Protein AF-A0AAU9XCM5-F1 (afdb_monomer_lite)

Radius of gyration: 28.03 Å; chains: 1; bounding box: 76×47×102 Å

pLDDT: mean 74.7, std 21.87, range [21.78, 98.19]

Structure (mmCIF, N/CA/C/O backbone):
data_AF-A0AAU9XCM5-F1
#
_entry.id   AF-A0AAU9XCM5-F1
#
loop_
_atom_site.group_PDB
_atom_site.id
_atom_site.type_symbol
_atom_site.label_atom_id
_atom_site.label_alt_id
_atom_site.label_comp_id
_atom_site.label_asym_id
_atom_site.label_entity_id
_atom_site.label_seq_id
_atom_site.pdbx_PDB_ins_code
_atom_site.Cartn_x
_atom_site.Cartn_y
_atom_site.Cartn_z
_atom_site.occupancy
_atom_site.B_iso_or_equiv
_atom_site.auth_seq_id
_atom_site.auth_comp_id
_atom_site.auth_asym_id
_atom_site.auth_atom_id
_atom_site.pdbx_PDB_model_num
ATOM 1 N N . MET A 1 1 ? -14.232 -4.143 -0.899 1.00 37.59 1 MET A N 1
ATOM 2 C CA . MET A 1 1 ? -15.512 -3.408 -0.818 1.00 37.59 1 MET A CA 1
ATOM 3 C C . MET A 1 1 ? -16.315 -3.860 -2.015 1.00 37.59 1 MET A C 1
ATOM 5 O O . MET A 1 1 ? -15.768 -3.814 -3.105 1.00 37.59 1 MET A O 1
ATOM 9 N N . GLU A 1 2 ? -17.521 -4.387 -1.816 1.00 26.30 2 GLU A N 1
ATOM 10 C CA . GLU A 1 2 ? -18.360 -4.830 -2.936 1.00 26.30 2 GLU A CA 1
ATOM 11 C C . GLU A 1 2 ? -18.910 -3.615 -3.685 1.00 26.30 2 GLU A C 1
ATOM 13 O O . GLU A 1 2 ? -19.377 -2.646 -3.076 1.00 26.30 2 GLU A O 1
ATOM 18 N N . SER A 1 3 ? -18.820 -3.671 -5.011 1.00 31.19 3 SER A N 1
ATOM 19 C CA . SER A 1 3 ? -19.481 -2.731 -5.906 1.00 31.19 3 SER A CA 1
ATOM 20 C C . SER A 1 3 ? -20.997 -2.827 -5.708 1.00 31.19 3 SER A C 1
ATOM 22 O O . SER A 1 3 ? -21.536 -3.905 -5.459 1.00 31.19 3 SER A O 1
ATOM 24 N N . ILE A 1 4 ? -21.719 -1.716 -5.885 1.00 33.28 4 ILE A N 1
ATOM 25 C CA . ILE A 1 4 ? -23.195 -1.708 -5.928 1.00 33.28 4 ILE A CA 1
ATOM 26 C C . ILE A 1 4 ? -23.747 -2.703 -6.971 1.00 33.28 4 ILE A C 1
ATOM 28 O O . ILE A 1 4 ? -24.896 -3.120 -6.854 1.00 33.28 4 ILE A O 1
ATOM 32 N N . SER A 1 5 ? -22.943 -3.106 -7.962 1.00 32.00 5 SER A N 1
ATOM 33 C CA . SER A 1 5 ? -23.312 -4.130 -8.948 1.00 32.00 5 SER A CA 1
ATOM 34 C C . SER A 1 5 ? -23.466 -5.543 -8.380 1.00 32.00 5 SER A C 1
ATOM 36 O O . SER A 1 5 ? -24.124 -6.356 -9.023 1.00 32.00 5 SER A O 1
ATOM 38 N N . ASP A 1 6 ? -22.889 -5.831 -7.210 1.00 31.17 6 ASP A N 1
ATOM 39 C CA . ASP A 1 6 ? -22.722 -7.206 -6.718 1.00 31.17 6 ASP A CA 1
ATOM 40 C C . ASP A 1 6 ? -23.626 -7.520 -5.511 1.00 31.17 6 ASP A C 1
ATOM 42 O O . ASP A 1 6 ? -23.660 -8.648 -5.026 1.00 31.17 6 ASP A O 1
ATOM 46 N N . VAL A 1 7 ? -24.398 -6.535 -5.039 1.00 35.75 7 VAL A N 1
ATOM 47 C CA . VAL A 1 7 ? -25.318 -6.682 -3.905 1.00 35.75 7 VAL A CA 1
ATOM 48 C C . VAL A 1 7 ? -26.718 -7.007 -4.423 1.00 35.75 7 VAL A C 1
ATOM 50 O O . VAL A 1 7 ? -27.329 -6.190 -5.114 1.00 35.75 7 VAL A O 1
ATOM 53 N N . GLU A 1 8 ? -27.263 -8.174 -4.055 1.00 30.86 8 GLU A N 1
ATOM 54 C CA . GLU A 1 8 ? -28.684 -8.481 -4.261 1.00 30.86 8 GLU A CA 1
ATOM 55 C C . GLU A 1 8 ? -29.539 -7.370 -3.632 1.00 30.86 8 GLU A C 1
ATOM 57 O O . GLU A 1 8 ? -29.558 -7.169 -2.414 1.00 30.86 8 GLU A O 1
ATOM 62 N N . THR A 1 9 ? -30.230 -6.599 -4.474 1.00 37.50 9 THR A N 1
ATOM 63 C CA . THR A 1 9 ? -31.112 -5.521 -4.024 1.00 37.50 9 THR A CA 1
ATOM 64 C C . THR A 1 9 ? -32.262 -6.120 -3.215 1.00 37.50 9 THR A C 1
ATOM 66 O O . THR A 1 9 ? -33.005 -6.933 -3.771 1.00 37.50 9 THR A O 1
ATOM 69 N N . PRO A 1 10 ? -32.479 -5.730 -1.946 1.00 38.47 10 PRO A N 1
ATOM 70 C CA . PRO A 1 10 ? -33.549 -6.342 -1.175 1.00 38.47 10 PRO A CA 1
ATOM 71 C C . PRO A 1 10 ? -34.924 -5.794 -1.599 1.00 38.47 10 PRO A C 1
ATOM 73 O O . PRO A 1 10 ? -35.046 -4.657 -2.068 1.00 38.47 10 PRO A O 1
ATOM 76 N N . GLU A 1 11 ? -35.967 -6.616 -1.445 1.00 33.41 11 GLU A N 1
ATOM 77 C CA . GLU A 1 11 ? -37.346 -6.296 -1.843 1.00 33.41 11 GLU A CA 1
ATOM 78 C C . GLU A 1 11 ? -37.836 -4.952 -1.263 1.00 33.41 11 GLU A C 1
ATOM 80 O O . GLU A 1 11 ? -37.778 -4.710 -0.055 1.00 33.41 11 GLU A O 1
ATOM 85 N N . GLY A 1 12 ? -38.370 -4.078 -2.129 1.00 34.88 12 GLY A N 1
ATOM 86 C CA . GLY A 1 12 ? -38.984 -2.797 -1.740 1.00 34.88 12 GLY A CA 1
ATOM 87 C C . GLY A 1 12 ? -38.120 -1.540 -1.929 1.00 34.88 12 GLY A C 1
ATOM 88 O O . GLY A 1 12 ? -38.506 -0.464 -1.462 1.00 34.88 12 GLY A O 1
ATOM 89 N N . LEU A 1 13 ? -36.974 -1.641 -2.611 1.00 36.88 13 LEU A N 1
ATOM 90 C CA . LEU A 1 13 ? -36.141 -0.493 -2.984 1.00 36.88 13 LEU A CA 1
ATOM 91 C C . LEU A 1 13 ? -36.826 0.362 -4.075 1.00 36.88 13 LEU A C 1
ATOM 93 O O . LEU A 1 13 ? -37.088 -0.119 -5.174 1.00 36.88 13 LEU A O 1
ATOM 97 N N . SER A 1 14 ? -37.076 1.648 -3.804 1.00 32.28 14 SER A N 1
ATOM 98 C CA . SER A 1 14 ? -37.509 2.625 -4.818 1.00 32.28 14 SER A CA 1
ATOM 99 C C . SER A 1 14 ? -36.463 3.731 -4.963 1.00 32.28 14 SER A C 1
ATOM 101 O O . SER A 1 14 ? -36.236 4.484 -4.016 1.00 32.28 14 SER A O 1
ATOM 103 N N . ILE A 1 15 ? -35.834 3.835 -6.135 1.00 32.72 15 ILE A N 1
ATOM 104 C CA . ILE A 1 15 ? -34.814 4.848 -6.442 1.00 32.72 15 ILE A CA 1
ATOM 105 C C . ILE A 1 15 ? -35.517 6.142 -6.874 1.00 32.72 15 ILE A C 1
ATOM 107 O O . ILE A 1 15 ? -36.305 6.127 -7.815 1.00 32.72 15 ILE A O 1
ATOM 111 N N . TYR A 1 16 ? -35.221 7.264 -6.215 1.00 32.47 16 TYR A N 1
ATOM 112 C CA . TYR A 1 16 ? -35.664 8.597 -6.635 1.00 32.47 16 TYR A CA 1
ATOM 113 C C . TYR A 1 16 ? -34.432 9.482 -6.841 1.00 32.47 16 TYR A C 1
ATOM 115 O O . TYR A 1 16 ? -33.592 9.575 -5.951 1.00 32.47 16 TYR A O 1
ATOM 123 N N . ARG A 1 17 ? -34.302 10.121 -8.010 1.00 28.19 17 ARG A N 1
ATOM 124 C CA . ARG A 1 17 ? -33.284 11.162 -8.234 1.00 28.19 17 ARG A CA 1
ATOM 125 C C . ARG A 1 17 ? -33.763 12.466 -7.600 1.00 28.19 17 ARG A C 1
ATOM 127 O O . ARG A 1 17 ? -34.907 12.859 -7.820 1.00 28.19 17 ARG A O 1
ATOM 134 N N . ALA A 1 18 ? -32.895 13.127 -6.838 1.00 28.80 18 ALA A N 1
ATOM 135 C CA . ALA A 1 18 ? -33.152 14.486 -6.373 1.00 28.80 18 ALA A CA 1
ATOM 136 C C . ALA A 1 18 ? -33.251 15.458 -7.577 1.00 28.80 18 ALA A C 1
ATOM 138 O O . ALA A 1 18 ? -32.574 15.222 -8.584 1.00 28.80 18 ALA A O 1
ATOM 139 N N . PRO A 1 19 ? -34.091 16.512 -7.513 1.00 26.34 19 PRO A N 1
ATOM 140 C CA . PRO A 1 19 ? -34.263 17.472 -8.605 1.00 26.34 19 PRO A CA 1
ATOM 141 C C . PRO A 1 19 ? -32.964 18.213 -8.944 1.00 26.34 19 PRO A C 1
ATOM 143 O O . PRO A 1 19 ? -32.148 18.495 -8.071 1.00 26.34 19 PRO A O 1
ATOM 146 N N . GLN A 1 20 ? -32.791 18.521 -10.228 1.00 31.80 20 GLN A N 1
ATOM 147 C CA . GLN A 1 20 ? -31.524 18.862 -10.883 1.00 31.80 20 GLN A CA 1
ATOM 148 C C . GLN A 1 20 ? -31.197 20.372 -10.899 1.00 31.80 20 GLN A C 1
ATOM 150 O O . GLN A 1 20 ? -30.317 20.796 -11.644 1.00 31.80 20 GLN A O 1
ATOM 155 N N . ASP A 1 21 ? -31.879 21.186 -10.091 1.00 29.53 21 ASP A N 1
ATOM 156 C CA . ASP A 1 21 ? -31.972 22.638 -10.327 1.00 29.53 21 ASP A CA 1
ATOM 157 C C . ASP A 1 21 ? -30.903 23.510 -9.626 1.00 29.53 21 ASP A C 1
ATOM 159 O O . ASP A 1 21 ? -31.043 24.728 -9.588 1.00 29.53 21 ASP A O 1
ATOM 163 N N . GLU A 1 22 ? -29.797 22.949 -9.115 1.00 34.56 22 GLU A N 1
ATOM 164 C CA . GLU A 1 22 ? -28.733 23.747 -8.455 1.00 34.56 22 GLU A CA 1
ATOM 165 C C . GLU A 1 22 ? -27.294 23.486 -8.951 1.00 34.56 22 GLU A C 1
ATOM 167 O O . GLU A 1 22 ? -26.334 23.951 -8.337 1.00 34.56 22 GLU A O 1
ATOM 172 N N . SER A 1 23 ? -27.086 22.772 -10.065 1.00 35.16 23 SER A N 1
ATOM 173 C CA . SER A 1 23 ? -25.734 22.342 -10.474 1.00 35.16 23 SER A CA 1
ATOM 174 C C . SER A 1 23 ? -25.321 22.710 -11.902 1.00 35.16 23 SER A C 1
ATOM 176 O O . SER A 1 23 ? -24.707 21.893 -12.592 1.00 35.16 23 SER A O 1
ATOM 178 N N . GLU A 1 24 ? -25.599 23.931 -12.360 1.00 28.92 24 GLU A N 1
ATOM 179 C CA . GLU A 1 24 ? -24.973 24.448 -13.582 1.00 28.92 24 GLU A CA 1
ATOM 180 C C . GLU A 1 24 ? -23.724 25.289 -13.279 1.00 28.92 24 GLU A C 1
ATOM 182 O O . GLU A 1 24 ? -23.787 26.411 -12.786 1.00 28.92 24 GLU A O 1
ATOM 187 N N . GLY A 1 25 ? -22.569 24.743 -13.673 1.00 33.66 25 GLY A N 1
ATOM 188 C CA . GLY A 1 25 ? -21.401 25.528 -14.069 1.00 33.66 25 GLY A CA 1
ATOM 189 C C . GLY A 1 25 ? -20.294 25.712 -13.023 1.00 33.66 25 GLY A C 1
ATOM 190 O O . GLY A 1 25 ? -20.457 26.399 -12.026 1.00 33.66 25 GLY A O 1
ATOM 191 N N . ARG A 1 26 ? -19.087 25.240 -13.382 1.00 32.06 26 ARG A N 1
ATOM 192 C CA . ARG A 1 26 ? -17.756 25.643 -12.851 1.00 32.06 26 ARG A CA 1
ATOM 193 C C . ARG A 1 26 ? -17.148 24.912 -11.642 1.00 32.06 26 ARG A C 1
ATOM 195 O O . ARG A 1 26 ? -16.189 25.427 -11.078 1.00 32.06 26 ARG A O 1
ATOM 202 N N . LEU A 1 27 ? -17.557 23.689 -11.299 1.00 36.44 27 LEU A N 1
ATOM 203 C CA . LEU A 1 27 ? -16.880 22.940 -10.217 1.00 36.44 27 LEU A CA 1
ATOM 204 C C . LEU A 1 27 ? -15.685 22.074 -10.656 1.00 36.44 27 LEU A C 1
ATOM 206 O O . LEU A 1 27 ? -14.805 21.822 -9.842 1.00 36.44 27 LEU A O 1
ATOM 210 N N . TRP A 1 28 ? -15.550 21.707 -11.936 1.00 35.97 28 TRP A N 1
ATOM 211 C CA . TRP A 1 28 ? -14.394 20.913 -12.399 1.00 35.97 28 TRP A CA 1
ATOM 212 C C . TRP A 1 28 ? -13.048 21.660 -12.304 1.00 35.97 28 TRP A C 1
ATOM 214 O O . TRP A 1 28 ? -12.003 21.050 -12.095 1.00 35.97 28 TRP A O 1
ATOM 224 N N . LEU A 1 29 ? -13.062 22.995 -12.393 1.00 33.28 29 LEU A N 1
ATOM 225 C CA . LEU A 1 29 ? -11.852 23.819 -12.283 1.00 33.28 29 LEU A CA 1
ATOM 226 C C . LEU A 1 29 ? -11.396 24.041 -10.829 1.00 33.28 29 LEU A C 1
AT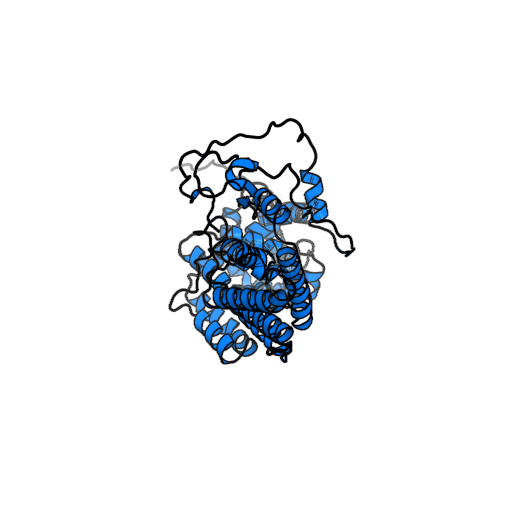OM 228 O O . LEU A 1 29 ? -10.217 24.312 -10.616 1.00 33.28 29 LEU A O 1
ATOM 232 N N . LEU A 1 30 ? -12.279 23.867 -9.835 1.00 30.06 30 LEU A N 1
ATOM 233 C CA . LEU A 1 30 ? -11.929 24.002 -8.414 1.00 30.06 30 LEU A CA 1
ATOM 234 C C . LEU A 1 30 ? -11.152 22.776 -7.894 1.00 30.06 30 LEU A C 1
ATOM 236 O O . LEU A 1 30 ? -10.232 22.915 -7.090 1.00 30.06 30 LEU A O 1
ATOM 240 N N . TYR A 1 31 ? -11.448 21.580 -8.416 1.00 35.25 31 TYR A N 1
ATOM 241 C CA . TYR A 1 31 ? -10.776 20.335 -8.014 1.00 35.25 31 TYR A CA 1
ATOM 242 C C . TYR A 1 31 ? -9.308 20.251 -8.453 1.00 35.25 31 TYR A C 1
ATOM 244 O O . TYR A 1 31 ? -8.520 19.550 -7.822 1.00 35.25 31 TYR A O 1
ATOM 252 N N . ARG A 1 32 ? -8.904 21.004 -9.485 1.00 32.38 32 ARG A N 1
ATOM 253 C CA . ARG A 1 32 ? -7.505 21.042 -9.938 1.00 32.38 32 ARG A CA 1
ATOM 254 C C . ARG A 1 32 ? -6.596 21.851 -9.003 1.00 32.38 32 ARG A C 1
ATOM 256 O O . ARG A 1 32 ? -5.407 21.569 -8.952 1.00 32.38 32 ARG A O 1
ATOM 263 N N . GLY A 1 33 ? -7.145 22.826 -8.273 1.00 30.09 33 GLY A N 1
ATOM 264 C CA . GLY A 1 33 ? -6.383 23.661 -7.334 1.00 30.09 33 GLY A CA 1
ATOM 265 C C . GLY A 1 33 ? -6.166 23.010 -5.966 1.00 30.09 33 GLY A C 1
ATOM 266 O O . GLY A 1 33 ? -5.114 23.183 -5.373 1.00 30.09 33 GLY A O 1
ATOM 267 N N . ILE A 1 34 ? -7.124 22.208 -5.484 1.00 32.78 34 ILE A N 1
ATOM 268 C CA . ILE A 1 34 ? -7.052 21.578 -4.149 1.00 32.78 34 ILE A CA 1
ATOM 269 C C . ILE A 1 34 ? -6.114 20.357 -4.133 1.00 32.78 34 ILE A C 1
ATOM 271 O O . ILE A 1 34 ? -5.540 20.022 -3.103 1.00 32.78 34 ILE A O 1
ATOM 275 N N . LEU A 1 35 ? -5.922 19.693 -5.276 1.00 33.78 35 LEU A N 1
ATOM 276 C CA . LEU A 1 35 ? -5.045 18.519 -5.388 1.00 33.78 35 LEU A CA 1
ATOM 277 C C . LEU A 1 35 ? -3.593 18.871 -5.752 1.00 33.78 35 LEU A C 1
ATOM 279 O O . LEU A 1 35 ? -2.750 17.979 -5.831 1.00 33.78 35 LEU A O 1
ATOM 283 N N . CYS A 1 36 ? -3.297 20.149 -5.992 1.00 27.67 36 CYS A N 1
ATOM 284 C CA . CYS A 1 36 ? -1.988 20.634 -6.417 1.00 27.67 36 CYS A CA 1
ATOM 285 C C . CYS A 1 36 ? -1.696 22.019 -5.817 1.00 27.67 36 CYS A C 1
ATOM 287 O O . CYS A 1 36 ? -1.528 22.966 -6.571 1.00 27.67 36 CYS A O 1
ATOM 289 N N . ASP A 1 37 ? -1.670 22.156 -4.491 1.00 23.97 37 ASP A N 1
ATOM 290 C CA . ASP A 1 37 ? -0.626 22.947 -3.828 1.00 23.97 37 ASP A CA 1
ATOM 291 C C . ASP A 1 37 ? -0.639 22.780 -2.304 1.00 23.97 37 ASP A C 1
ATOM 293 O O . ASP A 1 37 ? -1.632 22.433 -1.669 1.00 23.97 37 ASP A O 1
ATOM 297 N N . SER A 1 38 ? 0.559 22.964 -1.768 1.00 29.22 38 SER A N 1
ATOM 298 C CA . SER A 1 38 ? 1.057 22.746 -0.417 1.00 29.22 38 SER A CA 1
ATOM 299 C C . SER A 1 38 ? 0.319 23.456 0.721 1.00 29.22 38 SER A C 1
ATOM 301 O O . SER A 1 38 ? -0.022 24.624 0.592 1.00 29.22 38 SER A O 1
ATOM 303 N N . GLY A 1 39 ? 0.290 22.780 1.876 1.00 29.44 39 GLY A N 1
ATOM 304 C CA . GLY A 1 39 ? 0.616 23.354 3.186 1.00 29.44 39 GLY A CA 1
ATOM 305 C C . GLY A 1 39 ? -0.289 24.461 3.723 1.00 29.44 39 GLY A C 1
ATOM 306 O O . GLY A 1 39 ? -0.155 25.608 3.336 1.00 29.44 39 GLY A O 1
ATOM 307 N N . GLU A 1 40 ? -1.109 24.121 4.713 1.00 22.86 40 GLU A N 1
ATOM 308 C CA . GLU A 1 40 ? -1.067 24.714 6.057 1.00 22.86 40 GLU A CA 1
ATOM 309 C C . GLU A 1 40 ? -2.160 24.064 6.915 1.00 22.86 40 GLU A C 1
ATOM 311 O O . GLU A 1 40 ? -3.323 23.956 6.525 1.00 22.86 40 GLU A O 1
ATOM 316 N N . GLU A 1 41 ? -1.766 23.586 8.094 1.00 34.47 41 GLU A N 1
ATOM 317 C CA . GLU A 1 41 ? -2.699 23.316 9.181 1.00 34.47 41 GLU A CA 1
ATOM 318 C C . GLU A 1 41 ? -3.394 24.627 9.561 1.00 34.47 41 GLU A C 1
ATOM 320 O O . GLU A 1 41 ? -2.719 25.644 9.690 1.00 34.47 41 GLU A O 1
ATOM 325 N N . ASN A 1 42 ? -4.703 24.604 9.836 1.00 23.91 42 ASN A N 1
ATOM 326 C CA . ASN A 1 42 ? -5.207 25.272 11.033 1.00 23.91 42 ASN A CA 1
ATOM 327 C C . ASN A 1 42 ? -6.618 24.850 11.462 1.00 23.91 42 ASN A C 1
ATOM 329 O O . ASN A 1 42 ? -7.549 24.676 10.680 1.00 23.91 42 ASN A O 1
ATOM 333 N N . ALA A 1 43 ? -6.695 24.733 12.785 1.00 27.67 43 ALA A N 1
ATOM 334 C CA . ALA A 1 43 ? -7.817 24.637 13.700 1.00 27.67 43 ALA A CA 1
ATOM 335 C C . ALA A 1 43 ? -9.167 25.224 13.245 1.00 27.67 43 ALA A C 1
ATOM 337 O O . ALA A 1 43 ? -9.301 26.421 13.024 1.00 27.67 43 ALA A O 1
ATOM 338 N N . SER A 1 44 ? -10.225 24.413 13.328 1.00 22.23 44 SER A N 1
ATOM 339 C CA . SER A 1 44 ? -11.445 24.769 14.070 1.00 22.23 44 SER A CA 1
ATOM 340 C C . SER A 1 44 ? -12.404 23.578 14.133 1.00 22.23 44 SER A C 1
ATOM 342 O O . SER A 1 44 ? -12.527 22.779 13.207 1.00 22.23 44 SER A O 1
ATOM 344 N N . GLY A 1 45 ? -13.060 23.416 15.281 1.00 28.81 45 GLY A N 1
ATOM 345 C CA . GLY A 1 45 ? -14.046 22.372 15.501 1.00 28.81 45 GLY A CA 1
ATOM 346 C C . GLY A 1 45 ? -15.303 22.602 14.672 1.00 28.81 45 GLY A C 1
ATOM 347 O O . GLY A 1 45 ? -16.179 23.347 15.090 1.00 28.81 45 GLY A O 1
ATOM 348 N N . VAL A 1 46 ? -15.432 21.890 13.555 1.00 21.78 46 VAL A N 1
ATOM 349 C CA . VAL A 1 46 ? -16.709 21.645 12.881 1.00 21.78 46 VAL A CA 1
ATOM 350 C C . VAL A 1 46 ? -16.703 20.208 12.362 1.00 21.78 46 VAL A C 1
ATOM 352 O O . VAL A 1 46 ? -15.823 19.786 11.620 1.00 21.78 46 VAL A O 1
ATOM 355 N N . THR A 1 47 ? -17.691 19.415 12.773 1.00 26.77 47 THR A N 1
ATOM 356 C CA . THR A 1 47 ? -17.998 18.113 12.171 1.00 26.77 47 THR A CA 1
ATOM 357 C C . THR A 1 47 ? -18.562 18.319 10.766 1.00 26.77 47 THR A C 1
ATOM 359 O O . THR A 1 47 ? -19.776 18.313 10.583 1.00 26.77 47 THR A O 1
ATOM 362 N N . TYR A 1 48 ? -17.678 18.505 9.792 1.00 25.84 48 TYR A N 1
ATOM 363 C CA . TYR A 1 48 ? -17.942 18.369 8.364 1.00 25.84 48 TYR A CA 1
ATOM 364 C C . TYR A 1 48 ? -16.668 17.815 7.719 1.00 25.84 48 TYR A C 1
ATOM 366 O O . TYR A 1 48 ? -15.583 18.354 7.897 1.00 25.84 48 TYR A O 1
ATOM 374 N N . SER A 1 49 ? -16.781 16.701 7.001 1.00 28.69 49 SER A N 1
ATOM 375 C CA . SER A 1 49 ? -15.792 16.353 5.982 1.00 28.69 49 SER A CA 1
ATOM 376 C C . SER A 1 49 ? -16.175 17.206 4.776 1.00 28.69 49 SER A C 1
ATOM 378 O O . SER A 1 49 ? -17.156 16.916 4.100 1.00 28.69 49 SER A O 1
ATOM 380 N N . GLU A 1 50 ? -15.463 18.310 4.559 1.00 28.42 50 GLU A N 1
ATOM 381 C CA . GLU A 1 50 ? -15.708 19.265 3.464 1.00 28.42 50 GLU A CA 1
ATOM 382 C C . GLU A 1 50 ? -15.414 18.707 2.057 1.00 28.42 50 GLU A C 1
ATOM 384 O O . GLU A 1 50 ? -15.409 19.453 1.086 1.00 28.42 50 GLU A O 1
ATOM 389 N N . THR A 1 51 ? -15.205 17.400 1.880 1.00 36.22 51 THR A N 1
ATOM 390 C CA . THR A 1 51 ? -14.893 16.845 0.552 1.00 36.22 51 THR A CA 1
ATOM 391 C C . THR A 1 51 ? -16.111 16.386 -0.246 1.00 36.22 51 THR A C 1
ATOM 393 O O . THR A 1 51 ? -15.989 16.187 -1.452 1.00 36.22 51 THR A O 1
ATOM 396 N N . HIS A 1 52 ? -17.291 16.247 0.368 1.00 38.75 52 HIS A N 1
ATOM 397 C CA . HIS A 1 52 ? -18.496 15.795 -0.337 1.00 38.75 52 HIS A CA 1
ATOM 398 C C . HIS A 1 52 ? -19.672 16.735 -0.072 1.00 38.75 52 HIS A C 1
ATOM 400 O O . HIS A 1 52 ? -20.479 16.524 0.833 1.00 38.75 52 HIS A O 1
ATOM 406 N N . GLY A 1 53 ? -19.756 17.799 -0.872 1.00 30.50 53 GLY A N 1
ATOM 407 C CA . GLY A 1 53 ? -20.952 18.636 -0.946 1.00 30.50 53 GLY A CA 1
ATOM 408 C C . GLY A 1 53 ? -22.168 17.864 -1.494 1.00 30.50 53 GLY A C 1
ATOM 409 O O . GLY A 1 53 ? -22.006 16.783 -2.077 1.00 30.50 53 GLY A O 1
ATOM 410 N N . PRO A 1 54 ? -23.390 18.419 -1.357 1.00 37.66 54 PRO A N 1
ATOM 411 C CA . PRO A 1 54 ? -24.637 17.809 -1.844 1.00 37.66 54 PRO A CA 1
ATOM 412 C C . PRO A 1 54 ? -24.609 17.458 -3.343 1.00 37.66 54 PRO A C 1
ATOM 414 O O . PRO A 1 54 ? -25.290 16.533 -3.767 1.00 37.66 54 PRO A O 1
ATOM 417 N N . SER A 1 55 ? -23.743 18.106 -4.126 1.00 36.03 55 SER A N 1
ATOM 418 C CA . SER A 1 55 ? -23.495 17.837 -5.548 1.00 36.03 55 SER A CA 1
ATOM 419 C C . SER A 1 55 ? -22.854 16.474 -5.867 1.00 36.03 55 SER A C 1
ATOM 421 O O . SER A 1 55 ? -22.762 16.115 -7.038 1.00 36.03 55 SER A O 1
ATOM 423 N N . THR A 1 56 ? -22.409 15.705 -4.866 1.00 40.25 56 THR A N 1
ATOM 424 C CA . THR A 1 56 ? -21.768 14.383 -5.056 1.00 40.25 56 THR A CA 1
ATOM 425 C C . THR A 1 56 ? -22.457 13.250 -4.290 1.00 40.25 56 THR A C 1
ATOM 427 O O . THR A 1 56 ? -21.925 12.147 -4.226 1.00 40.25 56 THR A O 1
ATOM 430 N N . THR A 1 57 ? -23.630 13.496 -3.696 1.00 42.69 57 THR A N 1
ATOM 431 C CA . THR A 1 57 ? -24.347 12.516 -2.861 1.00 42.69 57 THR A CA 1
ATOM 432 C C . THR A 1 57 ? -25.680 12.137 -3.499 1.00 42.69 57 THR A C 1
ATOM 434 O O . THR A 1 57 ? -26.478 13.013 -3.818 1.00 42.69 57 THR A O 1
ATOM 437 N N . LEU A 1 58 ? -25.953 10.837 -3.649 1.00 42.91 58 LEU A N 1
ATOM 438 C CA . LEU A 1 58 ? -27.271 10.339 -4.055 1.00 42.91 58 LEU A CA 1
ATOM 439 C C . LEU A 1 58 ? -28.066 9.915 -2.810 1.00 42.91 58 LEU A C 1
ATOM 441 O O . LEU A 1 58 ? -27.641 9.022 -2.075 1.00 42.91 58 LEU A O 1
ATOM 445 N N . ASP A 1 59 ? -29.214 10.548 -2.566 1.00 46.53 59 ASP A N 1
ATOM 446 C CA . ASP A 1 59 ? -30.156 10.156 -1.510 1.00 46.53 59 ASP A CA 1
ATOM 447 C C . ASP A 1 59 ? -31.027 8.975 -1.986 1.00 46.53 59 ASP A C 1
ATOM 449 O O . ASP A 1 59 ? -31.708 9.075 -3.006 1.00 46.53 59 ASP A O 1
ATOM 453 N N . ILE A 1 60 ? -31.046 7.861 -1.243 1.00 49.31 60 ILE A N 1
ATOM 454 C CA . ILE A 1 60 ? -31.918 6.710 -1.522 1.00 49.31 60 ILE A CA 1
ATOM 455 C C . ILE A 1 60 ? -32.822 6.445 -0.313 1.00 49.31 60 ILE A C 1
ATOM 457 O O . ILE A 1 60 ? -32.371 6.136 0.792 1.00 49.31 60 ILE A O 1
ATOM 461 N N . HIS A 1 61 ? -34.136 6.542 -0.520 1.00 46.44 61 HIS A N 1
ATOM 462 C CA . HIS A 1 61 ? -35.127 6.304 0.529 1.00 46.44 61 HIS A CA 1
ATOM 463 C C . HIS A 1 61 ? -35.500 4.820 0.619 1.00 46.44 61 HIS A C 1
ATOM 465 O O . HIS A 1 61 ? -36.008 4.226 -0.332 1.00 46.44 61 HIS A O 1
ATOM 471 N N . TRP A 1 62 ? -35.289 4.233 1.797 1.00 43.59 62 TRP A N 1
ATOM 472 C CA . TRP A 1 62 ? -35.608 2.840 2.099 1.00 43.59 62 TRP A CA 1
ATOM 473 C C . TRP A 1 62 ? -37.041 2.707 2.638 1.00 43.59 62 TRP A C 1
ATOM 475 O O . TRP A 1 62 ? -37.361 3.287 3.675 1.00 43.59 62 TRP A O 1
ATOM 485 N N . LYS A 1 63 ? -37.912 1.948 1.954 1.00 40.34 63 LYS A N 1
ATOM 486 C CA . LYS A 1 63 ? -39.332 1.776 2.339 1.00 40.34 63 LYS A CA 1
ATOM 487 C C . LYS A 1 63 ? -39.696 0.378 2.886 1.00 40.34 63 LYS A C 1
ATOM 489 O O . LYS A 1 63 ? -40.847 0.182 3.269 1.00 40.34 63 LYS A O 1
ATOM 494 N N . GLY A 1 64 ? -38.755 -0.572 2.974 1.00 37.12 64 GLY A N 1
ATOM 495 C CA . GLY A 1 64 ? -39.002 -1.969 3.395 1.00 37.12 64 GLY A CA 1
ATOM 496 C C . GLY A 1 64 ? -38.474 -2.359 4.794 1.00 37.12 64 GLY A C 1
ATOM 497 O O . GLY A 1 64 ? -37.706 -1.626 5.400 1.00 37.12 64 GLY A O 1
ATOM 498 N N . GLY A 1 65 ? -38.866 -3.530 5.317 1.00 43.59 65 GLY A N 1
ATOM 499 C CA . GLY A 1 65 ? -38.251 -4.210 6.486 1.00 43.59 65 GLY A CA 1
ATOM 500 C C . GLY A 1 65 ? -38.537 -3.627 7.885 1.00 43.59 65 GLY A C 1
ATOM 501 O O . GLY A 1 65 ? -38.643 -2.425 8.062 1.00 43.59 65 GLY A O 1
ATOM 502 N N . THR A 1 66 ? -38.688 -4.458 8.923 1.00 40.75 66 THR A N 1
ATOM 503 C CA . THR A 1 66 ? -39.045 -4.039 10.304 1.00 40.75 66 THR A CA 1
ATOM 504 C C . THR A 1 66 ? -37.854 -3.679 11.200 1.00 40.75 66 THR A C 1
ATOM 506 O O . THR A 1 66 ? -38.065 -3.157 12.292 1.00 40.75 66 THR A O 1
ATOM 509 N N . THR A 1 67 ? -36.617 -3.915 10.763 1.00 46.59 67 THR A N 1
ATOM 510 C CA . THR A 1 67 ? -35.485 -4.084 11.689 1.00 46.59 67 THR A CA 1
ATOM 511 C C . THR A 1 67 ? -34.818 -2.793 12.179 1.00 46.59 67 THR A C 1
ATOM 513 O O . THR A 1 67 ? -34.090 -2.843 13.160 1.00 46.59 67 THR A O 1
ATOM 516 N N . TYR A 1 68 ? -35.095 -1.620 11.593 1.00 53.41 68 TYR A N 1
ATOM 517 C CA . TYR A 1 68 ? -34.543 -0.343 12.078 1.00 53.41 68 TYR A CA 1
ATOM 518 C C . TYR A 1 68 ? -35.487 0.834 11.788 1.00 53.41 68 TYR A C 1
ATOM 520 O O . TYR A 1 68 ? -35.564 1.327 10.662 1.00 53.41 68 TYR A O 1
ATOM 528 N N . TYR A 1 69 ? -36.193 1.326 12.813 1.00 52.44 69 TYR A N 1
ATOM 529 C CA . TYR A 1 69 ? -37.146 2.443 12.688 1.00 52.44 69 TYR A CA 1
ATOM 530 C C . TYR A 1 69 ? -36.506 3.725 12.115 1.00 52.44 69 TYR A C 1
ATOM 532 O O . TYR A 1 69 ? -37.114 4.400 11.287 1.00 52.44 69 TYR A O 1
ATOM 540 N N . ASN A 1 70 ? -35.250 4.016 12.470 1.00 51.00 70 ASN A N 1
ATOM 541 C CA . ASN A 1 70 ? -34.534 5.200 11.973 1.00 51.00 70 ASN A CA 1
ATOM 542 C C . ASN A 1 70 ? -34.155 5.073 10.483 1.00 51.00 70 ASN A C 1
ATOM 544 O O . ASN A 1 70 ? -34.268 6.042 9.736 1.00 51.00 70 ASN A O 1
ATOM 548 N N . LEU A 1 71 ? -33.816 3.867 10.001 1.00 52.69 71 LEU A N 1
ATOM 549 C CA . LEU A 1 71 ? -33.534 3.629 8.576 1.00 52.69 71 LEU A CA 1
ATOM 550 C C . LEU A 1 71 ? -34.783 3.799 7.696 1.00 52.69 71 LEU A C 1
ATOM 552 O O . LEU A 1 71 ? -34.667 4.306 6.582 1.00 52.69 71 LEU A O 1
ATOM 556 N N . LYS A 1 72 ? -35.980 3.471 8.210 1.00 53.41 72 LYS A N 1
ATOM 557 C CA . LYS A 1 72 ? -37.253 3.779 7.525 1.00 53.41 72 LYS A CA 1
ATOM 558 C C . LYS A 1 72 ? -37.494 5.280 7.355 1.00 53.41 72 LYS A C 1
ATOM 560 O O . LYS A 1 72 ? -38.203 5.681 6.437 1.00 53.41 72 LYS A O 1
ATOM 565 N N . LYS A 1 73 ? -36.957 6.102 8.260 1.00 56.47 73 LYS A N 1
ATOM 566 C CA . LYS A 1 73 ? -37.190 7.549 8.285 1.00 56.47 73 LYS A CA 1
ATOM 567 C C . LYS A 1 73 ? -36.174 8.314 7.436 1.00 56.47 73 LYS A C 1
ATOM 569 O O . LYS A 1 73 ? -36.560 9.242 6.732 1.00 56.47 73 LYS A O 1
ATOM 574 N N . THR A 1 74 ? -34.897 7.928 7.478 1.00 63.59 74 THR A N 1
ATOM 575 C CA . THR A 1 74 ? -33.814 8.679 6.819 1.00 63.59 74 THR A CA 1
ATOM 576 C C . THR A 1 74 ? -33.304 8.067 5.519 1.00 63.59 74 THR A C 1
ATOM 578 O O . THR A 1 74 ? -32.622 8.767 4.772 1.00 63.59 74 THR A O 1
ATOM 581 N N . GLY A 1 75 ? -33.592 6.789 5.244 1.00 68.31 75 GLY A N 1
ATOM 582 C CA . GLY A 1 75 ? -32.968 6.058 4.138 1.00 68.31 75 GLY A CA 1
ATOM 583 C C . GLY A 1 75 ? -31.450 5.912 4.305 1.00 68.31 75 GLY A C 1
ATOM 584 O O . GLY A 1 75 ? -30.935 5.956 5.428 1.00 68.31 75 GLY A O 1
ATOM 585 N N . PHE A 1 76 ? -30.746 5.755 3.184 1.00 71.19 76 PHE A N 1
ATOM 586 C CA . PHE A 1 76 ? -29.285 5.722 3.100 1.00 71.19 76 PHE A CA 1
ATOM 587 C C . PHE A 1 76 ? -28.774 6.613 1.962 1.00 71.19 76 PHE A C 1
ATOM 589 O O . PHE A 1 76 ? -29.521 7.034 1.079 1.00 71.19 76 PHE A O 1
ATOM 596 N N . HIS A 1 77 ? -27.482 6.909 1.996 1.00 77.06 77 HIS A N 1
ATOM 597 C CA . HIS A 1 77 ? -26.796 7.764 1.031 1.00 77.06 77 HIS A CA 1
ATOM 598 C C . HIS A 1 77 ? -25.827 6.929 0.224 1.00 77.06 77 HIS A C 1
ATOM 600 O O . HIS A 1 77 ? -25.265 5.970 0.743 1.00 77.06 77 HIS A O 1
ATOM 606 N N . VAL A 1 78 ? -25.576 7.319 -1.015 1.00 74.62 78 VAL A N 1
ATOM 607 C CA . VAL A 1 78 ? -24.464 6.779 -1.792 1.00 74.62 78 VAL A CA 1
ATOM 608 C C . VAL A 1 78 ? -23.464 7.902 -2.021 1.00 74.62 78 VAL A C 1
ATOM 610 O O . VAL A 1 78 ? -23.832 8.981 -2.487 1.00 74.62 78 VAL A O 1
ATOM 613 N N . VAL A 1 79 ? -22.213 7.662 -1.631 1.00 71.56 79 VAL A N 1
ATOM 614 C CA . VAL A 1 79 ? -21.120 8.641 -1.685 1.00 71.56 79 VAL A CA 1
ATOM 615 C C . VAL A 1 79 ? -19.921 8.060 -2.437 1.00 71.56 79 VAL A C 1
ATOM 617 O O . VAL A 1 79 ? -19.722 6.844 -2.392 1.00 71.56 79 VAL A O 1
ATOM 620 N N . PRO A 1 80 ? -19.094 8.886 -3.096 1.00 69.44 80 PRO A N 1
ATOM 621 C CA . PRO A 1 80 ? -17.877 8.413 -3.742 1.00 69.44 80 PRO A CA 1
ATOM 622 C C . PRO A 1 80 ? -16.924 7.750 -2.735 1.00 69.44 80 PRO A C 1
ATOM 624 O O . PRO A 1 80 ? -16.772 8.213 -1.600 1.00 69.44 80 PRO A O 1
ATOM 627 N N . ALA A 1 81 ? -16.295 6.653 -3.151 1.00 65.00 81 ALA A N 1
ATOM 628 C CA . ALA A 1 81 ? -15.328 5.876 -2.371 1.00 65.00 81 ALA A CA 1
ATOM 629 C C . ALA A 1 81 ? -13.955 5.747 -3.054 1.00 65.00 81 ALA A C 1
ATOM 631 O O . ALA A 1 81 ? -12.994 5.344 -2.404 1.00 65.00 81 ALA A O 1
ATOM 632 N N . GLY A 1 82 ? -13.849 6.128 -4.331 1.00 56.16 82 GLY A N 1
ATOM 633 C CA . GLY A 1 82 ? -12.631 6.031 -5.133 1.00 56.16 82 GLY A CA 1
ATOM 634 C C . GLY A 1 82 ? -12.818 6.628 -6.530 1.00 56.16 82 GLY A C 1
ATOM 635 O O . GLY A 1 82 ? -13.823 7.289 -6.785 1.00 56.16 82 GLY A O 1
ATOM 636 N N . PHE A 1 83 ? -11.850 6.389 -7.424 1.00 46.31 83 PHE A N 1
ATOM 637 C CA . PHE A 1 83 ? -11.843 6.949 -8.786 1.00 46.31 83 PHE A CA 1
ATOM 638 C C . PHE A 1 83 ? -13.060 6.528 -9.629 1.00 46.31 83 PHE A C 1
ATOM 640 O O . PHE A 1 83 ? -13.504 7.333 -10.435 1.00 46.31 83 PHE A O 1
ATOM 647 N N . ASP A 1 84 ? -13.632 5.342 -9.382 1.00 54.16 84 ASP A N 1
ATOM 648 C CA . ASP A 1 84 ? -14.824 4.821 -10.077 1.00 54.16 84 ASP A CA 1
ATOM 649 C C . ASP A 1 84 ? -15.759 4.028 -9.133 1.00 54.16 84 ASP A C 1
ATOM 651 O O . ASP A 1 84 ? -16.553 3.194 -9.566 1.00 54.16 84 ASP A O 1
ATOM 655 N N . GLU A 1 85 ? -15.670 4.266 -7.820 1.00 56.69 85 GLU A N 1
ATOM 656 C CA . GLU A 1 85 ? -16.396 3.486 -6.811 1.00 56.69 85 GLU A CA 1
ATOM 657 C C . GLU A 1 85 ? -17.348 4.345 -5.983 1.00 56.69 85 GLU A C 1
ATOM 659 O O . GLU A 1 85 ? -17.042 5.475 -5.593 1.00 56.69 85 GLU A O 1
ATOM 664 N N . TRP A 1 86 ? -18.490 3.752 -5.650 1.00 70.00 86 TRP A N 1
ATOM 665 C CA . TRP A 1 86 ? -19.516 4.329 -4.796 1.00 70.00 86 TRP A CA 1
ATOM 666 C C . TRP A 1 86 ? -19.724 3.434 -3.580 1.00 70.00 86 TRP A C 1
ATOM 668 O O . TRP A 1 86 ? -19.772 2.213 -3.706 1.00 70.00 86 TRP A O 1
ATOM 678 N N . ARG A 1 87 ? -19.899 4.035 -2.403 1.00 72.81 87 ARG A N 1
ATOM 679 C CA . ARG A 1 87 ? -20.221 3.316 -1.166 1.00 72.81 87 ARG A CA 1
ATOM 680 C C . ARG A 1 87 ? -21.520 3.805 -0.557 1.00 72.81 87 ARG A C 1
ATOM 682 O O . ARG A 1 87 ? -21.841 4.993 -0.601 1.00 72.81 87 ARG A O 1
ATOM 689 N N . ILE A 1 88 ? -22.218 2.883 0.090 1.00 79.00 88 ILE A N 1
ATOM 690 C CA . ILE A 1 88 ? -23.371 3.196 0.926 1.00 79.00 88 ILE A CA 1
ATOM 691 C C . ILE A 1 88 ? -22.890 3.896 2.206 1.00 79.00 88 ILE A C 1
ATOM 693 O O . ILE A 1 88 ? -21.877 3.529 2.802 1.00 79.00 88 ILE A O 1
ATOM 697 N N . SER A 1 89 ? -23.627 4.912 2.636 1.00 80.88 89 SER A N 1
ATOM 698 C CA . SER A 1 89 ? -23.386 5.702 3.834 1.00 80.88 89 SER A CA 1
ATOM 699 C C . SER A 1 89 ? -24.667 5.802 4.655 1.00 80.88 89 SER A C 1
ATOM 701 O O . SER A 1 89 ? -25.734 6.146 4.149 1.00 80.88 89 SER A O 1
ATOM 703 N N . PHE A 1 90 ? -24.540 5.537 5.954 1.00 83.12 90 PHE A N 1
ATOM 704 C CA . PHE A 1 90 ? -25.626 5.629 6.933 1.00 83.12 90 PHE A CA 1
ATOM 705 C C . PHE A 1 90 ? -25.455 6.832 7.864 1.00 83.12 90 PHE A C 1
ATOM 707 O O . PHE A 1 90 ? -26.000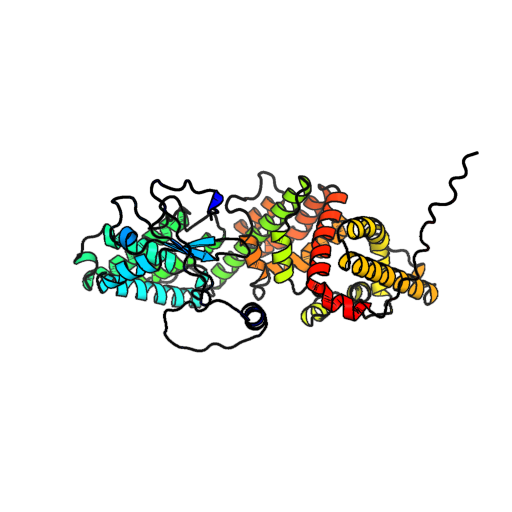 6.861 8.964 1.00 83.12 90 PHE A O 1
ATOM 714 N N . SER A 1 91 ? -24.701 7.851 7.442 1.00 82.00 91 SER A N 1
ATOM 715 C CA . SER A 1 91 ? -24.329 8.980 8.302 1.00 82.00 91 SER A CA 1
ATOM 716 C C . SER A 1 91 ? -25.537 9.728 8.887 1.00 82.00 91 SER A C 1
ATOM 718 O O . SER A 1 91 ? -25.490 10.126 10.054 1.00 82.00 91 SER A O 1
ATOM 720 N N . LYS A 1 92 ? -26.641 9.879 8.132 1.00 82.06 92 LYS A N 1
ATOM 721 C CA . LYS A 1 92 ? -27.890 10.481 8.642 1.00 82.06 92 LYS A CA 1
ATOM 722 C C . LYS A 1 92 ? -28.542 9.604 9.722 1.00 82.06 92 LYS A C 1
ATOM 724 O O . LYS A 1 92 ? -28.869 10.120 10.788 1.00 82.06 92 LYS A O 1
ATOM 729 N N . ALA A 1 93 ? -28.651 8.294 9.495 1.00 80.62 93 ALA A N 1
ATOM 730 C CA . ALA A 1 93 ? -29.197 7.353 10.479 1.00 80.62 93 ALA A CA 1
ATOM 731 C C . ALA A 1 93 ? -28.334 7.298 11.751 1.00 80.62 93 ALA A C 1
ATOM 733 O O . ALA A 1 93 ? -28.838 7.355 12.871 1.00 80.62 93 ALA A O 1
ATOM 734 N N . GLU A 1 94 ? -27.011 7.270 11.589 1.00 84.69 94 GLU A N 1
ATOM 735 C CA . GLU A 1 94 ? -26.065 7.336 12.698 1.00 84.69 94 GLU A CA 1
ATOM 736 C C . GLU A 1 94 ? -26.209 8.634 13.496 1.00 84.69 94 GLU A C 1
ATOM 738 O O . GLU A 1 94 ? -26.110 8.610 14.720 1.00 84.69 94 GLU A O 1
ATOM 743 N N . LYS A 1 95 ? -26.442 9.772 12.829 1.00 85.12 95 LYS A N 1
ATOM 744 C CA . LYS A 1 95 ? -26.661 11.063 13.493 1.00 85.12 95 LYS A CA 1
ATOM 745 C C . LYS A 1 95 ? -27.923 11.044 14.356 1.00 85.12 95 LYS A C 1
ATOM 747 O O . LYS A 1 95 ? -27.884 11.566 15.467 1.00 85.12 95 LYS A O 1
ATOM 752 N N . GLU A 1 96 ? -29.006 10.432 13.880 1.00 84.50 96 GLU A N 1
ATOM 753 C CA . GLU A 1 96 ? -30.230 10.275 14.675 1.00 84.50 96 GLU A CA 1
ATOM 754 C C . GLU A 1 96 ? -30.001 9.385 15.901 1.00 84.50 96 GLU A C 1
ATOM 756 O O . GLU A 1 96 ? -30.348 9.786 17.010 1.00 84.50 96 GLU A O 1
ATOM 761 N N . ILE A 1 97 ? -29.340 8.233 15.731 1.00 85.19 97 ILE A N 1
ATOM 762 C CA . ILE A 1 97 ? -28.995 7.344 16.853 1.00 85.19 97 ILE A CA 1
ATOM 763 C C . ILE A 1 97 ? -28.144 8.093 17.884 1.00 85.19 97 ILE A C 1
ATOM 765 O O . ILE A 1 97 ? -28.413 8.036 19.083 1.00 85.19 97 ILE A O 1
ATOM 769 N N . LEU A 1 98 ? -27.136 8.842 17.427 1.00 86.44 98 LEU A N 1
ATOM 770 C CA . LEU A 1 98 ? -26.266 9.634 18.295 1.00 86.44 98 LEU A CA 1
ATOM 771 C C . LEU A 1 98 ? -27.024 10.726 19.059 1.00 86.44 98 LEU A C 1
ATOM 773 O O . LEU A 1 98 ? -26.675 10.998 20.207 1.00 86.44 98 LEU A O 1
ATOM 777 N N . ALA A 1 99 ? -28.039 11.350 18.456 1.00 86.31 99 ALA A N 1
ATOM 778 C CA . ALA A 1 99 ? -28.828 12.395 19.105 1.00 86.31 99 ALA A CA 1
ATOM 779 C C . ALA A 1 99 ? -29.581 11.862 20.334 1.00 86.31 99 ALA A C 1
ATOM 781 O O . ALA A 1 99 ? -29.618 12.534 21.364 1.00 86.31 99 ALA A O 1
ATOM 782 N N . THR A 1 100 ? -30.103 10.637 20.250 1.00 85.19 100 THR A N 1
ATOM 783 C CA . THR A 1 100 ? -30.865 9.984 21.327 1.00 85.19 100 THR A CA 1
ATOM 784 C C . THR A 1 100 ? -30.016 9.092 22.237 1.00 85.19 100 THR A C 1
ATOM 786 O O . THR A 1 100 ? -30.539 8.524 23.190 1.00 85.19 100 THR A O 1
ATOM 789 N N . SER A 1 101 ? -28.719 8.937 21.957 1.00 88.00 101 SER A N 1
ATOM 790 C CA . SER A 1 101 ? -27.825 8.084 22.751 1.00 88.00 101 SER A CA 1
ATOM 791 C C . SER A 1 101 ? -27.487 8.700 24.119 1.00 88.00 101 SER A C 1
ATOM 793 O O . SER A 1 101 ? -27.345 9.929 24.204 1.00 88.00 101 SER A O 1
ATOM 795 N N . PRO A 1 102 ? -27.253 7.874 25.163 1.00 92.00 102 PRO A N 1
ATOM 796 C CA . PRO A 1 102 ? -26.810 8.340 26.476 1.00 92.00 102 PRO A CA 1
ATOM 797 C C . PRO A 1 102 ? -25.529 9.181 26.406 1.00 92.00 102 PRO A C 1
ATOM 799 O O . PRO A 1 102 ? -24.633 8.927 25.598 1.00 92.00 102 PRO A O 1
ATOM 802 N N . ASP A 1 103 ? -25.371 10.149 27.308 1.00 91.62 103 ASP A N 1
ATOM 803 C CA . ASP A 1 103 ? -24.163 10.986 27.323 1.00 91.62 103 ASP A CA 1
ATOM 804 C C . ASP A 1 103 ? -22.895 10.193 27.658 1.00 91.62 103 ASP A C 1
ATOM 806 O O . ASP A 1 103 ? -21.812 10.513 27.165 1.00 91.62 103 ASP A O 1
ATOM 810 N N . GLY A 1 104 ? -23.031 9.106 28.423 1.00 90.31 104 GLY A N 1
ATOM 811 C CA . GLY A 1 104 ? -21.948 8.158 28.669 1.00 90.31 104 GLY A CA 1
ATOM 812 C C . GLY A 1 104 ? -21.407 7.509 27.398 1.00 90.31 104 GLY A C 1
ATOM 813 O O . GLY A 1 104 ? -20.192 7.440 27.230 1.00 90.31 104 GLY A O 1
ATOM 814 N N . PHE A 1 105 ? -22.285 7.130 26.464 1.00 92.00 105 PHE A N 1
ATOM 815 C CA . PHE A 1 105 ? -21.897 6.608 25.150 1.00 92.00 105 PHE A CA 1
ATOM 816 C C . PHE A 1 105 ? -21.049 7.630 24.384 1.00 92.00 105 PHE A C 1
ATOM 818 O O . PHE A 1 105 ? -19.954 7.327 23.904 1.00 92.00 105 PHE A O 1
ATOM 825 N N . LYS A 1 106 ? -21.526 8.881 24.319 1.00 92.12 106 LYS A N 1
ATOM 826 C CA . LYS A 1 106 ? -20.835 9.974 23.614 1.00 92.12 106 LYS A CA 1
ATOM 827 C C . LYS A 1 106 ? -19.479 10.272 24.256 1.00 92.12 106 LYS A C 1
ATOM 829 O O . LYS A 1 106 ? -18.518 10.555 23.542 1.00 92.12 106 LYS A O 1
ATOM 834 N N . ALA A 1 107 ? -19.400 10.210 25.585 1.00 93.00 107 ALA A N 1
ATOM 835 C CA . ALA A 1 107 ? -18.159 10.385 26.330 1.00 93.00 107 ALA A CA 1
ATOM 836 C C . ALA A 1 107 ? -17.151 9.271 26.012 1.00 93.00 107 ALA A C 1
ATOM 838 O O . ALA A 1 107 ? -16.021 9.587 25.648 1.00 93.00 107 ALA A O 1
ATOM 839 N N . CYS A 1 108 ? -17.565 7.999 26.052 1.00 93.75 108 CYS A N 1
ATOM 840 C CA . CYS A 1 108 ? -16.697 6.867 25.706 1.00 93.75 108 CYS A CA 1
ATOM 841 C C . CYS A 1 108 ? -16.149 6.999 24.279 1.00 93.75 108 CYS A C 1
ATOM 843 O O . CYS A 1 108 ? -14.945 6.879 24.067 1.00 93.75 108 CYS A O 1
ATOM 845 N N . TYR A 1 109 ? -17.003 7.347 23.306 1.00 94.12 109 TYR A N 1
ATOM 846 C CA . TYR A 1 109 ? -16.568 7.557 21.923 1.00 94.12 109 TYR A CA 1
ATOM 847 C C . TYR A 1 109 ? -15.519 8.670 21.785 1.00 94.12 109 TYR A C 1
ATOM 849 O O . TYR A 1 109 ? -14.539 8.515 21.057 1.00 94.12 109 TYR A O 1
ATOM 857 N N . LYS A 1 110 ? -15.703 9.796 22.489 1.00 94.19 110 LYS A N 1
ATOM 858 C CA . LYS A 1 110 ? -14.734 10.902 22.489 1.00 94.19 110 LYS A CA 1
ATOM 859 C C . LYS A 1 110 ? -13.398 10.477 23.095 1.00 94.19 110 LYS A C 1
ATOM 861 O O . LYS A 1 110 ? -12.367 10.766 22.496 1.00 94.19 110 LYS A O 1
ATOM 866 N N . VAL A 1 111 ? -13.421 9.778 24.231 1.00 94.19 111 VAL A N 1
ATOM 867 C CA . VAL A 1 111 ? -12.200 9.302 24.900 1.00 94.19 111 VAL A CA 1
ATOM 868 C C . VAL A 1 111 ? -11.427 8.343 24.001 1.00 94.19 111 VAL A C 1
ATOM 870 O O . VAL A 1 111 ? -10.236 8.542 23.811 1.00 94.19 111 VAL A O 1
ATOM 873 N N . LEU A 1 112 ? -12.097 7.379 23.363 1.00 95.31 112 LEU A N 1
ATOM 874 C CA . LEU A 1 112 ? -11.455 6.436 22.438 1.00 95.31 112 LEU A CA 1
ATOM 875 C C . LEU A 1 112 ? -10.743 7.136 21.272 1.00 95.31 112 LEU A C 1
ATOM 877 O O . LEU A 1 112 ? -9.655 6.726 20.877 1.00 95.31 112 LEU A O 1
ATOM 881 N N . LYS A 1 113 ? -11.332 8.211 20.729 1.00 93.75 113 LYS A N 1
ATOM 882 C CA . LYS A 1 113 ? -10.692 9.008 19.672 1.00 93.75 113 LYS A CA 1
ATOM 883 C C . LYS A 1 113 ? -9.436 9.718 20.168 1.00 93.75 113 LYS A C 1
ATOM 885 O O . LYS A 1 113 ? -8.410 9.625 19.507 1.00 93.75 113 LYS A O 1
ATOM 890 N N . VAL A 1 114 ? -9.533 10.408 21.305 1.00 94.69 114 VAL A N 1
ATOM 891 C CA . VAL A 1 114 ? -8.405 11.152 21.887 1.00 94.69 114 VAL A CA 1
ATOM 892 C C . VAL A 1 114 ? -7.272 10.197 22.250 1.00 94.69 114 VAL A C 1
ATOM 894 O O . VAL A 1 114 ? -6.135 10.438 21.872 1.00 94.69 114 VAL A O 1
ATOM 897 N N . LEU A 1 115 ? -7.600 9.078 22.896 1.00 94.38 115 LEU A N 1
ATOM 898 C CA . LEU A 1 115 ? -6.644 8.036 23.249 1.00 94.38 115 LEU A CA 1
ATOM 899 C C . LEU A 1 115 ? -5.940 7.469 22.013 1.00 94.38 115 LEU A C 1
ATOM 901 O O . LEU A 1 115 ? -4.728 7.303 22.017 1.00 94.38 115 LEU A O 1
ATOM 905 N N . ARG A 1 116 ? -6.686 7.194 20.936 1.00 95.69 116 ARG A N 1
ATOM 906 C CA . ARG A 1 116 ? -6.087 6.737 19.680 1.00 95.69 116 ARG A CA 1
ATOM 907 C C . ARG A 1 116 ? -5.105 7.771 19.153 1.00 95.69 116 ARG A C 1
ATOM 909 O O . ARG A 1 116 ? -4.034 7.381 18.707 1.00 95.69 116 ARG A O 1
ATOM 916 N N . ASP A 1 117 ? -5.490 9.043 19.132 1.00 93.50 117 ASP A N 1
ATOM 917 C CA . ASP A 1 117 ? -4.663 10.108 18.562 1.00 93.50 117 ASP A CA 1
ATOM 918 C C . ASP A 1 117 ? -3.359 10.275 19.355 1.00 93.50 117 ASP A C 1
ATOM 920 O O . ASP A 1 117 ? -2.292 10.330 18.749 1.00 93.50 117 ASP A O 1
ATOM 924 N N . ASP A 1 118 ? -3.440 10.230 20.687 1.00 92.75 118 ASP A N 1
ATOM 925 C CA . ASP A 1 118 ? -2.288 10.297 21.591 1.00 92.75 118 ASP A CA 1
ATOM 926 C C . ASP A 1 118 ? -1.342 9.093 21.429 1.00 92.75 118 ASP A C 1
ATOM 928 O O . ASP A 1 118 ? -0.162 9.252 21.116 1.00 92.75 118 ASP A O 1
ATOM 932 N N . VAL A 1 119 ? -1.868 7.865 21.511 1.00 93.56 119 VAL A N 1
ATOM 933 C CA . VAL A 1 119 ? -1.052 6.648 21.355 1.00 93.56 119 VAL A CA 1
ATOM 934 C C . VAL A 1 119 ? -0.488 6.535 19.934 1.00 93.56 119 VAL A C 1
ATOM 936 O O . VAL A 1 119 ? 0.665 6.150 19.755 1.00 93.56 119 VAL A O 1
ATOM 939 N N . SER A 1 120 ? -1.251 6.924 18.905 1.00 92.31 120 SER A N 1
ATOM 940 C CA . SER A 1 120 ? -0.751 6.944 17.522 1.00 92.31 120 SER A CA 1
ATOM 941 C C . SER A 1 120 ? 0.430 7.897 17.378 1.00 92.31 120 SER A C 1
ATOM 943 O O . SER A 1 120 ? 1.415 7.539 16.735 1.00 92.31 120 SER A O 1
ATOM 945 N N . MET A 1 121 ? 0.354 9.082 17.991 1.00 91.44 121 MET A N 1
ATOM 946 C CA . MET A 1 121 ? 1.445 10.054 17.988 1.00 91.44 121 MET A CA 1
ATOM 947 C C . MET A 1 121 ? 2.695 9.487 18.673 1.00 91.44 121 MET A C 1
ATOM 949 O O . MET A 1 121 ? 3.781 9.563 18.100 1.00 91.44 121 MET A O 1
ATOM 953 N N . ASN A 1 122 ? 2.535 8.841 19.832 1.00 90.88 122 ASN A N 1
ATOM 954 C CA . ASN A 1 122 ? 3.639 8.214 20.569 1.00 90.88 122 ASN A CA 1
ATOM 955 C C . ASN A 1 122 ? 4.318 7.078 19.784 1.00 90.88 122 ASN A C 1
ATOM 957 O O . ASN A 1 122 ? 5.532 6.896 19.875 1.00 90.88 122 ASN A O 1
ATOM 961 N N . LEU A 1 123 ? 3.552 6.341 18.976 1.00 91.19 123 LEU A N 1
ATOM 962 C CA . LEU A 1 123 ? 4.052 5.249 18.136 1.00 91.19 123 LEU A CA 1
ATOM 963 C C . LEU A 1 123 ? 4.469 5.690 16.720 1.00 91.19 123 LEU A C 1
ATOM 965 O O . LEU A 1 123 ? 4.847 4.845 15.909 1.00 91.19 123 LEU A O 1
ATOM 969 N N . GLY A 1 124 ? 4.383 6.982 16.379 1.00 89.12 124 GLY A N 1
ATOM 970 C CA . GLY A 1 124 ? 4.696 7.478 15.031 1.00 89.12 124 GLY A CA 1
ATOM 971 C C . GLY A 1 124 ? 3.751 6.954 13.937 1.00 89.12 124 GLY A C 1
ATOM 972 O O . GLY A 1 124 ? 4.126 6.852 12.764 1.00 89.12 124 GLY A O 1
ATOM 973 N N . LEU A 1 125 ? 2.522 6.589 14.309 1.00 89.00 125 LEU A N 1
ATOM 974 C CA . LEU A 1 125 ? 1.501 6.040 13.424 1.00 89.00 125 LEU A CA 1
ATOM 975 C C . LEU A 1 125 ? 0.496 7.107 12.990 1.00 89.00 125 LEU A C 1
ATOM 977 O O . LEU A 1 125 ? 0.206 8.079 13.682 1.00 89.00 125 LEU A O 1
ATOM 981 N N . ARG A 1 126 ? -0.099 6.895 11.815 1.00 84.25 126 ARG A N 1
ATOM 982 C CA . ARG A 1 126 ? -1.172 7.754 11.308 1.00 84.25 126 ARG A CA 1
ATOM 983 C C . ARG A 1 126 ? -2.482 7.428 12.009 1.00 84.25 126 ARG A C 1
ATOM 985 O O . ARG A 1 126 ? -2.882 6.269 12.053 1.00 84.25 126 ARG A O 1
ATOM 992 N N . THR A 1 127 ? -3.235 8.450 12.403 1.00 77.25 127 THR A N 1
ATOM 993 C CA . THR A 1 127 ? -4.581 8.282 12.986 1.00 77.25 127 THR A CA 1
ATOM 994 C C . THR A 1 127 ? -5.574 7.615 12.025 1.00 77.25 127 THR A C 1
ATOM 996 O O . THR A 1 127 ? -6.555 7.006 12.456 1.00 77.25 127 THR A O 1
ATOM 999 N N . SER A 1 128 ? -5.314 7.684 10.713 1.00 81.44 128 SER A N 1
ATOM 1000 C CA . SER A 1 128 ? -6.089 6.998 9.675 1.00 81.44 128 SER A CA 1
ATOM 1001 C C . SER A 1 128 ? -5.896 5.478 9.657 1.00 81.44 128 SER A C 1
ATOM 1003 O O . SER A 1 128 ? -6.734 4.786 9.082 1.00 81.44 128 SER A O 1
ATOM 1005 N N . LEU A 1 129 ? -4.846 4.948 10.301 1.00 86.56 129 LEU A N 1
ATOM 1006 C CA . LEU A 1 129 ? -4.612 3.507 10.427 1.00 86.56 129 LEU A CA 1
ATOM 1007 C C . LEU A 1 129 ? -5.760 2.820 11.176 1.00 86.56 129 LEU A C 1
ATOM 1009 O O . LEU A 1 129 ? -6.198 1.741 10.777 1.00 86.56 129 LEU A O 1
ATOM 1013 N N . LEU A 1 130 ? -6.274 3.476 12.221 1.00 89.81 130 LEU A N 1
ATOM 1014 C CA . LEU A 1 130 ? -7.422 3.036 13.007 1.00 89.81 130 LEU A CA 1
ATOM 1015 C C . LEU A 1 130 ? -8.543 4.087 12.909 1.00 89.81 130 LEU A C 1
ATOM 1017 O O . LEU A 1 130 ? -8.681 4.966 13.770 1.00 89.81 130 LEU A O 1
ATOM 1021 N N . PRO A 1 131 ? -9.358 4.045 11.838 1.00 89.69 131 PRO A N 1
ATOM 1022 C CA . PRO A 1 131 ? -10.455 4.983 11.665 1.00 89.69 131 PRO A CA 1
ATOM 1023 C C . PRO A 1 131 ? -11.400 4.937 12.862 1.00 89.69 131 PRO A C 1
ATOM 1025 O O . PRO A 1 131 ? -11.784 3.865 13.329 1.00 89.69 131 PRO A O 1
ATOM 1028 N N . SER A 1 132 ? -11.875 6.102 13.310 1.00 89.62 132 SER A N 1
ATOM 1029 C CA . SER A 1 132 ? -12.811 6.180 14.440 1.00 89.62 132 SER A CA 1
ATOM 1030 C C . SER A 1 132 ? -14.127 5.444 14.164 1.00 89.62 132 SER A C 1
ATOM 1032 O O . SER A 1 132 ? -14.878 5.144 15.088 1.00 89.62 132 SER A O 1
ATOM 1034 N N . TYR A 1 133 ? -14.414 5.154 12.891 1.00 90.69 133 TYR A N 1
ATOM 1035 C CA . TYR A 1 133 ? -15.563 4.362 12.475 1.00 90.69 133 TYR A CA 1
ATOM 1036 C C . TYR A 1 133 ? -15.542 2.931 13.036 1.00 90.69 133 TYR A C 1
ATOM 1038 O O . TYR A 1 133 ? -16.608 2.386 13.317 1.00 90.69 133 TYR A O 1
ATOM 1046 N N . LEU A 1 134 ? -14.360 2.348 13.282 1.00 92.81 134 LEU A N 1
ATOM 1047 C CA . LEU A 1 134 ? -14.243 1.030 13.916 1.00 92.81 134 LEU A CA 1
ATOM 1048 C C . LEU A 1 134 ? -14.757 1.076 15.363 1.00 92.81 134 LEU A C 1
ATOM 1050 O O . LEU A 1 134 ? -15.623 0.286 15.733 1.00 92.81 134 LEU A O 1
ATOM 1054 N N . PHE A 1 135 ? -14.330 2.078 16.145 1.00 95.06 135 PHE A N 1
ATOM 1055 C CA . PHE A 1 135 ? -14.860 2.305 17.497 1.00 95.06 135 PHE A CA 1
ATOM 1056 C C . PHE A 1 135 ? -16.356 2.572 17.481 1.00 95.06 135 PHE A C 1
ATOM 1058 O O . PHE A 1 135 ? -17.091 2.016 18.290 1.00 95.06 135 PHE A O 1
ATOM 1065 N N . LYS A 1 136 ? -16.817 3.412 16.547 1.00 93.12 136 LYS A N 1
ATOM 1066 C CA . LYS A 1 136 ? -18.236 3.736 16.412 1.00 93.12 136 LYS A CA 1
ATOM 1067 C C . LYS A 1 136 ? -19.067 2.483 16.144 1.00 93.12 136 LYS A C 1
ATOM 1069 O O . LYS A 1 136 ? -20.113 2.329 16.757 1.00 93.12 136 LYS A O 1
ATOM 1074 N N . THR A 1 137 ? -18.592 1.590 15.280 1.00 92.62 137 THR A N 1
ATOM 1075 C CA . THR A 1 137 ? -19.275 0.334 14.944 1.00 92.62 137 THR A CA 1
ATOM 1076 C C . THR A 1 137 ? -19.422 -0.569 16.166 1.00 92.62 137 THR A C 1
ATOM 1078 O O . THR A 1 137 ? -20.529 -1.009 16.473 1.00 92.62 137 THR A O 1
ATOM 1081 N N . VAL A 1 138 ? -18.334 -0.787 16.913 1.00 95.62 138 VAL A N 1
ATOM 1082 C CA . VAL A 1 138 ? -18.368 -1.609 18.133 1.00 95.62 138 VAL A CA 1
ATOM 1083 C C . VAL A 1 138 ? -19.239 -0.963 19.208 1.00 95.62 138 VAL A C 1
ATOM 1085 O O . VAL A 1 138 ? -20.096 -1.630 19.779 1.00 95.62 138 VAL A O 1
ATOM 1088 N N . LEU A 1 139 ? -19.090 0.343 19.443 1.00 93.75 139 LEU A N 1
ATOM 1089 C CA . LEU A 1 139 ? -19.908 1.080 20.406 1.00 93.75 139 LEU A CA 1
ATOM 1090 C C . LEU A 1 139 ? -21.393 1.024 20.063 1.00 93.75 139 LEU A C 1
ATOM 1092 O O . LEU A 1 139 ? -22.200 0.790 20.955 1.00 93.75 139 LEU A O 1
ATOM 1096 N N . LEU A 1 140 ? -21.765 1.230 18.794 1.00 91.31 140 LEU A N 1
ATOM 1097 C CA . LEU A 1 140 ? -23.152 1.095 18.353 1.00 91.31 140 LEU A CA 1
ATOM 1098 C C . LEU A 1 140 ? -23.660 -0.313 18.654 1.00 91.31 140 LEU A C 1
ATOM 1100 O O . LEU A 1 140 ? -24.720 -0.441 19.249 1.00 91.31 140 LEU A O 1
ATOM 1104 N N . SER A 1 141 ? -22.886 -1.360 18.357 1.00 90.25 141 SER A N 1
ATOM 1105 C CA . SER A 1 141 ? -23.269 -2.719 18.747 1.00 90.25 141 SER A CA 1
ATOM 1106 C C . SER A 1 141 ? -23.492 -2.851 20.258 1.00 90.25 141 SER A C 1
ATOM 1108 O O . SER A 1 141 ? -24.476 -3.467 20.649 1.00 90.25 141 SER A O 1
ATOM 1110 N N . GLN A 1 142 ? -22.629 -2.265 21.097 1.00 91.94 142 GLN A N 1
ATOM 1111 C CA . GLN A 1 142 ? -22.788 -2.297 22.557 1.00 91.94 142 GLN A CA 1
ATOM 1112 C C . GLN A 1 142 ? -24.012 -1.507 23.036 1.00 91.94 142 GLN A C 1
ATOM 1114 O O . GLN A 1 142 ? -24.680 -1.926 23.976 1.00 91.94 142 GLN A O 1
ATOM 1119 N N . LEU A 1 143 ? -24.348 -0.391 22.382 1.00 89.94 143 LEU A N 1
ATOM 1120 C CA . LEU A 1 143 ? -25.513 0.436 22.714 1.00 89.94 143 LEU A CA 1
ATOM 1121 C C . LEU A 1 143 ? -26.831 -0.338 22.629 1.00 89.94 143 LEU A C 1
ATOM 1123 O O . LEU A 1 143 ? -27.739 -0.060 23.404 1.00 89.94 143 LEU A O 1
ATOM 1127 N N . PHE A 1 144 ? -26.928 -1.300 21.710 1.00 86.38 144 PHE A N 1
ATOM 1128 C CA . PHE A 1 144 ? -28.135 -2.105 21.514 1.00 86.38 144 PHE A CA 1
ATOM 1129 C C . PHE A 1 144 ? -28.123 -3.444 22.267 1.00 86.38 144 PHE A C 1
ATOM 1131 O O . PHE A 1 144 ? -29.142 -4.129 22.269 1.00 86.38 144 PHE A O 1
ATOM 1138 N N . THR A 1 145 ? -27.006 -3.836 22.889 1.00 86.62 145 THR A N 1
ATOM 1139 C CA . THR A 1 145 ? -26.878 -5.138 23.573 1.00 86.62 145 THR A CA 1
ATOM 1140 C C . THR A 1 145 ? -26.644 -5.033 25.076 1.00 86.62 145 THR A C 1
ATOM 1142 O O . THR A 1 145 ? -26.970 -5.972 25.800 1.00 86.62 145 THR A O 1
ATOM 1145 N N . LYS A 1 146 ? -26.078 -3.925 25.560 1.00 87.88 146 LYS A N 1
ATOM 1146 C CA . LYS A 1 146 ? -25.814 -3.694 26.984 1.00 87.88 146 LYS A CA 1
ATOM 1147 C C . LYS A 1 146 ? -26.990 -2.981 27.650 1.00 87.88 146 LYS A C 1
ATOM 1149 O O . LYS A 1 146 ? -27.758 -2.268 27.008 1.00 87.88 146 LYS A O 1
ATOM 1154 N N . ASP A 1 147 ? -27.083 -3.152 28.964 1.00 88.62 147 ASP A N 1
ATOM 1155 C CA . ASP A 1 147 ? -28.045 -2.441 29.803 1.00 88.62 147 ASP A CA 1
ATOM 1156 C C . ASP A 1 147 ? -27.775 -0.921 29.827 1.00 88.62 147 ASP A C 1
ATOM 1158 O O . ASP A 1 147 ? -26.635 -0.474 29.664 1.00 88.62 147 ASP A O 1
ATOM 1162 N N . VAL A 1 148 ? -28.818 -0.112 30.045 1.00 83.94 148 VAL A N 1
ATOM 1163 C CA . VAL A 1 148 ? -28.714 1.357 30.070 1.00 83.94 148 VAL A CA 1
ATOM 1164 C C . VAL A 1 148 ? -27.755 1.866 31.153 1.00 83.94 148 VAL A C 1
ATOM 1166 O O . VAL A 1 148 ? -27.060 2.862 30.932 1.00 83.94 148 VAL A O 1
ATOM 1169 N N . HIS A 1 149 ? -27.648 1.158 32.280 1.00 89.75 149 HIS A N 1
ATOM 1170 C CA . HIS A 1 149 ? -26.751 1.499 33.381 1.00 89.75 149 HIS A CA 1
ATOM 1171 C C . HIS A 1 149 ? -25.273 1.355 32.994 1.00 89.75 149 HIS A C 1
ATOM 1173 O O . HIS A 1 149 ? -24.420 2.037 33.557 1.00 89.75 149 HIS A O 1
ATOM 1179 N N . ALA A 1 150 ? -24.944 0.572 31.957 1.00 89.69 150 ALA A N 1
ATOM 1180 C CA . ALA A 1 150 ? -23.566 0.404 31.485 1.00 89.69 150 ALA A CA 1
ATOM 1181 C C . ALA A 1 150 ? -22.918 1.713 30.976 1.00 89.69 150 ALA A C 1
ATOM 1183 O O . ALA A 1 150 ? -21.703 1.776 30.787 1.00 89.69 150 ALA A O 1
ATOM 1184 N N . TRP A 1 151 ? -23.712 2.768 30.760 1.00 92.25 151 TRP A N 1
ATOM 1185 C CA . TRP A 1 151 ? -23.255 4.090 30.316 1.00 92.25 151 TRP A CA 1
ATOM 1186 C C . TRP A 1 151 ? -23.070 5.095 31.469 1.00 92.25 151 TRP A C 1
ATOM 1188 O O . TRP A 1 151 ? -22.649 6.243 31.254 1.00 92.25 151 TRP A O 1
ATOM 1198 N N . GLU A 1 152 ? -23.369 4.698 32.703 1.00 92.44 152 GLU A N 1
ATOM 1199 C CA . GLU A 1 152 ? -23.174 5.533 33.884 1.00 92.44 152 GLU A CA 1
ATOM 1200 C C . GLU A 1 152 ? -21.693 5.756 34.190 1.00 92.44 152 GLU A C 1
ATOM 1202 O O . GLU A 1 152 ? -20.822 4.993 33.779 1.00 92.44 152 GLU A O 1
ATOM 1207 N N . LYS A 1 153 ? -21.391 6.860 34.885 1.00 90.94 153 LYS A N 1
ATOM 1208 C CA . LYS A 1 153 ? -20.021 7.374 35.055 1.00 90.94 153 LYS A CA 1
ATOM 1209 C C . LYS A 1 153 ? -19.057 6.340 35.642 1.00 90.94 153 LYS A C 1
ATOM 1211 O O . LYS A 1 153 ? -17.910 6.300 35.208 1.00 90.94 153 LYS A O 1
ATOM 1216 N N . GLU A 1 154 ? -19.527 5.533 36.584 1.00 92.00 154 GLU A N 1
ATOM 1217 C CA . GLU A 1 154 ? -18.746 4.504 37.275 1.00 92.00 154 GLU A CA 1
ATOM 1218 C C . GLU A 1 154 ? -18.352 3.314 36.388 1.00 92.00 154 GLU A C 1
ATOM 1220 O O . GLU A 1 154 ? -17.308 2.714 36.622 1.00 92.00 154 GLU A O 1
ATOM 1225 N N . PHE A 1 155 ? -19.100 3.037 35.314 1.00 90.81 155 PHE A N 1
ATOM 1226 C CA . PHE A 1 155 ? -18.820 1.925 34.396 1.00 90.81 155 PHE A CA 1
ATOM 1227 C C . PHE A 1 155 ? -18.105 2.349 33.106 1.00 90.81 155 PHE A C 1
ATOM 1229 O O . PHE A 1 155 ? -17.719 1.501 32.302 1.00 90.81 155 PHE A O 1
ATOM 1236 N N . ARG A 1 156 ? -17.882 3.654 32.884 1.00 89.94 156 ARG A N 1
ATOM 1237 C CA . ARG A 1 156 ? -17.300 4.163 31.624 1.00 89.94 156 ARG A CA 1
ATOM 1238 C C . ARG A 1 156 ? -15.893 3.649 31.350 1.00 89.94 156 ARG A C 1
ATOM 1240 O O . ARG A 1 156 ? -15.573 3.381 30.197 1.00 89.94 156 ARG A O 1
ATOM 1247 N N . SER A 1 157 ? -15.054 3.534 32.379 1.00 90.44 157 SER A N 1
ATOM 1248 C CA . SER A 1 157 ? -13.697 2.991 32.234 1.00 90.44 157 SER A CA 1
ATOM 1249 C C . SER A 1 157 ? -13.745 1.548 31.737 1.00 90.44 157 SER A C 1
ATOM 1251 O O . SER A 1 157 ? -13.091 1.221 30.750 1.00 90.44 157 SER A O 1
ATOM 1253 N N . GLN A 1 158 ? -14.589 0.721 32.357 1.00 92.50 158 GLN A N 1
ATOM 1254 C CA . GLN A 1 158 ? -14.787 -0.663 31.943 1.00 92.50 158 GLN A CA 1
ATOM 1255 C C . GLN A 1 158 ? -15.360 -0.748 30.524 1.00 92.50 158 GLN A C 1
ATOM 1257 O O . GLN A 1 158 ? -14.874 -1.533 29.723 1.00 92.50 158 GLN A O 1
ATOM 1262 N N . MET A 1 159 ? -16.315 0.115 30.165 1.00 94.25 159 MET A N 1
ATOM 1263 C CA . MET A 1 159 ? -16.865 0.162 28.807 1.00 94.25 159 MET A CA 1
ATOM 1264 C C . MET A 1 159 ? -15.799 0.480 27.745 1.00 94.25 159 MET A C 1
ATOM 1266 O O . MET A 1 159 ? -15.815 -0.092 26.659 1.00 94.25 159 MET A O 1
ATOM 1270 N N . ILE A 1 160 ? -14.856 1.380 28.040 1.00 95.62 160 ILE A N 1
ATOM 1271 C CA . ILE A 1 160 ? -13.734 1.682 27.136 1.00 95.62 160 ILE A CA 1
ATOM 1272 C C . ILE A 1 160 ? -12.836 0.452 26.966 1.00 95.62 160 ILE A C 1
ATOM 1274 O O . ILE A 1 160 ? -12.466 0.137 25.835 1.00 95.62 160 ILE A O 1
ATOM 1278 N N . ILE A 1 161 ? -12.521 -0.251 28.060 1.00 96.12 161 ILE A N 1
ATOM 1279 C CA . ILE A 1 161 ? -11.730 -1.490 28.026 1.00 96.12 161 ILE A CA 1
ATOM 1280 C C . ILE A 1 161 ? -12.443 -2.555 27.185 1.00 96.12 161 ILE A C 1
ATOM 1282 O O . ILE A 1 161 ? -11.847 -3.048 26.230 1.00 96.12 161 ILE A O 1
ATOM 1286 N N . ASP A 1 162 ? -13.718 -2.837 27.467 1.00 95.62 162 ASP A N 1
ATOM 1287 C CA . ASP A 1 162 ? -14.534 -3.815 26.735 1.00 95.62 162 ASP A CA 1
ATOM 1288 C C . ASP A 1 162 ? -14.530 -3.524 25.223 1.00 95.62 162 ASP A C 1
ATOM 1290 O O . ASP A 1 162 ? -14.347 -4.418 24.397 1.00 95.62 162 ASP A O 1
ATOM 1294 N N . VAL A 1 163 ? -14.706 -2.255 24.834 1.00 96.62 163 VAL A N 1
ATOM 1295 C CA . VAL A 1 163 ? -14.709 -1.844 23.422 1.00 96.62 163 VAL A CA 1
ATOM 1296 C C . VAL A 1 163 ? -13.351 -2.076 22.771 1.00 96.62 163 VAL A C 1
ATOM 1298 O O . VAL A 1 163 ? -13.297 -2.570 21.645 1.00 96.62 163 VAL A O 1
ATOM 1301 N N . LEU A 1 164 ? -12.257 -1.727 23.445 1.00 98.12 164 LEU A N 1
ATOM 1302 C CA . LEU A 1 164 ? -10.915 -1.936 22.909 1.00 98.12 164 LEU A CA 1
ATOM 1303 C C . LEU A 1 164 ? -10.564 -3.426 22.802 1.00 98.12 164 LEU A C 1
ATOM 1305 O O . LEU A 1 164 ? -9.963 -3.825 21.809 1.00 98.12 164 LEU A O 1
ATOM 1309 N N . GLU A 1 165 ? -10.986 -4.258 23.758 1.00 98.19 165 GLU A N 1
ATOM 1310 C CA . GLU A 1 165 ? -10.808 -5.715 23.700 1.00 98.19 165 GLU A CA 1
ATOM 1311 C C . GLU A 1 165 ? -11.581 -6.329 22.524 1.00 98.19 165 GLU A C 1
ATOM 1313 O O . GLU A 1 165 ? -11.024 -7.135 21.777 1.00 98.19 165 GLU A O 1
ATOM 1318 N N . LEU A 1 166 ? -12.820 -5.884 22.285 1.00 97.62 166 LEU A N 1
ATOM 1319 C CA . LEU A 1 166 ? -13.613 -6.302 21.125 1.00 97.62 166 LEU A CA 1
ATOM 1320 C C . LEU A 1 166 ? -12.979 -5.867 19.799 1.00 97.62 166 LEU A C 1
ATOM 1322 O O . LEU A 1 166 ? -12.948 -6.648 18.849 1.00 97.62 166 LEU A O 1
ATOM 1326 N N . VAL A 1 167 ? -12.458 -4.638 19.719 1.00 97.31 167 VAL A N 1
ATOM 1327 C CA . VAL A 1 167 ? -11.741 -4.163 18.525 1.00 97.31 167 VAL A CA 1
ATOM 1328 C C . VAL A 1 167 ? -10.469 -4.979 18.304 1.00 97.31 167 VAL A C 1
ATOM 1330 O O . VAL A 1 167 ? -10.227 -5.412 17.180 1.00 97.31 167 VAL A O 1
ATOM 1333 N N . LEU A 1 168 ? -9.681 -5.238 19.351 1.00 97.31 168 LEU A N 1
ATOM 1334 C CA . LEU A 1 168 ? -8.463 -6.042 19.254 1.00 97.31 168 LEU A CA 1
ATOM 1335 C C . LEU A 1 168 ? -8.767 -7.464 18.776 1.00 97.31 168 LEU A C 1
ATOM 1337 O O . LEU A 1 168 ? -8.095 -7.974 17.881 1.00 97.31 168 LEU A O 1
ATOM 1341 N N . GLN A 1 169 ? -9.799 -8.092 19.338 1.00 96.75 169 GLN A N 1
ATOM 1342 C CA . GLN A 1 169 ? -10.245 -9.413 18.912 1.00 96.75 169 GLN A CA 1
ATOM 1343 C C . GLN A 1 169 ? -10.702 -9.406 17.449 1.00 96.75 169 GLN A C 1
ATOM 1345 O O . GLN A 1 169 ? -10.328 -10.300 16.692 1.00 96.75 169 GLN A O 1
ATOM 1350 N N . ALA A 1 170 ? -11.461 -8.390 17.035 1.00 95.12 170 ALA A N 1
ATOM 1351 C CA . ALA A 1 170 ? -11.912 -8.247 15.657 1.00 95.12 170 ALA A CA 1
ATOM 1352 C C . ALA A 1 170 ? -10.746 -8.054 14.673 1.00 95.12 170 ALA A C 1
ATOM 1354 O O . ALA A 1 170 ? -10.807 -8.576 13.563 1.00 95.12 170 ALA A O 1
ATOM 1355 N N . ILE A 1 171 ? -9.675 -7.356 15.073 1.00 95.12 171 ILE A N 1
ATOM 1356 C CA . ILE A 1 171 ? -8.448 -7.227 14.271 1.00 95.12 171 ILE A CA 1
ATOM 1357 C C . ILE A 1 171 ? -7.734 -8.573 14.150 1.00 95.12 171 ILE A C 1
ATOM 1359 O O . ILE A 1 171 ? -7.461 -8.993 13.030 1.00 95.12 171 ILE A O 1
ATOM 1363 N N . LYS A 1 172 ? -7.529 -9.287 15.263 1.00 93.12 172 LYS A N 1
ATOM 1364 C CA . LYS A 1 172 ? -6.874 -10.611 15.275 1.00 93.12 172 LYS A CA 1
ATOM 1365 C C . LYS A 1 172 ? -7.628 -11.658 14.453 1.00 93.12 172 LYS A C 1
ATOM 1367 O O . LYS A 1 172 ? -7.032 -12.584 13.916 1.00 93.12 172 LYS A O 1
ATOM 1372 N N . GLN A 1 173 ? -8.951 -11.530 14.377 1.00 92.38 173 GLN A N 1
ATOM 1373 C CA . GLN A 1 173 ? -9.821 -12.394 13.576 1.00 92.38 173 GLN A CA 1
ATOM 1374 C C . GLN A 1 173 ? -10.057 -11.864 12.156 1.00 92.38 173 GLN A C 1
ATOM 1376 O O . GLN A 1 173 ? -10.760 -12.514 11.385 1.00 92.38 173 GLN A O 1
ATOM 1381 N N . GLU A 1 174 ? -9.532 -10.676 11.838 1.00 90.06 174 GLU A N 1
ATOM 1382 C CA . GLU A 1 174 ? -9.754 -9.942 10.587 1.00 90.06 174 GLU A CA 1
ATOM 1383 C C . GLU A 1 174 ? -11.239 -9.814 10.221 1.00 90.06 174 GLU A C 1
ATOM 1385 O O . GLU A 1 174 ? -11.639 -9.876 9.058 1.00 90.06 174 GLU A O 1
ATOM 1390 N N . LYS A 1 175 ? -12.087 -9.663 11.242 1.00 90.44 175 LYS A N 1
ATOM 1391 C CA . LYS A 1 175 ? -13.536 -9.727 11.104 1.00 90.44 175 LYS A CA 1
ATOM 1392 C C . LYS A 1 175 ? -14.208 -8.715 12.015 1.00 90.44 175 LYS A C 1
ATOM 1394 O O . LYS A 1 175 ? -14.437 -8.964 13.195 1.00 90.44 175 LYS A O 1
ATOM 1399 N N . LEU A 1 176 ? -14.596 -7.589 11.425 1.00 91.50 176 LEU A N 1
ATOM 1400 C CA . LEU A 1 176 ? -15.513 -6.637 12.046 1.00 91.50 176 LEU A CA 1
ATOM 1401 C C . LEU A 1 176 ? -16.663 -6.340 11.081 1.00 91.50 176 LEU A C 1
ATOM 1403 O O . LEU A 1 176 ? -16.449 -5.592 10.129 1.00 91.50 176 LEU A O 1
ATOM 1407 N N . PRO A 1 177 ? -17.864 -6.902 11.279 1.00 87.06 177 PRO A N 1
ATOM 1408 C CA . PRO A 1 177 ? -19.004 -6.570 10.437 1.00 87.06 177 PRO A CA 1
ATOM 1409 C C . PRO A 1 177 ? -19.411 -5.107 10.628 1.00 87.06 177 PRO A C 1
ATOM 1411 O O . PRO A 1 177 ? -19.368 -4.570 11.737 1.00 87.06 177 PRO A O 1
ATOM 1414 N N . SER A 1 178 ? -19.827 -4.462 9.541 1.00 87.19 178 SER A N 1
ATOM 1415 C CA . SER A 1 178 ? -20.498 -3.169 9.605 1.00 87.19 178 SER A CA 1
ATOM 1416 C C . SER A 1 178 ? -21.776 -3.296 10.429 1.00 87.19 178 SER A C 1
ATOM 1418 O O . SER A 1 178 ? -22.513 -4.275 10.312 1.00 87.19 178 SER A O 1
ATOM 1420 N N . PHE A 1 179 ? -22.067 -2.275 11.237 1.00 85.44 179 PHE A N 1
ATOM 1421 C CA . PHE A 1 179 ? -23.262 -2.257 12.080 1.00 85.44 179 PHE A CA 1
ATOM 1422 C C . PHE A 1 179 ? -24.559 -2.331 11.256 1.00 85.44 179 PHE A C 1
ATOM 1424 O O . PHE A 1 179 ? -25.514 -2.981 11.669 1.00 85.44 179 PHE A O 1
ATOM 1431 N N . PHE A 1 180 ? -24.595 -1.680 10.088 1.00 81.75 180 PHE A N 1
ATOM 1432 C CA . PHE A 1 180 ? -25.794 -1.617 9.242 1.00 81.75 180 PHE A CA 1
ATOM 1433 C C . PHE A 1 180 ? -25.831 -2.684 8.145 1.00 81.75 180 PHE A C 1
ATOM 1435 O O . PHE A 1 180 ? -26.910 -3.009 7.658 1.00 81.75 180 PHE A O 1
ATOM 1442 N N . ILE A 1 181 ? -24.673 -3.216 7.742 1.00 83.19 181 ILE A N 1
ATOM 1443 C CA . ILE A 1 181 ? -24.560 -4.235 6.690 1.00 83.19 181 ILE A CA 1
ATOM 1444 C C . ILE A 1 181 ? -23.694 -5.377 7.235 1.00 83.19 181 ILE A C 1
ATOM 1446 O O . ILE A 1 181 ? -22.484 -5.373 7.020 1.00 83.19 181 ILE A O 1
ATOM 1450 N N . PRO A 1 182 ? -24.277 -6.354 7.951 1.00 78.81 182 PRO A N 1
ATOM 1451 C CA . PRO A 1 182 ? -23.503 -7.406 8.612 1.00 78.81 182 PRO A CA 1
ATOM 1452 C C . PRO A 1 182 ? -22.645 -8.262 7.670 1.00 78.81 182 PRO A C 1
ATOM 1454 O O . PRO A 1 182 ? -21.632 -8.807 8.102 1.00 78.81 182 PRO A O 1
ATOM 1457 N N . SER A 1 183 ? -23.026 -8.373 6.392 1.00 77.06 183 SER A N 1
ATOM 1458 C CA . SER A 1 183 ? -22.230 -9.049 5.358 1.00 77.06 183 SER A CA 1
ATOM 1459 C C . SER A 1 183 ? -20.974 -8.267 4.954 1.00 77.06 183 SER A C 1
ATOM 1461 O O . SER A 1 183 ? -19.999 -8.865 4.512 1.00 77.06 183 SER A O 1
ATOM 1463 N N . SER A 1 184 ? -20.957 -6.945 5.148 1.00 81.81 184 SER A N 1
ATOM 1464 C CA . SER A 1 184 ? -19.819 -6.087 4.821 1.00 81.81 184 SER A CA 1
ATOM 1465 C C . SER A 1 184 ? -18.829 -6.046 5.982 1.00 81.81 184 SER A C 1
ATOM 1467 O O . SER A 1 184 ? -19.119 -5.470 7.031 1.00 81.81 184 SER A O 1
ATOM 1469 N N . LEU A 1 185 ? -17.619 -6.566 5.781 1.00 84.69 185 LEU A N 1
ATOM 1470 C CA . LEU A 1 185 ? -16.537 -6.485 6.765 1.00 84.69 185 LEU A CA 1
ATOM 1471 C C . LEU A 1 185 ? -15.760 -5.163 6.638 1.00 84.69 185 LEU A C 1
ATOM 1473 O O . LEU A 1 185 ? -15.360 -4.757 5.550 1.00 84.69 185 LEU A O 1
ATOM 1477 N N . LEU A 1 186 ? -15.551 -4.487 7.768 1.00 84.56 186 LEU A N 1
ATOM 1478 C CA . LEU A 1 186 ? -14.768 -3.251 7.894 1.00 84.56 186 LEU A CA 1
ATOM 1479 C C . LEU A 1 186 ? -13.266 -3.508 8.038 1.00 84.56 186 LEU A C 1
ATOM 1481 O O . LEU A 1 186 ? -12.460 -2.604 7.824 1.00 84.56 186 LEU A O 1
ATOM 1485 N N . LEU A 1 187 ? -12.908 -4.725 8.439 1.00 84.62 187 LEU A N 1
ATOM 1486 C CA . LEU A 1 187 ? -11.543 -5.227 8.461 1.00 84.62 187 LEU A CA 1
ATOM 1487 C C . LEU A 1 187 ? -11.444 -6.299 7.379 1.00 84.62 187 LEU A C 1
ATOM 1489 O O . LEU A 1 187 ? -12.306 -7.171 7.300 1.00 84.62 187 LEU A O 1
ATOM 1493 N N . SER A 1 188 ? -10.426 -6.199 6.534 1.00 71.12 188 SER A N 1
ATOM 1494 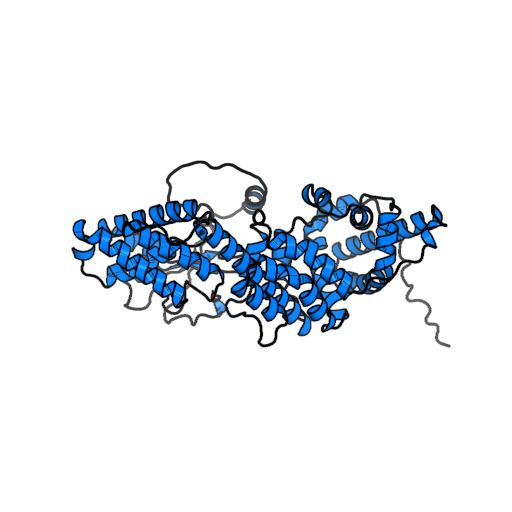C CA . SER A 1 188 ? -10.062 -7.219 5.552 1.00 71.12 188 SER A CA 1
ATOM 1495 C C . SER A 1 188 ? -8.704 -7.811 5.919 1.00 71.12 188 SER A C 1
ATOM 1497 O O . SER A 1 188 ? -8.000 -7.254 6.769 1.00 71.12 188 SER A O 1
ATOM 1499 N N . LYS A 1 189 ? -8.323 -8.902 5.240 1.00 67.50 189 LYS A N 1
ATOM 1500 C CA . LYS A 1 189 ? -6.940 -9.393 5.195 1.00 67.50 189 LYS A CA 1
ATOM 1501 C C . LYS A 1 189 ? -6.033 -8.251 4.762 1.00 67.50 189 LYS A C 1
ATOM 1503 O O . LYS A 1 189 ? -6.036 -7.854 3.601 1.00 67.50 189 LYS A O 1
ATOM 1508 N N . ALA A 1 190 ? -5.340 -7.647 5.714 1.00 79.50 190 ALA A N 1
ATOM 1509 C CA . ALA A 1 190 ? -4.529 -6.470 5.467 1.00 79.50 190 ALA A CA 1
ATOM 1510 C C . ALA A 1 190 ? -3.303 -6.527 6.360 1.00 79.50 190 ALA A C 1
ATOM 1512 O O . ALA A 1 190 ? -3.423 -6.565 7.582 1.00 79.50 190 ALA A O 1
ATOM 1513 N N . HIS A 1 191 ? -2.120 -6.425 5.758 1.00 88.00 191 HIS A N 1
ATOM 1514 C CA . HIS A 1 191 ? -0.851 -6.367 6.491 1.00 88.00 191 HIS A CA 1
ATOM 1515 C C . HIS A 1 191 ? -0.841 -5.257 7.556 1.00 88.00 191 HIS A C 1
ATOM 1517 O O . HIS A 1 191 ? -0.267 -5.423 8.630 1.00 88.00 191 HIS A O 1
ATOM 1523 N N . GLU A 1 192 ? -1.564 -4.158 7.309 1.00 89.12 192 GLU A N 1
ATOM 1524 C CA . GLU A 1 192 ? -1.782 -3.060 8.261 1.00 89.12 192 GLU A CA 1
ATOM 1525 C C . GLU A 1 192 ? -2.449 -3.492 9.582 1.00 89.12 192 GLU A C 1
ATOM 1527 O O . GLU A 1 192 ? -2.291 -2.795 10.585 1.00 89.12 192 GLU A O 1
ATOM 1532 N N . ASN A 1 193 ? -3.154 -4.631 9.629 1.00 91.62 193 ASN A N 1
ATOM 1533 C CA . ASN A 1 193 ? -3.734 -5.166 10.865 1.00 91.62 193 ASN A CA 1
ATOM 1534 C C . ASN A 1 193 ? -2.655 -5.402 11.927 1.00 91.62 193 ASN A C 1
ATOM 1536 O O . ASN A 1 193 ? -2.888 -5.079 13.085 1.00 91.62 193 ASN A O 1
ATOM 1540 N N . ARG A 1 194 ? -1.433 -5.790 11.536 1.00 92.94 194 ARG A N 1
ATOM 1541 C CA . ARG A 1 194 ? -0.292 -5.942 12.460 1.00 92.94 194 ARG A CA 1
ATOM 1542 C C . ARG A 1 194 ? 0.059 -4.637 13.186 1.00 92.94 194 ARG A C 1
ATOM 1544 O O . ARG A 1 194 ? 0.498 -4.669 14.331 1.00 92.94 194 ARG A O 1
ATOM 1551 N N . LEU A 1 195 ? -0.128 -3.488 12.530 1.00 94.31 195 LEU A N 1
ATOM 1552 C CA . LEU A 1 195 ? 0.086 -2.166 13.131 1.00 94.31 195 LEU A CA 1
ATOM 1553 C C . LEU A 1 195 ? -1.128 -1.720 13.954 1.00 94.31 195 LEU A C 1
ATOM 1555 O O . LEU A 1 195 ? -0.966 -1.095 15.001 1.00 94.31 195 LEU A O 1
ATOM 1559 N N . ARG A 1 196 ? -2.347 -2.050 13.499 1.00 95.06 196 ARG A N 1
ATOM 1560 C CA . ARG A 1 196 ? -3.581 -1.798 14.262 1.00 95.06 196 ARG A CA 1
ATOM 1561 C C . ARG A 1 196 ? -3.578 -2.554 15.588 1.00 95.06 196 ARG A C 1
ATOM 1563 O O . ARG A 1 196 ? -4.000 -1.984 16.585 1.00 95.06 196 ARG A O 1
ATOM 1570 N N . GLU A 1 197 ? -3.085 -3.792 15.602 1.00 95.62 197 GLU A N 1
ATOM 1571 C CA . GLU A 1 197 ? -2.913 -4.588 16.821 1.00 95.62 197 GLU A CA 1
ATOM 1572 C C . GLU A 1 197 ? -2.003 -3.878 17.818 1.00 95.62 197 GLU A C 1
ATOM 1574 O O . GLU A 1 197 ? -2.450 -3.624 18.931 1.00 95.62 197 GLU A O 1
ATOM 1579 N N . CYS A 1 198 ? -0.796 -3.466 17.407 1.00 95.56 198 CYS A N 1
ATOM 1580 C CA . CYS A 1 198 ? 0.118 -2.706 18.268 1.00 95.56 198 CYS A CA 1
ATOM 1581 C C . CYS A 1 198 ? -0.555 -1.464 18.866 1.00 95.56 198 CYS A C 1
ATOM 1583 O O . CYS A 1 198 ? -0.499 -1.245 20.073 1.00 95.56 198 CYS A O 1
ATOM 1585 N N . LEU A 1 199 ? -1.234 -0.680 18.021 1.00 96.19 199 LEU A N 1
ATOM 1586 C CA . LEU A 1 199 ? -1.923 0.531 18.453 1.00 96.19 199 LEU A CA 1
ATOM 1587 C C . LEU A 1 199 ? -3.018 0.227 19.486 1.00 96.19 199 LEU A C 1
ATOM 1589 O O . LEU A 1 199 ? -3.070 0.875 20.525 1.00 96.19 199 LEU A O 1
ATOM 1593 N N . VAL A 1 200 ? -3.891 -0.751 19.230 1.00 97.31 200 VAL A N 1
ATOM 1594 C CA . VAL A 1 200 ? -5.003 -1.069 20.143 1.00 97.31 200 VAL A CA 1
ATOM 1595 C C . VAL A 1 200 ? -4.511 -1.734 21.432 1.00 97.31 200 VAL A C 1
ATOM 1597 O O . VAL A 1 200 ? -5.070 -1.470 22.496 1.00 97.31 200 VAL A O 1
ATOM 1600 N N . GLU A 1 201 ? -3.458 -2.552 21.371 1.00 97.31 201 GLU A N 1
ATOM 1601 C CA . GLU A 1 201 ? -2.814 -3.128 22.558 1.00 97.31 201 GLU A CA 1
ATOM 1602 C C . GLU A 1 201 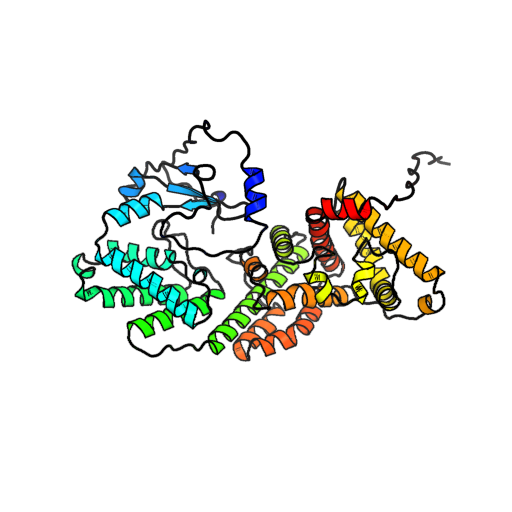? -2.235 -2.038 23.466 1.00 97.31 201 GLU A C 1
ATOM 1604 O O . GLU A 1 201 ? -2.470 -2.066 24.674 1.00 97.31 201 GLU A O 1
ATOM 1609 N N . ASP A 1 202 ? -1.570 -1.027 22.906 1.00 96.88 202 ASP A N 1
ATOM 1610 C CA . ASP A 1 202 ? -1.043 0.080 23.708 1.00 96.88 202 ASP A CA 1
ATOM 1611 C C . ASP A 1 202 ? -2.134 1.024 24.212 1.00 96.88 202 ASP A C 1
ATOM 1613 O O . ASP A 1 202 ? -2.064 1.468 25.355 1.00 96.88 202 ASP A O 1
ATOM 1617 N N . MET A 1 203 ? -3.205 1.240 23.442 1.00 96.69 203 MET A N 1
ATOM 1618 C CA . MET A 1 203 ? -4.403 1.915 23.954 1.00 96.69 203 MET A CA 1
ATOM 1619 C C . MET A 1 203 ? -5.007 1.175 25.161 1.00 96.69 203 MET A C 1
ATOM 1621 O O . MET A 1 203 ? -5.427 1.813 26.126 1.00 96.69 203 MET A O 1
ATOM 1625 N N . LEU A 1 204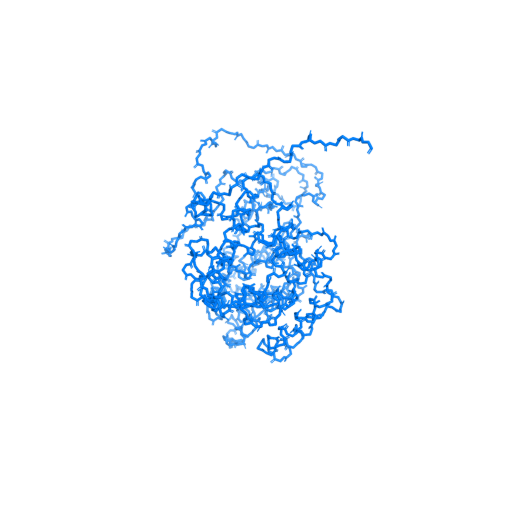 ? -5.057 -0.162 25.130 1.00 96.94 204 LEU A N 1
ATOM 1626 C CA . LEU A 1 204 ? -5.524 -0.974 26.261 1.00 96.94 204 LEU A CA 1
ATOM 1627 C C . LEU A 1 204 ? -4.604 -0.853 27.472 1.00 96.94 204 LEU A C 1
ATOM 1629 O O . LEU A 1 204 ? -5.099 -0.713 28.591 1.00 96.94 204 LEU A O 1
ATOM 1633 N N . ASN A 1 205 ? -3.290 -0.912 27.256 1.00 94.50 205 ASN A N 1
ATOM 1634 C CA . ASN A 1 205 ? -2.304 -0.767 28.322 1.00 94.50 205 ASN A CA 1
ATOM 1635 C C . ASN A 1 205 ? -2.433 0.597 29.002 1.00 94.50 205 ASN A C 1
ATOM 1637 O O . ASN A 1 205 ? -2.516 0.647 30.228 1.00 94.50 205 ASN A O 1
ATOM 1641 N N . GLU A 1 206 ? -2.565 1.668 28.220 1.00 93.38 206 GLU A N 1
ATOM 1642 C CA . GLU A 1 206 ? -2.711 3.035 28.724 1.00 93.38 206 GLU A CA 1
ATOM 1643 C C . GLU A 1 206 ? -3.954 3.178 29.619 1.00 93.38 206 GLU A C 1
ATOM 1645 O O . GLU A 1 206 ? -3.872 3.650 30.752 1.00 93.38 206 GLU A O 1
ATOM 1650 N N . VAL A 1 207 ? -5.112 2.677 29.169 1.00 93.19 207 VAL A N 1
ATOM 1651 C CA . VAL A 1 207 ? -6.361 2.728 29.957 1.00 93.19 207 VAL A CA 1
ATOM 1652 C C . VAL A 1 207 ? -6.280 1.863 31.216 1.00 93.19 207 VAL A C 1
ATOM 1654 O O . VAL A 1 207 ? -6.867 2.211 32.241 1.00 93.19 207 VAL A O 1
ATOM 1657 N N . LYS A 1 208 ? -5.539 0.751 31.166 1.00 92.81 208 LYS A N 1
ATOM 1658 C CA . LYS A 1 208 ? -5.287 -0.127 32.319 1.00 92.81 208 LYS A CA 1
ATOM 1659 C C . LYS A 1 208 ? -4.190 0.412 33.252 1.00 92.81 208 LYS A C 1
ATOM 1661 O O . LYS A 1 208 ? -3.888 -0.241 34.248 1.00 92.81 208 LYS A O 1
ATOM 1666 N N . GLY A 1 209 ? -3.583 1.567 32.954 1.00 90.31 209 GLY A N 1
ATOM 1667 C CA . GLY A 1 209 ? -2.470 2.130 33.729 1.00 90.31 209 GLY A CA 1
ATOM 1668 C C . GLY A 1 209 ? -1.196 1.278 33.673 1.00 90.31 209 GLY A C 1
ATOM 1669 O O . GLY A 1 209 ? -0.377 1.313 34.589 1.00 90.31 209 GLY A O 1
ATOM 1670 N N . SER A 1 210 ? -1.060 0.462 32.628 1.00 92.56 210 SER A N 1
ATOM 1671 C CA . SER A 1 210 ? 0.086 -0.407 32.365 1.00 92.56 210 SER A CA 1
ATOM 1672 C C . SER A 1 210 ? 1.065 0.269 31.408 1.00 92.56 210 SER A C 1
ATOM 1674 O O . SER A 1 210 ? 0.708 1.175 30.662 1.00 92.56 210 SER A O 1
ATOM 1676 N N . LYS A 1 211 ? 2.322 -0.183 31.408 1.00 90.81 211 LYS A N 1
ATOM 1677 C CA . LYS A 1 211 ? 3.327 0.320 30.465 1.00 90.81 211 LYS A CA 1
ATOM 1678 C C . LYS A 1 211 ? 2.970 -0.104 29.034 1.00 90.81 211 LYS A C 1
ATOM 1680 O O . LYS A 1 211 ? 2.583 -1.253 28.828 1.00 90.81 211 LYS A O 1
ATOM 1685 N N . MET A 1 212 ? 3.171 0.790 28.064 1.00 89.62 212 MET A N 1
ATOM 1686 C CA . MET A 1 212 ? 3.100 0.449 26.638 1.00 89.62 212 MET A CA 1
ATOM 1687 C C . MET A 1 212 ? 4.043 -0.717 26.308 1.00 89.62 212 MET A C 1
ATOM 1689 O O . MET A 1 212 ? 5.180 -0.778 26.791 1.00 89.62 212 MET A O 1
ATOM 1693 N N . ALA A 1 213 ? 3.544 -1.649 25.505 1.00 91.12 213 ALA A N 1
ATOM 1694 C CA . ALA A 1 213 ? 4.223 -2.870 25.113 1.00 91.12 213 ALA A CA 1
ATOM 1695 C C . ALA A 1 213 ? 5.123 -2.661 23.891 1.00 91.12 213 ALA A C 1
ATOM 1697 O O . ALA A 1 213 ? 6.156 -3.322 23.796 1.00 91.12 213 ALA A O 1
ATOM 1698 N N . ASN A 1 214 ? 4.761 -1.757 22.975 1.00 92.94 214 ASN A N 1
ATOM 1699 C CA . ASN A 1 214 ? 5.522 -1.533 21.748 1.00 92.94 214 ASN A CA 1
ATOM 1700 C C . ASN A 1 214 ? 6.396 -0.280 21.858 1.00 92.94 214 ASN A C 1
ATOM 1702 O O . ASN A 1 214 ? 5.955 0.773 22.317 1.00 92.94 214 ASN A O 1
ATOM 1706 N N . SER A 1 215 ? 7.647 -0.379 21.403 1.00 92.31 215 SER A N 1
ATOM 1707 C CA . SER A 1 215 ? 8.499 0.796 21.225 1.00 92.31 215 SER A CA 1
ATOM 1708 C C . SER A 1 215 ? 8.327 1.399 19.827 1.00 92.31 215 SER A C 1
ATOM 1710 O O . SER A 1 215 ? 7.944 0.711 18.878 1.00 92.31 215 SER A O 1
ATOM 1712 N N . LEU A 1 216 ? 8.683 2.680 19.672 1.00 91.62 216 LEU A N 1
ATOM 1713 C CA . LEU A 1 216 ? 8.713 3.354 18.368 1.00 91.62 216 LEU A CA 1
ATOM 1714 C C . LEU A 1 216 ? 9.570 2.588 17.342 1.00 91.62 216 LEU A C 1
ATOM 1716 O O . LEU A 1 216 ? 9.197 2.490 16.176 1.00 91.62 216 LEU A O 1
ATOM 1720 N N . MET A 1 217 ? 10.701 2.019 17.775 1.00 92.19 217 MET A N 1
ATOM 1721 C CA . MET A 1 217 ? 11.582 1.233 16.906 1.00 92.19 217 MET A CA 1
ATOM 1722 C C . MET A 1 217 ? 10.916 -0.056 16.417 1.00 92.19 217 MET A C 1
ATOM 1724 O O . MET A 1 217 ? 11.011 -0.372 15.233 1.00 92.19 217 MET A O 1
ATOM 1728 N N . ASP A 1 218 ? 10.219 -0.775 17.300 1.00 92.62 218 ASP A N 1
ATOM 1729 C CA . ASP A 1 218 ? 9.539 -2.026 16.938 1.00 92.62 218 ASP A CA 1
ATOM 1730 C C . ASP A 1 218 ? 8.388 -1.768 15.961 1.00 92.62 218 ASP A C 1
ATOM 1732 O O . ASP A 1 218 ? 8.184 -2.518 15.003 1.00 92.62 218 ASP A O 1
ATOM 1736 N N . VAL A 1 219 ? 7.640 -0.682 16.179 1.00 93.81 219 VAL A N 1
ATOM 1737 C CA . VAL A 1 219 ? 6.551 -0.266 15.288 1.00 93.81 219 VAL A CA 1
ATOM 1738 C C . VAL A 1 219 ? 7.084 0.161 13.924 1.00 93.81 219 VAL A C 1
ATOM 1740 O O . VAL A 1 219 ? 6.501 -0.208 12.903 1.00 93.81 219 VAL A O 1
ATOM 1743 N N . GLU A 1 220 ? 8.199 0.890 13.879 1.00 92.62 220 GLU A N 1
ATOM 1744 C CA . GLU A 1 220 ? 8.814 1.299 12.616 1.00 92.62 220 GLU A CA 1
ATOM 1745 C C . GLU A 1 220 ? 9.342 0.089 11.827 1.00 92.62 220 GLU A C 1
ATOM 1747 O O . GLU A 1 220 ? 9.108 -0.006 10.624 1.00 92.62 220 GLU A O 1
ATOM 1752 N N . GLU A 1 221 ? 9.942 -0.900 12.494 1.00 94.75 221 GLU A N 1
ATOM 1753 C CA . GLU A 1 221 ? 10.330 -2.166 11.861 1.00 94.75 221 GLU A CA 1
ATOM 1754 C C . GLU A 1 221 ? 9.111 -2.931 11.319 1.00 94.75 221 GLU A C 1
ATOM 1756 O O . GLU A 1 221 ? 9.085 -3.321 10.149 1.00 94.75 221 GLU A O 1
ATOM 1761 N N . LYS A 1 222 ? 8.035 -3.073 12.108 1.00 94.38 222 LYS A N 1
ATOM 1762 C CA . LYS A 1 222 ? 6.784 -3.689 11.626 1.00 94.38 222 LYS A CA 1
ATOM 1763 C C . LYS A 1 222 ? 6.203 -2.946 10.426 1.00 94.38 222 LYS A C 1
ATOM 1765 O O . LYS A 1 222 ? 5.692 -3.576 9.501 1.00 94.38 222 LYS A O 1
ATOM 1770 N N . LYS A 1 223 ? 6.284 -1.617 10.412 1.00 91.88 223 LYS A N 1
ATOM 1771 C CA . LYS A 1 223 ? 5.825 -0.783 9.297 1.00 91.88 223 LYS A CA 1
ATOM 1772 C C . LYS A 1 223 ? 6.651 -1.034 8.036 1.00 91.88 223 LYS A C 1
ATOM 1774 O O . LYS A 1 223 ? 6.058 -1.142 6.961 1.00 91.88 223 LYS A O 1
ATOM 1779 N N . GLN A 1 224 ? 7.969 -1.211 8.150 1.00 92.94 224 GLN A N 1
ATOM 1780 C CA . GLN A 1 224 ? 8.800 -1.638 7.019 1.00 92.94 224 GLN A CA 1
ATOM 1781 C C . GLN A 1 224 ? 8.401 -3.018 6.503 1.00 92.94 224 GLN A C 1
ATOM 1783 O O . GLN A 1 224 ? 8.221 -3.193 5.299 1.00 92.94 224 GLN A O 1
ATOM 1788 N N . GLN A 1 225 ? 8.188 -3.986 7.395 1.00 94.62 225 GLN A N 1
ATOM 1789 C CA . GLN A 1 225 ? 7.730 -5.321 7.002 1.00 94.62 225 GLN A CA 1
ATOM 1790 C C . GLN A 1 225 ? 6.392 -5.258 6.254 1.00 94.62 225 GLN A C 1
ATOM 1792 O O . GLN A 1 225 ? 6.263 -5.843 5.184 1.00 94.62 225 GLN A O 1
ATOM 1797 N N . VAL A 1 226 ? 5.415 -4.497 6.763 1.00 92.44 226 VAL A N 1
ATOM 1798 C CA . VAL A 1 226 ? 4.115 -4.291 6.097 1.00 92.44 226 VAL A CA 1
ATOM 1799 C C . VAL A 1 226 ? 4.294 -3.715 4.692 1.00 92.44 226 VAL A C 1
ATOM 1801 O O . VAL A 1 226 ? 3.691 -4.226 3.749 1.00 92.44 226 VAL A O 1
ATOM 1804 N N . LYS A 1 227 ? 5.154 -2.704 4.522 1.00 91.19 227 LYS A N 1
ATOM 1805 C CA . LYS A 1 227 ? 5.453 -2.133 3.201 1.00 91.19 227 LYS A CA 1
ATOM 1806 C C . LYS A 1 227 ? 6.068 -3.157 2.247 1.00 91.19 227 LYS A C 1
ATOM 1808 O O . LYS A 1 227 ? 5.683 -3.188 1.082 1.00 91.19 227 LYS A O 1
ATOM 1813 N N . ILE A 1 228 ? 6.995 -3.992 2.722 1.00 93.62 228 ILE A N 1
ATOM 1814 C CA . ILE A 1 228 ? 7.608 -5.056 1.911 1.00 93.62 228 ILE A CA 1
ATOM 1815 C C . ILE A 1 228 ? 6.541 -6.038 1.429 1.00 93.62 228 ILE A C 1
ATOM 1817 O O . ILE A 1 228 ? 6.495 -6.326 0.236 1.00 93.62 228 ILE A O 1
ATOM 1821 N N . LEU A 1 229 ? 5.665 -6.505 2.326 1.00 92.94 229 LEU A N 1
ATOM 1822 C CA . LEU A 1 229 ? 4.589 -7.447 1.995 1.00 92.94 229 LEU A CA 1
ATOM 1823 C C . LEU A 1 229 ? 3.615 -6.869 0.959 1.00 92.94 229 LEU A C 1
ATOM 1825 O O . LEU A 1 229 ? 3.286 -7.521 -0.029 1.00 92.94 229 LEU A O 1
ATOM 1829 N N . GLN A 1 230 ? 3.218 -5.609 1.130 1.00 91.19 230 GLN A N 1
ATOM 1830 C CA . GLN A 1 230 ? 2.368 -4.918 0.161 1.00 91.19 230 GLN A CA 1
ATOM 1831 C C . GLN A 1 230 ? 3.052 -4.749 -1.203 1.00 91.19 230 GLN A C 1
ATOM 1833 O O . GLN A 1 230 ? 2.421 -4.910 -2.246 1.00 91.19 230 GLN A O 1
ATOM 1838 N N . LEU A 1 231 ? 4.348 -4.428 -1.213 1.00 91.50 231 LEU A N 1
ATOM 1839 C CA . LEU A 1 231 ? 5.117 -4.241 -2.440 1.00 91.50 231 LEU A CA 1
ATOM 1840 C C . LEU A 1 231 ? 5.247 -5.541 -3.240 1.00 91.50 231 LEU A C 1
ATOM 1842 O O . LEU A 1 231 ? 5.085 -5.525 -4.459 1.00 91.50 231 LEU A O 1
ATOM 1846 N N . ILE A 1 232 ? 5.543 -6.662 -2.582 1.00 93.75 232 ILE A N 1
ATOM 1847 C CA . ILE A 1 232 ? 5.679 -7.941 -3.285 1.00 93.75 232 ILE A CA 1
ATOM 1848 C C . ILE A 1 232 ? 4.342 -8.431 -3.848 1.00 93.75 232 ILE A C 1
ATOM 1850 O O . ILE A 1 232 ? 4.315 -8.928 -4.971 1.00 93.75 232 ILE A O 1
ATOM 1854 N N . GLU A 1 233 ? 3.232 -8.222 -3.135 1.00 93.12 233 GLU A N 1
ATOM 1855 C CA . GLU A 1 233 ? 1.888 -8.499 -3.655 1.00 93.12 233 GLU A CA 1
ATOM 1856 C C . GLU A 1 233 ? 1.562 -7.617 -4.860 1.00 93.12 233 GLU A C 1
ATOM 1858 O O . GLU A 1 233 ? 1.056 -8.106 -5.869 1.00 93.12 233 GLU A O 1
ATOM 1863 N N . LEU A 1 234 ? 1.909 -6.329 -4.795 1.00 91.06 234 LEU A N 1
ATOM 1864 C CA . LEU A 1 234 ? 1.721 -5.397 -5.903 1.00 91.06 234 LEU A CA 1
ATOM 1865 C C . LEU A 1 234 ? 2.469 -5.855 -7.162 1.00 91.06 234 LEU A C 1
ATOM 1867 O O . LEU A 1 234 ? 1.887 -5.888 -8.247 1.00 91.06 234 LEU A O 1
ATOM 1871 N N . LEU A 1 235 ? 3.744 -6.231 -7.028 1.00 90.75 235 LEU A N 1
ATOM 1872 C CA . LEU A 1 235 ? 4.541 -6.723 -8.153 1.00 90.75 235 LEU A CA 1
ATOM 1873 C C . LEU A 1 235 ? 4.010 -8.059 -8.685 1.00 90.75 235 LEU A C 1
ATOM 1875 O O . LEU A 1 235 ? 3.868 -8.216 -9.898 1.00 90.75 235 LEU A O 1
ATOM 1879 N N . GLU A 1 236 ? 3.673 -9.002 -7.805 1.00 93.06 236 GLU A N 1
ATOM 1880 C CA . GLU A 1 236 ? 3.100 -10.291 -8.202 1.00 93.06 236 GLU A CA 1
ATOM 1881 C C . GLU A 1 236 ? 1.786 -10.112 -8.968 1.00 93.06 236 GLU A C 1
ATOM 1883 O O . GLU A 1 236 ? 1.593 -10.745 -10.008 1.00 93.06 236 GLU A O 1
ATOM 1888 N N . TYR A 1 237 ? 0.910 -9.212 -8.515 1.00 91.88 237 TYR A N 1
ATOM 1889 C CA . TYR A 1 237 ? -0.341 -8.902 -9.201 1.00 91.88 237 TYR A CA 1
ATOM 1890 C C . TYR A 1 237 ? -0.101 -8.346 -10.607 1.00 91.88 237 TYR A C 1
ATOM 1892 O O . TYR A 1 237 ? -0.724 -8.802 -11.571 1.00 91.88 237 TYR A O 1
ATOM 1900 N N . ILE A 1 238 ? 0.828 -7.391 -10.742 1.00 88.44 238 ILE A N 1
ATOM 1901 C CA . ILE A 1 238 ? 1.186 -6.791 -12.032 1.00 88.44 238 ILE A CA 1
ATOM 1902 C C . ILE A 1 238 ? 1.636 -7.874 -13.015 1.00 88.44 238 ILE A C 1
ATOM 1904 O O . ILE A 1 238 ? 1.101 -7.976 -14.121 1.00 88.44 238 ILE A O 1
ATOM 1908 N N . PHE A 1 239 ? 2.591 -8.713 -12.615 1.00 87.69 239 PHE A N 1
ATOM 1909 C CA . PHE A 1 239 ? 3.138 -9.735 -13.504 1.00 87.69 239 PHE A CA 1
ATOM 1910 C C . PHE A 1 239 ? 2.169 -10.888 -13.764 1.00 87.69 239 PHE A C 1
ATOM 1912 O O . PHE A 1 239 ? 2.134 -11.408 -14.880 1.00 87.69 239 PHE A O 1
ATOM 1919 N N . SER A 1 240 ? 1.340 -11.255 -12.787 1.00 89.06 240 SER A N 1
ATOM 1920 C CA . SER A 1 240 ? 0.268 -12.237 -12.970 1.00 89.06 240 SER A CA 1
ATOM 1921 C C . SER A 1 240 ? -0.765 -11.765 -13.991 1.00 89.06 240 SER A C 1
ATOM 1923 O O . SER A 1 240 ? -1.142 -12.537 -14.872 1.00 89.06 240 SER A O 1
ATOM 1925 N N . CYS A 1 241 ? -1.162 -10.488 -13.947 1.00 87.38 241 CYS A N 1
ATOM 1926 C CA . CYS A 1 241 ? -2.049 -9.897 -14.950 1.00 87.38 241 CYS A CA 1
ATOM 1927 C C . CYS A 1 241 ? -1.446 -9.990 -16.360 1.00 87.38 241 CYS A C 1
ATOM 1929 O O . CYS A 1 241 ? -2.115 -10.427 -17.298 1.00 87.38 241 CYS A O 1
ATOM 1931 N N . LEU A 1 242 ? -0.166 -9.643 -16.504 1.00 82.62 242 LEU A N 1
ATOM 1932 C CA . LEU A 1 242 ? 0.519 -9.648 -17.798 1.00 82.62 242 LEU A CA 1
ATOM 1933 C C . LEU A 1 242 ? 0.655 -11.052 -18.394 1.00 82.62 242 LEU A C 1
ATOM 1935 O O . LEU A 1 242 ? 0.451 -11.219 -19.596 1.00 82.62 242 LEU A O 1
ATOM 1939 N N . LYS A 1 243 ? 0.931 -12.068 -17.564 1.00 82.81 243 LYS A N 1
ATOM 1940 C CA . LYS A 1 243 ? 1.007 -13.479 -17.990 1.00 82.81 243 LYS A CA 1
ATOM 1941 C C . LYS A 1 243 ? -0.294 -13.979 -18.623 1.00 82.81 243 LYS A C 1
ATOM 1943 O O . LYS A 1 243 ? -0.248 -14.828 -19.506 1.00 82.81 243 LYS A O 1
ATOM 1948 N N . VAL A 1 244 ? -1.442 -13.443 -18.203 1.00 85.88 244 VAL A N 1
ATOM 1949 C CA . VAL A 1 244 ? -2.764 -13.779 -18.763 1.00 85.88 244 VAL A CA 1
ATOM 1950 C C . VAL A 1 244 ? -3.256 -12.758 -19.797 1.00 85.88 244 VAL A C 1
ATOM 1952 O O . VAL A 1 244 ? -4.437 -12.743 -20.138 1.00 85.88 244 VAL A O 1
ATOM 1955 N N . GLY A 1 245 ? -2.372 -11.883 -20.289 1.00 78.12 245 GLY A N 1
ATOM 1956 C CA . GLY A 1 245 ? -2.690 -10.885 -21.313 1.00 78.12 245 GLY A CA 1
ATOM 1957 C C . GLY A 1 245 ? -3.553 -9.715 -20.828 1.00 78.12 245 GLY A C 1
ATOM 1958 O O . GLY A 1 245 ? -4.099 -8.982 -21.650 1.00 78.12 245 GLY A O 1
ATOM 1959 N N . LYS A 1 246 ? -3.691 -9.516 -19.511 1.00 83.94 246 LYS A N 1
ATOM 1960 C CA . LYS A 1 246 ? -4.436 -8.397 -18.918 1.00 83.94 246 LYS A CA 1
ATOM 1961 C C . LYS A 1 246 ? -3.502 -7.228 -18.597 1.00 83.94 246 LYS A C 1
ATOM 1963 O O . LYS A 1 246 ? -2.377 -7.417 -18.142 1.00 83.94 246 LYS A O 1
ATOM 1968 N N . ASN A 1 247 ? -3.995 -6.005 -18.785 1.00 80.25 247 ASN A N 1
ATOM 1969 C CA . ASN A 1 247 ? -3.301 -4.784 -18.378 1.00 80.25 247 ASN A CA 1
ATOM 1970 C C . ASN A 1 247 ? -3.850 -4.299 -17.021 1.00 80.25 247 ASN A C 1
ATOM 1972 O O . ASN A 1 247 ? -5.033 -3.956 -16.958 1.00 80.25 247 ASN A O 1
ATOM 1976 N N . PRO A 1 248 ? -3.040 -4.228 -15.947 1.00 80.75 248 PRO A N 1
ATOM 1977 C CA . PRO A 1 248 ? -3.471 -3.693 -14.658 1.00 80.75 248 PRO A CA 1
ATOM 1978 C C . PRO A 1 248 ? -3.501 -2.150 -14.679 1.00 80.75 248 PRO A C 1
ATOM 1980 O O . PRO A 1 248 ? -2.822 -1.483 -13.902 1.00 80.75 248 PRO A O 1
ATOM 1983 N N . THR A 1 249 ? -4.299 -1.561 -15.577 1.00 76.94 249 THR A N 1
ATOM 1984 C CA . THR A 1 249 ? -4.327 -0.114 -15.860 1.00 76.94 249 THR A CA 1
ATOM 1985 C C . THR A 1 249 ? -4.538 0.745 -14.611 1.00 76.94 249 THR A C 1
ATOM 1987 O O . THR A 1 249 ? -3.872 1.764 -14.459 1.00 76.94 249 THR A O 1
ATOM 1990 N N . ASN A 1 250 ? -5.415 0.335 -13.691 1.00 77.25 250 ASN A N 1
ATOM 1991 C CA . ASN A 1 250 ? -5.675 1.095 -12.462 1.00 77.25 250 ASN A CA 1
ATOM 1992 C C . ASN A 1 250 ? -4.450 1.144 -11.541 1.00 77.25 250 ASN A C 1
ATOM 1994 O O . ASN A 1 250 ? -4.165 2.184 -10.950 1.00 77.25 250 ASN A O 1
ATOM 1998 N N . VAL A 1 251 ? -3.690 0.046 -11.474 1.00 79.25 251 VAL A N 1
ATOM 1999 C CA . VAL A 1 251 ? -2.429 -0.003 -10.728 1.00 79.25 251 VAL A CA 1
ATOM 2000 C C . VAL A 1 251 ? -1.423 0.951 -11.358 1.00 79.25 251 VAL A C 1
ATOM 2002 O O . VAL A 1 251 ? -0.843 1.769 -10.648 1.00 79.25 251 VAL A O 1
ATOM 2005 N N . TRP A 1 252 ? -1.271 0.917 -12.686 1.00 75.69 252 TRP A N 1
ATOM 2006 C CA . TRP A 1 252 ? -0.362 1.824 -13.385 1.00 75.69 252 TRP A CA 1
ATOM 2007 C C . TRP A 1 252 ? -0.717 3.287 -13.156 1.00 75.69 252 TRP A C 1
ATOM 2009 O O . TRP A 1 252 ? 0.146 4.039 -12.717 1.00 75.69 252 TRP A O 1
ATOM 2019 N N . LYS A 1 253 ? -1.978 3.680 -13.357 1.00 73.06 253 LYS A N 1
ATOM 2020 C CA . LYS A 1 253 ? -2.449 5.055 -13.122 1.00 73.06 253 LYS A CA 1
ATOM 2021 C C . LYS A 1 253 ? -2.091 5.563 -11.726 1.00 73.06 253 LYS A C 1
ATOM 2023 O O . LYS A 1 253 ? -1.611 6.683 -11.577 1.00 73.06 253 LYS A O 1
ATOM 2028 N N . MET A 1 254 ? -2.283 4.731 -10.705 1.00 73.19 254 MET A N 1
ATOM 2029 C CA . MET A 1 254 ? -1.976 5.105 -9.326 1.00 73.19 254 MET A CA 1
ATOM 2030 C C . MET A 1 254 ? -0.472 5.142 -9.049 1.00 73.19 254 MET A C 1
ATOM 2032 O O . MET A 1 254 ? 0.004 6.075 -8.408 1.00 73.19 254 MET A O 1
ATOM 2036 N N . MET A 1 255 ? 0.301 4.187 -9.574 1.00 69.50 255 MET A N 1
ATOM 2037 C CA . MET A 1 255 ? 1.763 4.263 -9.513 1.00 69.50 255 MET A CA 1
ATOM 2038 C C . MET A 1 255 ? 2.265 5.543 -10.190 1.00 69.50 255 MET A C 1
ATOM 2040 O O . MET A 1 255 ? 3.130 6.209 -9.640 1.00 69.50 255 MET A O 1
ATOM 2044 N N . PHE A 1 256 ? 1.686 5.946 -11.321 1.00 64.12 256 PHE A N 1
ATOM 2045 C CA . PHE A 1 256 ? 2.033 7.194 -12.002 1.00 64.12 256 PHE A CA 1
ATOM 2046 C C . PHE A 1 256 ? 1.707 8.446 -11.212 1.00 64.12 256 PHE A C 1
ATOM 2048 O O . PHE A 1 256 ? 2.542 9.342 -11.139 1.00 64.12 256 PHE A O 1
ATOM 2055 N N . ALA A 1 257 ? 0.514 8.513 -10.623 1.00 62.25 257 ALA A N 1
ATOM 2056 C CA . ALA A 1 257 ? 0.125 9.643 -9.787 1.00 62.25 257 ALA A CA 1
ATOM 2057 C C . ALA A 1 257 ? 1.050 9.803 -8.566 1.00 62.25 257 ALA A C 1
ATOM 2059 O O . ALA A 1 257 ? 1.244 10.915 -8.083 1.00 62.25 257 ALA A O 1
ATOM 2060 N N . ASN A 1 258 ? 1.633 8.697 -8.089 1.00 58.62 258 ASN A N 1
ATOM 2061 C CA . ASN A 1 258 ? 2.424 8.650 -6.861 1.00 58.62 258 ASN A CA 1
ATOM 2062 C C . ASN A 1 258 ? 3.945 8.641 -7.084 1.00 58.62 258 ASN A C 1
ATOM 2064 O O . ASN A 1 258 ? 4.706 8.853 -6.138 1.00 58.62 258 ASN A O 1
ATOM 2068 N N . ILE A 1 259 ? 4.417 8.364 -8.299 1.00 55.88 259 ILE A N 1
ATOM 2069 C CA . ILE A 1 259 ? 5.829 8.468 -8.652 1.00 55.88 259 ILE A CA 1
ATOM 2070 C C . ILE A 1 259 ? 6.037 9.866 -9.232 1.00 55.88 259 ILE A C 1
ATOM 2072 O O . ILE A 1 259 ? 5.456 10.216 -10.255 1.00 55.88 259 ILE A O 1
ATOM 2076 N N . ASP A 1 260 ? 6.951 10.635 -8.635 1.00 51.97 260 ASP A N 1
ATOM 2077 C CA . ASP A 1 260 ? 7.571 11.815 -9.256 1.00 51.97 260 ASP A CA 1
ATOM 2078 C C . ASP A 1 260 ? 8.368 11.399 -10.515 1.00 51.97 260 ASP A C 1
ATOM 2080 O O . ASP A 1 260 ? 9.600 11.410 -10.528 1.00 51.97 260 ASP A O 1
ATOM 2084 N N . SER A 1 261 ? 7.685 10.897 -11.542 1.00 44.84 261 SER A N 1
ATOM 2085 C CA . SER A 1 261 ? 8.257 10.327 -12.768 1.00 44.84 261 SER A CA 1
ATOM 2086 C C . SER A 1 261 ? 8.140 11.256 -13.963 1.00 44.84 261 SER A C 1
ATOM 2088 O O . SER A 1 261 ? 8.533 10.864 -15.057 1.00 44.84 261 SER A O 1
ATOM 2090 N N . VAL A 1 262 ? 7.638 12.481 -13.787 1.00 43.84 262 VAL A N 1
ATOM 2091 C CA . VAL A 1 262 ? 7.638 13.452 -14.882 1.00 43.84 262 VAL A CA 1
ATOM 2092 C C . VAL A 1 262 ? 9.092 13.827 -15.197 1.00 43.84 262 VAL A C 1
ATOM 2094 O O . VAL A 1 262 ? 9.776 14.379 -14.328 1.00 43.84 262 VAL A O 1
ATOM 2097 N N . PRO A 1 263 ? 9.586 13.569 -16.423 1.00 39.81 263 PRO A N 1
ATOM 2098 C CA . PRO A 1 263 ? 10.922 13.989 -16.827 1.00 39.81 263 PRO A CA 1
ATOM 2099 C C . PRO A 1 263 ? 11.089 15.510 -16.681 1.00 39.81 263 PRO A C 1
ATOM 2101 O O . PRO A 1 263 ? 10.439 16.297 -17.384 1.00 39.81 263 PRO A O 1
ATOM 2104 N N . GLY A 1 264 ? 11.967 15.923 -15.760 1.00 40.25 264 GLY A N 1
ATOM 2105 C CA . GLY A 1 264 ? 12.259 17.326 -15.445 1.00 40.25 264 GLY A CA 1
ATOM 2106 C C . GLY A 1 264 ? 11.664 17.858 -14.134 1.00 40.25 264 GLY A C 1
ATOM 2107 O O . GLY A 1 264 ? 11.727 19.065 -13.912 1.00 40.25 264 GLY A O 1
ATOM 2108 N N . SER A 1 265 ? 11.096 17.013 -13.263 1.00 42.78 265 SER A N 1
ATOM 2109 C CA . SER A 1 265 ? 10.790 17.430 -11.887 1.00 42.78 265 SER A CA 1
ATOM 2110 C C . SER A 1 265 ? 12.076 17.637 -11.072 1.00 42.78 265 SER A C 1
ATOM 2112 O O . SER A 1 265 ? 13.098 16.985 -11.304 1.00 42.78 265 SER A O 1
ATOM 2114 N N . ARG A 1 266 ? 12.034 18.538 -10.083 1.00 38.56 266 ARG A N 1
ATOM 2115 C CA . ARG A 1 266 ? 13.179 18.842 -9.203 1.00 38.56 266 ARG A CA 1
ATOM 2116 C C . ARG A 1 266 ? 13.667 17.595 -8.443 1.00 38.56 266 ARG A C 1
ATOM 2118 O O . ARG A 1 266 ? 14.867 17.416 -8.282 1.00 38.56 266 ARG A O 1
ATOM 2125 N N . THR A 1 267 ? 12.750 16.691 -8.089 1.00 42.66 267 THR A N 1
ATOM 2126 C CA . THR A 1 267 ? 13.027 15.383 -7.470 1.00 42.66 267 THR A CA 1
ATOM 2127 C C . THR A 1 267 ? 13.591 14.337 -8.437 1.00 42.66 267 THR A C 1
ATOM 2129 O O . THR A 1 267 ? 14.301 13.432 -7.998 1.00 42.66 267 THR A O 1
ATOM 2132 N N . ALA A 1 268 ? 13.337 14.444 -9.748 1.00 42.34 268 ALA A N 1
ATOM 2133 C CA . ALA A 1 268 ? 13.988 13.598 -10.747 1.00 42.34 268 ALA A CA 1
ATOM 2134 C C . ALA A 1 268 ? 15.483 13.949 -10.887 1.00 42.34 268 ALA A C 1
ATOM 2136 O O . ALA A 1 268 ? 16.311 13.047 -10.994 1.00 42.34 268 ALA A O 1
ATOM 2137 N N . LEU A 1 269 ? 15.857 15.231 -10.808 1.00 42.81 269 LEU A N 1
ATOM 2138 C CA . LEU A 1 269 ? 17.257 15.661 -10.946 1.00 42.81 269 LEU A CA 1
ATOM 2139 C C . LEU A 1 269 ? 18.186 15.197 -9.810 1.00 42.81 269 LEU A C 1
ATOM 2141 O O . LEU A 1 269 ? 19.370 14.995 -10.059 1.00 42.81 269 LEU A O 1
ATOM 2145 N N . GLU A 1 270 ? 17.681 15.013 -8.589 1.00 46.09 270 GLU A N 1
ATOM 2146 C CA . GLU A 1 270 ? 18.499 14.579 -7.441 1.00 46.09 270 GLU A CA 1
ATOM 2147 C C . GLU A 1 270 ? 18.695 13.055 -7.367 1.00 46.09 270 GLU A C 1
ATOM 2149 O O . GLU A 1 270 ? 19.619 12.586 -6.704 1.00 46.09 270 GLU A O 1
ATOM 2154 N N . LYS A 1 271 ? 17.828 12.269 -8.026 1.00 48.31 271 LYS A N 1
ATOM 2155 C CA . LYS A 1 271 ? 17.769 10.799 -7.876 1.00 48.31 271 LYS A CA 1
ATOM 2156 C C . LYS A 1 271 ? 18.011 10.009 -9.168 1.00 48.31 271 LYS A C 1
ATOM 2158 O O . LYS A 1 271 ? 18.173 8.791 -9.090 1.00 48.31 271 LYS A O 1
ATOM 2163 N N . PHE A 1 272 ? 18.034 10.649 -10.339 1.00 49.62 272 PHE A N 1
ATOM 2164 C CA . PHE A 1 272 ? 18.506 10.000 -11.563 1.00 49.62 272 PHE A CA 1
ATOM 2165 C C . PHE A 1 272 ? 20.033 9.934 -11.556 1.00 49.62 272 PHE A C 1
ATOM 2167 O O . PHE A 1 272 ? 20.698 10.943 -11.324 1.00 49.62 272 PHE A O 1
ATOM 2174 N N . ASP A 1 273 ? 20.596 8.765 -11.880 1.00 54.38 273 ASP A N 1
ATOM 2175 C CA . ASP A 1 273 ? 21.970 8.746 -12.372 1.00 54.38 273 ASP A CA 1
ATOM 2176 C C . ASP A 1 273 ? 22.020 9.695 -13.577 1.00 54.38 273 ASP A C 1
ATOM 2178 O O . ASP A 1 273 ? 21.256 9.568 -14.540 1.00 54.38 273 ASP A O 1
ATOM 2182 N N . VAL A 1 274 ? 22.896 10.690 -13.470 1.00 54.53 274 VAL A N 1
ATOM 2183 C CA . VAL A 1 274 ? 23.088 11.788 -14.418 1.00 54.53 274 VAL A CA 1
ATOM 2184 C C . VAL A 1 274 ? 23.269 11.263 -15.850 1.00 54.53 274 VAL A C 1
ATOM 2186 O O . VAL A 1 274 ? 22.947 11.963 -16.808 1.00 54.53 274 VAL A O 1
ATOM 2189 N N . SER A 1 275 ? 23.726 10.016 -15.996 1.00 58.28 275 SER A N 1
ATOM 2190 C CA . SER A 1 275 ? 23.887 9.298 -17.260 1.00 58.28 275 SER A CA 1
ATOM 2191 C C . SER A 1 275 ? 22.582 8.996 -18.023 1.00 58.28 275 SER A C 1
ATOM 2193 O O . SER A 1 275 ? 22.632 8.810 -19.235 1.00 58.28 275 SER A O 1
ATOM 2195 N N . TRP A 1 276 ? 21.414 8.966 -17.375 1.00 68.12 276 TRP A N 1
ATOM 2196 C CA . TRP A 1 276 ? 20.126 8.697 -18.040 1.00 68.12 276 TRP A CA 1
ATOM 2197 C C . TRP A 1 276 ? 19.386 9.964 -18.471 1.00 68.12 276 TRP A C 1
ATOM 2199 O O . TRP A 1 276 ? 18.535 9.911 -19.359 1.00 68.12 276 TRP A O 1
ATOM 2209 N N . ILE A 1 277 ? 19.722 11.111 -17.874 1.00 67.19 277 ILE A N 1
ATOM 2210 C CA . ILE A 1 277 ? 19.035 12.387 -18.115 1.00 67.19 277 ILE A CA 1
ATOM 2211 C C . ILE A 1 277 ? 19.137 12.796 -19.587 1.00 67.19 277 ILE A C 1
ATOM 2213 O O . ILE A 1 277 ? 18.131 13.187 -20.170 1.00 67.19 277 ILE A O 1
ATOM 2217 N N . ASP A 1 278 ? 20.299 12.627 -20.222 1.00 70.62 278 ASP A N 1
ATOM 2218 C CA . ASP A 1 278 ? 20.485 13.027 -21.627 1.00 70.62 278 ASP A CA 1
ATOM 2219 C C . ASP A 1 278 ? 19.648 12.168 -22.597 1.00 70.62 278 ASP A C 1
ATOM 2221 O O . ASP A 1 278 ? 19.306 12.605 -23.700 1.00 70.62 278 ASP A O 1
ATOM 2225 N N . ILE A 1 279 ? 19.298 10.944 -22.180 1.00 72.12 279 ILE A N 1
ATOM 2226 C CA . ILE A 1 279 ? 18.431 10.031 -22.933 1.00 72.12 279 ILE A CA 1
ATOM 2227 C C . ILE A 1 279 ? 16.964 10.415 -22.712 1.00 72.12 279 ILE A C 1
ATOM 2229 O O . ILE A 1 279 ? 16.203 10.520 -23.671 1.00 72.12 279 ILE A O 1
ATOM 2233 N N . ILE A 1 280 ? 16.571 10.638 -21.454 1.00 70.19 280 ILE A N 1
ATOM 2234 C CA . ILE A 1 280 ? 15.164 10.776 -21.064 1.00 70.19 280 ILE A CA 1
ATOM 2235 C C . ILE A 1 280 ? 14.632 12.199 -21.286 1.00 70.19 280 ILE A C 1
ATOM 2237 O O . ILE A 1 280 ? 13.477 12.360 -21.690 1.00 70.19 280 ILE A O 1
ATOM 2241 N N . ASP A 1 281 ? 15.446 13.231 -21.052 1.00 69.69 281 ASP A N 1
ATOM 2242 C CA . ASP A 1 281 ? 15.044 14.624 -21.223 1.00 69.69 281 ASP A CA 1
ATOM 2243 C C . ASP A 1 281 ? 15.119 15.046 -22.696 1.00 69.69 281 ASP A C 1
ATOM 2245 O O . ASP A 1 281 ? 16.177 15.134 -23.321 1.00 69.69 281 ASP A O 1
ATOM 2249 N N . VAL A 1 282 ? 13.954 15.343 -23.256 1.00 68.31 282 VAL A N 1
ATOM 2250 C CA . VAL A 1 282 ? 13.781 15.809 -24.636 1.00 68.31 282 VAL A CA 1
ATOM 2251 C C . VAL A 1 282 ? 14.334 17.214 -24.886 1.00 68.31 282 VAL A C 1
ATOM 2253 O O . VAL A 1 282 ? 14.506 17.589 -26.040 1.00 68.31 282 VAL A O 1
ATOM 2256 N N . THR A 1 283 ? 14.599 17.995 -23.834 1.00 67.62 283 THR A N 1
ATOM 2257 C CA . THR A 1 283 ? 15.187 19.340 -23.950 1.00 67.62 283 THR A CA 1
ATOM 2258 C C . THR A 1 283 ? 16.705 19.303 -24.105 1.00 67.62 283 THR A C 1
ATOM 2260 O O . THR A 1 283 ? 17.298 20.249 -24.619 1.00 67.62 283 THR A O 1
ATOM 2263 N N . VAL A 1 284 ? 17.341 18.199 -23.708 1.00 74.25 284 VAL A N 1
ATOM 2264 C CA . VAL A 1 284 ? 18.775 17.985 -23.898 1.00 74.25 284 VAL A CA 1
ATOM 2265 C C . VAL A 1 284 ? 19.016 17.574 -25.345 1.00 74.25 284 VAL A C 1
ATOM 2267 O O . VAL A 1 284 ? 18.480 16.567 -25.794 1.00 74.25 284 VAL A O 1
ATOM 2270 N N . THR A 1 285 ? 19.827 18.317 -26.090 1.00 73.81 285 THR A N 1
ATOM 2271 C CA . THR A 1 285 ? 20.084 18.059 -27.520 1.00 73.81 285 THR A CA 1
ATOM 2272 C C . THR A 1 285 ? 21.348 17.237 -27.780 1.00 73.81 285 THR A C 1
ATOM 2274 O O . THR A 1 285 ? 21.571 16.799 -28.908 1.00 73.81 285 THR A O 1
ATOM 2277 N N . GLU A 1 286 ? 22.171 17.005 -26.754 1.00 82.19 286 GLU A N 1
ATOM 2278 C CA . GLU A 1 286 ? 23.486 16.366 -26.868 1.00 82.19 286 GLU A CA 1
ATOM 2279 C C . GLU A 1 286 ? 23.666 15.263 -25.823 1.00 82.19 286 GLU A C 1
ATOM 2281 O O . GLU A 1 286 ? 23.232 15.394 -24.681 1.00 82.19 286 GLU A O 1
ATOM 2286 N N . LEU A 1 287 ? 24.317 14.165 -26.213 1.00 86.12 287 LEU A N 1
ATOM 2287 C CA . LEU A 1 287 ? 24.644 13.070 -25.301 1.00 86.12 287 LEU A CA 1
ATOM 2288 C C . LEU A 1 287 ? 26.032 13.292 -24.708 1.00 86.12 287 LEU A C 1
ATOM 2290 O O . LEU A 1 287 ? 26.995 13.517 -25.437 1.00 86.12 287 LEU A O 1
ATOM 2294 N N . ARG A 1 288 ? 26.181 13.137 -23.393 1.00 88.38 288 ARG A N 1
ATOM 2295 C CA . ARG A 1 288 ? 27.513 12.976 -22.794 1.00 88.38 288 ARG A CA 1
ATOM 2296 C C . ARG A 1 288 ? 28.021 11.546 -23.006 1.00 88.38 288 ARG A C 1
ATOM 2298 O O . ARG A 1 288 ? 27.211 10.624 -23.119 1.00 88.38 288 ARG A O 1
ATOM 2305 N N . PRO A 1 289 ? 29.347 11.302 -22.967 1.00 88.19 289 PRO A N 1
ATOM 2306 C CA . PRO A 1 289 ? 29.913 9.962 -23.162 1.00 88.19 289 PRO A CA 1
ATOM 2307 C C . PRO A 1 289 ? 29.304 8.870 -22.271 1.00 88.19 289 PRO A C 1
ATOM 2309 O O . PRO A 1 289 ? 29.065 7.754 -22.726 1.00 88.19 289 PRO A O 1
ATOM 2312 N N . ALA A 1 290 ? 29.004 9.189 -21.007 1.00 85.56 290 ALA A N 1
ATOM 2313 C CA . ALA A 1 290 ? 28.352 8.254 -20.091 1.00 85.56 290 ALA A CA 1
ATOM 2314 C C . ALA A 1 290 ? 26.925 7.889 -20.541 1.00 85.56 290 ALA A C 1
ATOM 2316 O O . ALA A 1 290 ? 26.562 6.713 -20.525 1.00 85.56 290 ALA A O 1
ATOM 2317 N N . ALA A 1 291 ? 26.151 8.877 -20.998 1.00 86.06 291 ALA A N 1
ATOM 2318 C CA . ALA A 1 291 ? 24.802 8.665 -21.505 1.00 86.06 291 ALA A CA 1
ATOM 2319 C C . ALA A 1 291 ? 24.801 7.892 -22.823 1.00 86.06 291 ALA A C 1
ATOM 2321 O O . ALA A 1 291 ? 24.030 6.952 -22.985 1.00 86.06 291 ALA A O 1
ATOM 2322 N N . TYR A 1 292 ? 25.720 8.210 -23.737 1.00 89.81 292 TYR A N 1
ATOM 2323 C CA . TYR A 1 292 ? 25.883 7.449 -24.971 1.00 89.81 292 TYR A CA 1
ATOM 2324 C C . TYR A 1 292 ? 26.222 5.974 -24.699 1.00 89.81 292 TYR A C 1
ATOM 2326 O O . TYR A 1 292 ? 25.613 5.085 -25.294 1.00 89.81 292 TYR A O 1
ATOM 2334 N N . ARG A 1 293 ? 27.133 5.687 -23.755 1.00 88.69 293 ARG A N 1
ATOM 2335 C CA . ARG A 1 293 ? 27.438 4.302 -23.354 1.00 88.69 293 ARG A CA 1
ATOM 2336 C C . ARG A 1 293 ? 26.204 3.567 -22.841 1.00 88.69 293 ARG A C 1
ATOM 2338 O O . ARG A 1 293 ? 25.987 2.425 -23.232 1.00 88.69 293 ARG A O 1
ATOM 2345 N N . ASN A 1 294 ? 25.389 4.204 -22.002 1.00 86.19 294 ASN A N 1
ATOM 2346 C CA . ASN A 1 294 ? 24.155 3.592 -21.506 1.00 86.19 294 ASN A CA 1
ATOM 2347 C C . ASN A 1 294 ? 23.118 3.399 -22.615 1.00 86.19 294 ASN A C 1
ATOM 2349 O O . ASN A 1 294 ? 22.541 2.319 -22.708 1.00 86.19 294 ASN A O 1
ATOM 2353 N N . LEU A 1 295 ? 22.960 4.374 -23.515 1.00 88.56 295 LEU A N 1
ATOM 2354 C CA . LEU A 1 295 ? 22.097 4.244 -24.688 1.00 88.56 295 LEU A CA 1
ATOM 2355 C C . LEU A 1 295 ? 22.521 3.059 -25.564 1.00 88.56 295 LEU A C 1
ATOM 2357 O O . LEU A 1 295 ? 21.679 2.271 -25.982 1.00 88.56 295 LEU A O 1
ATOM 2361 N N . LYS A 1 296 ? 23.829 2.887 -25.790 1.00 90.31 296 LYS A N 1
ATOM 2362 C CA . LYS A 1 296 ? 24.382 1.775 -26.572 1.00 90.31 296 LYS A CA 1
ATOM 2363 C C . LYS A 1 296 ? 24.124 0.411 -25.918 1.00 90.31 296 LYS A C 1
ATOM 2365 O O . LYS A 1 296 ? 23.821 -0.540 -26.632 1.00 90.31 296 LYS A O 1
ATOM 2370 N N . LYS A 1 297 ? 24.168 0.311 -24.583 1.00 89.31 297 LYS A N 1
ATOM 2371 C CA . LYS A 1 297 ? 23.851 -0.933 -23.847 1.00 89.31 297 LYS A CA 1
ATOM 2372 C C . LYS A 1 297 ? 22.409 -1.405 -24.044 1.00 89.31 297 LYS A C 1
ATOM 2374 O O . LYS A 1 297 ? 22.175 -2.610 -24.041 1.00 89.31 297 LYS A O 1
ATOM 2379 N N . ILE A 1 298 ? 21.463 -0.474 -24.186 1.00 88.38 298 ILE A N 1
ATOM 2380 C CA . ILE A 1 298 ? 20.026 -0.779 -24.277 1.00 88.38 298 ILE A CA 1
ATOM 2381 C C . ILE A 1 298 ? 19.448 -0.607 -25.685 1.00 88.38 298 ILE A C 1
ATOM 2383 O O . ILE A 1 298 ? 18.244 -0.766 -25.865 1.00 88.38 298 ILE A O 1
ATOM 2387 N N . TRP A 1 299 ? 20.271 -0.270 -26.682 1.00 90.62 299 TRP A N 1
ATOM 2388 C CA . TRP A 1 299 ? 19.794 0.116 -28.012 1.00 90.62 299 TRP A CA 1
ATOM 2389 C C . TRP A 1 299 ? 18.912 -0.959 -28.656 1.00 90.62 299 TRP A C 1
ATOM 2391 O O . TRP A 1 299 ? 17.805 -0.657 -29.088 1.00 90.62 299 TRP A O 1
ATOM 2401 N N . ASN A 1 300 ? 19.337 -2.224 -28.608 1.00 88.81 300 ASN A N 1
ATOM 2402 C CA . ASN A 1 300 ? 18.560 -3.343 -29.154 1.00 88.81 300 ASN A CA 1
ATOM 2403 C C . ASN A 1 300 ? 17.203 -3.512 -28.445 1.00 88.81 300 ASN A C 1
ATOM 2405 O O . ASN A 1 300 ? 16.206 -3.851 -29.080 1.00 88.81 300 ASN A O 1
ATOM 2409 N N . ILE A 1 301 ? 17.149 -3.253 -27.132 1.00 87.69 301 ILE A N 1
ATOM 2410 C CA . ILE A 1 301 ? 15.893 -3.282 -26.370 1.00 87.69 301 ILE A CA 1
ATOM 2411 C C . ILE A 1 301 ? 14.988 -2.144 -26.839 1.00 87.69 301 ILE A C 1
ATOM 2413 O O . ILE A 1 301 ? 13.805 -2.372 -27.074 1.00 87.69 301 ILE A O 1
ATOM 2417 N N . LEU A 1 302 ? 15.529 -0.932 -27.007 1.00 85.50 302 LEU A N 1
ATOM 2418 C CA . LEU A 1 302 ? 14.770 0.212 -27.517 1.00 85.50 302 LEU A CA 1
ATOM 2419 C C . LEU A 1 302 ? 14.221 -0.058 -28.923 1.00 85.50 302 LEU A C 1
ATOM 2421 O O . LEU A 1 302 ? 13.056 0.236 -29.178 1.00 85.50 302 LEU A O 1
ATOM 2425 N N . GLU A 1 303 ? 15.015 -0.657 -29.812 1.00 88.44 303 GLU A N 1
ATOM 2426 C CA . GLU A 1 303 ? 14.578 -1.025 -31.164 1.00 88.44 303 GLU A CA 1
ATOM 2427 C C . GLU A 1 303 ? 13.426 -2.038 -31.153 1.00 88.44 303 GLU A C 1
ATOM 2429 O O . GLU A 1 303 ? 12.483 -1.886 -31.927 1.00 88.44 303 GLU A O 1
ATOM 2434 N N . ALA A 1 304 ? 13.448 -3.023 -30.249 1.00 87.00 304 ALA A N 1
ATOM 2435 C CA . ALA A 1 304 ? 12.351 -3.980 -30.081 1.00 87.00 304 ALA A CA 1
ATOM 2436 C C . ALA A 1 304 ? 11.116 -3.364 -29.390 1.00 87.00 304 ALA A C 1
ATOM 2438 O O . ALA A 1 304 ? 9.975 -3.698 -29.711 1.00 87.00 304 ALA A O 1
ATOM 2439 N N . PHE A 1 305 ? 11.337 -2.441 -28.454 1.00 86.69 305 PHE A N 1
ATOM 2440 C CA . PHE A 1 305 ? 10.302 -1.780 -27.664 1.00 86.69 305 PHE A CA 1
ATOM 2441 C C . PHE A 1 305 ? 9.497 -0.755 -28.472 1.00 86.69 305 PHE A C 1
ATOM 2443 O O . PHE A 1 305 ? 8.281 -0.656 -28.321 1.00 86.69 305 PHE A O 1
ATOM 2450 N N . VAL A 1 306 ? 10.156 0.021 -29.335 1.00 85.56 306 VAL A N 1
ATOM 2451 C CA . VAL A 1 306 ? 9.539 1.137 -30.067 1.00 85.56 306 VAL A CA 1
ATOM 2452 C C . VAL A 1 306 ? 8.327 0.713 -30.907 1.00 85.56 306 VAL A C 1
ATOM 2454 O O . VAL A 1 306 ? 7.293 1.371 -30.786 1.00 85.56 306 VAL A O 1
ATOM 2457 N N . PRO A 1 307 ? 8.370 -0.363 -31.718 1.00 88.12 307 PRO A N 1
ATOM 2458 C CA . PRO A 1 307 ? 7.196 -0.822 -32.457 1.00 88.12 307 PRO A CA 1
ATOM 2459 C C . PRO A 1 307 ? 6.015 -1.164 -31.541 1.00 88.12 307 PRO A C 1
ATOM 2461 O O . PRO A 1 307 ? 4.879 -0.800 -31.847 1.00 88.12 307 PRO A O 1
ATOM 2464 N N . LEU A 1 308 ? 6.283 -1.802 -30.393 1.00 87.31 308 LEU A N 1
ATOM 2465 C CA . LEU A 1 308 ? 5.263 -2.140 -29.395 1.00 87.31 308 LEU A CA 1
ATOM 2466 C C . LEU A 1 308 ? 4.666 -0.879 -28.766 1.00 87.31 308 LEU A C 1
ATOM 2468 O O . LEU A 1 308 ? 3.444 -0.771 -28.636 1.00 87.31 308 LEU A O 1
ATOM 2472 N N . LEU A 1 309 ? 5.513 0.100 -28.429 1.00 84.12 309 LEU A N 1
ATOM 2473 C CA . LEU A 1 309 ? 5.053 1.389 -27.935 1.00 84.12 309 LEU A CA 1
ATOM 2474 C C . LEU A 1 309 ? 4.198 2.083 -28.988 1.00 84.12 309 LEU A C 1
ATOM 2476 O O . LEU A 1 309 ? 3.102 2.481 -28.651 1.00 84.12 309 LEU A O 1
ATOM 2480 N N . LEU A 1 310 ? 4.633 2.202 -30.244 1.00 84.81 310 LEU A N 1
ATOM 2481 C CA . LEU A 1 310 ? 3.912 2.931 -31.298 1.00 84.81 310 LEU A CA 1
ATOM 2482 C C . LEU A 1 310 ? 2.598 2.272 -31.746 1.00 84.81 310 LEU A C 1
ATOM 2484 O O . LEU A 1 310 ? 1.746 2.950 -32.330 1.00 84.81 310 LEU A O 1
ATOM 2488 N N . ALA A 1 311 ? 2.427 0.976 -31.486 1.00 84.31 311 ALA A N 1
ATOM 2489 C CA . ALA A 1 311 ? 1.170 0.266 -31.704 1.00 84.31 311 ALA A CA 1
ATOM 2490 C C . ALA A 1 311 ? 0.113 0.565 -30.620 1.00 84.31 311 ALA A C 1
ATOM 2492 O O . ALA A 1 311 ? -1.072 0.321 -30.839 1.00 84.31 311 ALA A O 1
ATOM 2493 N N . SER A 1 312 ? 0.523 1.091 -29.460 1.00 73.81 312 SER A N 1
ATOM 2494 C CA . SER A 1 312 ? -0.320 1.214 -28.264 1.00 73.81 312 SER A CA 1
ATOM 2495 C C . SER A 1 312 ? -1.105 2.541 -28.108 1.00 73.81 312 SER A C 1
ATOM 2497 O O . SER A 1 312 ? -2.259 2.487 -27.660 1.00 73.81 312 SER A O 1
ATOM 2499 N N . PRO A 1 313 ? -0.554 3.737 -28.416 1.00 71.81 313 PRO A N 1
ATOM 2500 C CA . PRO A 1 313 ? -1.265 5.010 -28.422 1.00 71.81 313 PRO A CA 1
ATOM 2501 C C . PRO A 1 313 ? -1.892 5.307 -29.792 1.00 71.81 313 PRO A C 1
ATOM 2503 O O . PRO A 1 313 ? -1.439 4.833 -30.835 1.00 71.81 313 PRO A O 1
ATOM 2506 N N . GLN A 1 314 ? -2.924 6.147 -29.792 1.00 74.88 314 GLN A N 1
ATOM 2507 C CA . GLN A 1 314 ? -3.571 6.674 -30.997 1.00 74.88 314 GLN A CA 1
ATOM 2508 C C . GLN A 1 314 ? -3.400 8.199 -31.050 1.00 74.88 314 GLN A C 1
ATOM 2510 O O . GLN A 1 314 ? -2.896 8.788 -30.102 1.00 74.88 314 GLN A O 1
ATOM 2515 N N . GLY A 1 315 ? -3.766 8.834 -32.167 1.00 82.56 315 GLY A N 1
ATOM 2516 C CA . GLY A 1 315 ? -3.832 10.296 -32.265 1.00 82.56 315 GLY A CA 1
ATOM 2517 C C . GLY A 1 315 ? -2.534 11.034 -31.902 1.00 82.56 315 GLY A C 1
ATOM 2518 O O . GLY A 1 315 ? -1.449 10.692 -32.377 1.00 82.56 315 GLY A O 1
ATOM 2519 N N . GLU A 1 316 ? -2.662 12.074 -31.078 1.00 80.81 316 GLU A N 1
ATOM 2520 C CA . GLU A 1 316 ? -1.560 12.964 -30.689 1.00 80.81 316 GLU A CA 1
ATOM 2521 C C . GLU A 1 316 ? -0.510 12.262 -29.814 1.00 80.81 316 GLU A C 1
ATOM 2523 O O . GLU A 1 316 ? 0.680 12.546 -29.936 1.00 80.81 316 GLU A O 1
ATOM 2528 N N . GLU A 1 317 ? -0.905 11.313 -28.962 1.00 78.81 317 GLU A N 1
ATOM 2529 C CA . GLU A 1 317 ? 0.019 10.564 -28.105 1.00 78.81 317 GLU A CA 1
ATOM 2530 C C . GLU A 1 317 ? 0.994 9.732 -28.951 1.00 78.81 317 GLU A C 1
ATOM 2532 O O . GLU A 1 317 ? 2.189 9.664 -28.655 1.00 78.81 317 GLU A O 1
ATOM 2537 N N . LYS A 1 318 ? 0.504 9.160 -30.060 1.00 84.25 318 LYS A N 1
ATOM 2538 C CA . LYS A 1 318 ? 1.346 8.448 -31.030 1.00 84.25 318 LYS A CA 1
ATOM 2539 C C . LYS A 1 318 ? 2.340 9.385 -31.709 1.00 84.25 318 LYS A C 1
ATOM 2541 O O . LYS A 1 318 ? 3.508 9.027 -31.841 1.00 84.25 318 LYS A O 1
ATOM 2546 N N . GLN A 1 319 ? 1.908 10.586 -32.092 1.00 83.81 319 GLN A N 1
ATOM 2547 C CA . GLN A 1 319 ? 2.798 11.589 -32.685 1.00 83.81 319 GLN A CA 1
ATOM 2548 C C . GLN A 1 319 ? 3.898 12.022 -31.704 1.00 83.81 319 GLN A C 1
ATOM 2550 O O . GLN A 1 319 ? 5.061 12.126 -32.092 1.00 83.81 319 GLN A O 1
ATOM 2555 N N . LEU A 1 320 ? 3.566 12.222 -30.424 1.00 81.44 320 LEU A N 1
ATOM 2556 C CA . LEU A 1 320 ? 4.554 12.549 -29.390 1.00 81.44 320 LEU A CA 1
ATOM 2557 C C . LEU A 1 320 ? 5.564 11.414 -29.185 1.00 81.44 320 LEU A C 1
ATOM 2559 O O . LEU A 1 320 ? 6.764 11.679 -29.114 1.00 81.44 320 LEU A O 1
ATOM 2563 N N . ALA A 1 321 ? 5.109 10.158 -29.151 1.00 82.25 321 ALA A N 1
ATOM 2564 C CA . ALA A 1 321 ? 5.996 8.998 -29.057 1.00 82.25 321 ALA A CA 1
ATOM 2565 C C . ALA A 1 321 ? 6.937 8.885 -30.274 1.00 82.25 321 ALA A C 1
ATOM 2567 O O . ALA A 1 321 ? 8.129 8.623 -30.110 1.00 82.25 321 ALA A O 1
ATOM 2568 N N . GLN A 1 322 ? 6.440 9.160 -31.486 1.00 86.94 322 GLN A N 1
ATOM 2569 C CA . GLN A 1 322 ? 7.264 9.211 -32.702 1.00 86.94 322 GLN A CA 1
ATOM 2570 C C . GLN A 1 322 ? 8.313 10.329 -32.641 1.00 86.94 322 GLN A C 1
ATOM 2572 O O . GLN A 1 322 ? 9.479 10.096 -32.959 1.00 86.94 322 GLN A O 1
ATOM 2577 N N . LYS A 1 323 ? 7.933 11.534 -32.192 1.00 85.44 323 LYS A N 1
ATOM 2578 C CA . LYS A 1 323 ? 8.874 12.657 -32.024 1.00 85.44 323 LYS A CA 1
ATOM 2579 C C . LYS A 1 323 ? 9.956 12.334 -30.996 1.00 85.44 323 LYS A C 1
ATOM 2581 O O . LYS A 1 323 ? 11.125 12.648 -31.214 1.00 85.44 323 LYS A O 1
ATOM 2586 N N . TYR A 1 324 ? 9.576 11.677 -29.903 1.00 83.06 324 TYR A N 1
ATOM 2587 C CA . TYR A 1 324 ? 10.502 11.226 -28.869 1.00 83.06 324 TYR A CA 1
ATOM 2588 C C . TYR A 1 324 ? 11.528 10.221 -29.416 1.00 83.06 324 TYR A C 1
ATOM 2590 O O . TYR A 1 324 ? 12.734 10.413 -29.259 1.00 83.06 324 TYR A O 1
ATOM 2598 N N . GLN A 1 325 ? 11.063 9.193 -30.134 1.00 85.44 325 GLN A N 1
ATOM 2599 C CA . GLN A 1 325 ? 11.932 8.212 -30.791 1.00 85.44 325 GLN A CA 1
ATOM 2600 C C . GLN A 1 325 ? 12.890 8.876 -31.793 1.00 85.44 325 GLN A C 1
ATOM 2602 O O . GLN A 1 325 ? 14.085 8.561 -31.821 1.00 85.44 325 GLN A O 1
ATOM 2607 N N . PHE A 1 326 ? 12.371 9.791 -32.617 1.00 85.81 326 PHE A N 1
ATOM 2608 C CA . PHE A 1 326 ? 13.172 10.526 -33.591 1.00 85.81 326 PHE A CA 1
ATOM 2609 C C . PHE A 1 326 ? 14.279 11.327 -32.896 1.00 85.81 326 PHE A C 1
ATOM 2611 O O . PHE A 1 326 ? 15.442 11.208 -33.272 1.00 85.81 326 PHE A O 1
ATOM 2618 N N . SER A 1 327 ? 13.944 12.055 -31.825 1.00 84.38 327 SER A N 1
ATOM 2619 C CA . SER A 1 327 ? 14.912 12.810 -31.021 1.00 84.38 327 SER A CA 1
ATOM 2620 C C . SER A 1 327 ? 16.052 11.929 -30.509 1.00 84.38 327 SER A C 1
ATOM 2622 O O . SER A 1 327 ? 17.216 12.248 -30.734 1.00 84.38 327 SER A O 1
ATOM 2624 N N . ILE A 1 328 ? 15.743 10.786 -29.885 1.00 85.75 328 ILE A N 1
ATOM 2625 C CA . ILE A 1 328 ? 16.769 9.858 -29.377 1.00 85.75 328 ILE A CA 1
ATOM 2626 C C . ILE A 1 328 ? 17.676 9.356 -30.510 1.00 85.75 328 ILE A C 1
ATOM 2628 O O . ILE A 1 328 ? 18.896 9.288 -30.347 1.00 85.75 328 ILE A O 1
ATOM 2632 N N . SER A 1 329 ? 17.091 9.033 -31.664 1.00 88.50 329 SER A N 1
ATOM 2633 C CA . SER A 1 329 ? 17.836 8.541 -32.827 1.00 88.50 329 SER A CA 1
ATOM 2634 C C . SER A 1 329 ? 18.796 9.598 -33.378 1.00 88.50 329 SER A C 1
ATOM 2636 O O . SER A 1 329 ? 19.951 9.291 -33.667 1.00 88.50 329 SER A O 1
ATOM 2638 N N . GLU A 1 330 ? 18.351 10.852 -33.477 1.00 88.56 330 GLU A N 1
ATOM 2639 C CA . GLU A 1 330 ? 19.186 11.962 -33.943 1.00 88.56 330 GLU A CA 1
ATOM 2640 C C . GLU A 1 330 ? 20.294 12.309 -32.945 1.00 88.56 330 GLU A C 1
ATOM 2642 O O . GLU A 1 330 ? 21.443 12.482 -33.351 1.00 88.56 330 GLU A O 1
ATOM 2647 N N . LYS A 1 331 ? 20.001 12.307 -31.636 1.00 89.00 331 LYS A N 1
ATOM 2648 C CA . LYS A 1 331 ? 21.019 12.474 -30.585 1.00 89.00 331 LYS A CA 1
ATOM 2649 C C . LYS A 1 331 ? 22.137 11.435 -30.711 1.00 89.00 331 LYS A C 1
ATOM 2651 O O . LYS A 1 331 ? 23.316 11.783 -30.641 1.00 89.00 331 LYS A O 1
ATOM 2656 N N . LYS A 1 332 ? 21.772 10.164 -30.927 1.00 91.25 332 LYS A N 1
ATOM 2657 C CA . LYS A 1 332 ? 22.733 9.072 -31.129 1.00 91.25 332 LYS A CA 1
ATOM 2658 C C . LYS A 1 332 ? 23.597 9.310 -32.369 1.00 91.25 332 LYS A C 1
ATOM 2660 O O . LYS A 1 332 ? 24.819 9.282 -32.256 1.00 91.25 332 LYS A O 1
ATOM 2665 N N . LYS A 1 333 ? 22.979 9.586 -33.525 1.00 91.44 333 LYS A N 1
ATOM 2666 C CA . LYS A 1 333 ? 23.705 9.835 -34.785 1.00 91.44 333 LYS A CA 1
ATOM 2667 C C . LYS A 1 333 ? 24.661 11.020 -34.673 1.00 91.44 333 LYS A C 1
ATOM 2669 O O . LYS A 1 333 ? 25.802 10.920 -35.116 1.00 91.44 333 LYS A O 1
ATOM 2674 N N . LYS A 1 334 ? 24.209 12.124 -34.065 1.00 91.12 334 LYS A N 1
ATOM 2675 C CA . LYS A 1 334 ? 25.032 13.318 -33.834 1.00 91.12 334 LYS A CA 1
ATOM 2676 C C . LYS A 1 334 ? 26.264 12.972 -32.995 1.00 91.12 334 LYS A C 1
ATOM 2678 O O . LYS A 1 334 ? 27.380 13.263 -33.415 1.00 91.12 334 LYS A O 1
ATOM 2683 N N . PHE A 1 335 ? 26.079 12.265 -31.877 1.00 93.00 335 PHE A N 1
ATOM 2684 C CA . PHE A 1 335 ? 27.197 11.833 -31.034 1.00 93.00 335 PHE A CA 1
ATOM 2685 C C . PHE A 1 335 ? 28.186 10.931 -31.788 1.00 93.00 335 PHE A C 1
ATOM 2687 O O . PHE A 1 335 ? 29.396 11.105 -31.673 1.00 93.00 335 PHE A O 1
ATOM 2694 N N . GLU A 1 336 ? 27.694 9.979 -32.585 1.00 93.69 336 GLU A N 1
ATOM 2695 C CA . GLU A 1 336 ? 28.541 9.072 -33.371 1.00 93.69 336 GLU A CA 1
ATOM 2696 C C . GLU A 1 336 ? 29.364 9.801 -34.442 1.00 93.69 336 GLU A C 1
ATOM 2698 O O . GLU A 1 336 ? 30.504 9.406 -34.699 1.00 93.69 336 GLU A O 1
ATOM 2703 N N . ALA A 1 337 ? 28.813 10.866 -35.033 1.00 92.31 337 ALA A N 1
ATOM 2704 C CA . ALA A 1 337 ? 29.506 11.709 -36.003 1.00 92.31 337 ALA A CA 1
ATOM 2705 C C . ALA A 1 337 ? 30.575 12.600 -35.348 1.00 92.31 337 ALA A C 1
ATOM 2707 O O . ALA A 1 337 ? 31.671 12.749 -35.887 1.00 92.31 337 ALA A O 1
ATOM 2708 N N . GLU A 1 338 ? 30.276 13.169 -34.179 1.00 92.88 338 GLU A N 1
ATOM 2709 C CA . GLU A 1 338 ? 31.168 14.090 -33.463 1.00 92.88 338 GLU A CA 1
ATOM 2710 C C . GLU A 1 338 ? 32.268 13.365 -32.671 1.00 92.88 338 GLU A C 1
ATOM 2712 O O . GLU A 1 338 ? 33.372 13.888 -32.520 1.00 92.88 338 GLU A O 1
ATOM 2717 N N . GLN A 1 339 ? 31.993 12.154 -32.174 1.00 91.50 339 GLN A N 1
ATOM 2718 C CA . GLN A 1 339 ? 32.880 11.389 -31.287 1.00 91.50 339 GLN A CA 1
ATOM 2719 C C . GLN A 1 339 ? 33.153 9.959 -31.812 1.00 91.50 339 GLN A C 1
ATOM 2721 O O . GLN A 1 339 ? 32.902 8.968 -31.115 1.00 91.50 339 GLN A O 1
ATOM 2726 N N . PRO A 1 340 ? 33.734 9.799 -33.019 1.00 88.06 340 PRO A N 1
ATOM 2727 C CA . PRO A 1 340 ? 33.878 8.501 -33.691 1.00 88.06 340 PRO A CA 1
ATOM 2728 C C . PRO A 1 340 ? 34.826 7.511 -32.992 1.00 88.06 340 PRO A C 1
ATOM 2730 O O . PRO A 1 340 ? 34.842 6.324 -33.313 1.00 88.06 340 PRO A O 1
ATOM 2733 N N . HIS A 1 341 ? 35.659 7.981 -32.064 1.00 88.06 341 HIS A N 1
ATOM 2734 C CA . HIS A 1 341 ? 36.544 7.125 -31.274 1.00 88.06 341 HIS A CA 1
ATOM 2735 C C . HIS A 1 341 ? 35.804 6.483 -30.090 1.00 88.06 341 HIS A C 1
ATOM 2737 O O . HIS A 1 341 ? 36.025 5.309 -29.807 1.00 88.06 341 HIS A O 1
ATOM 2743 N N . LEU A 1 342 ? 34.879 7.212 -29.454 1.00 86.75 342 LEU A N 1
ATOM 2744 C CA . LEU A 1 342 ? 34.030 6.697 -28.373 1.00 86.75 342 LEU A CA 1
ATOM 2745 C C . LEU A 1 342 ? 32.900 5.809 -28.905 1.00 86.75 342 LEU A C 1
ATOM 2747 O O . LEU A 1 342 ? 32.481 4.869 -28.234 1.00 86.75 342 LEU A O 1
ATOM 2751 N N . SER A 1 343 ? 32.424 6.048 -30.131 1.00 82.75 343 SER A N 1
ATOM 2752 C CA . SER A 1 343 ? 31.375 5.215 -30.735 1.00 82.75 343 SER A CA 1
ATOM 2753 C C . SER A 1 343 ? 31.807 3.760 -30.957 1.00 82.75 343 SER A C 1
ATOM 2755 O O . SER A 1 343 ? 30.971 2.853 -30.882 1.00 82.75 343 SER A O 1
ATOM 2757 N N . LYS A 1 344 ? 33.112 3.530 -31.152 1.00 86.94 344 LYS A N 1
ATOM 2758 C CA . LYS A 1 344 ? 33.733 2.211 -31.348 1.00 86.94 344 LYS A CA 1
ATOM 2759 C C . LYS A 1 344 ? 33.970 1.425 -30.056 1.00 86.94 344 LYS A C 1
ATOM 2761 O O . LYS A 1 344 ? 34.281 0.245 -30.145 1.00 86.94 344 LYS A O 1
ATOM 2766 N N . GLU A 1 345 ? 33.808 2.036 -28.882 1.00 87.88 345 GLU A N 1
ATOM 2767 C CA . GLU A 1 345 ? 33.974 1.355 -27.590 1.00 87.88 345 GLU A CA 1
ATOM 2768 C C . GLU A 1 345 ? 32.984 0.185 -27.480 1.00 87.88 345 GLU A C 1
ATOM 2770 O O . GLU A 1 345 ? 31.773 0.381 -27.614 1.00 87.88 345 GLU A O 1
ATOM 2775 N N . GLU A 1 346 ? 33.467 -1.041 -27.274 1.00 86.69 346 GLU A N 1
ATOM 2776 C CA . GLU A 1 346 ? 32.587 -2.186 -27.042 1.00 86.69 346 GLU A CA 1
ATOM 2777 C C . GLU A 1 346 ? 31.917 -2.065 -25.674 1.00 86.69 346 GLU A C 1
ATOM 2779 O O . GLU A 1 346 ? 32.561 -1.846 -24.650 1.00 86.69 346 GLU A O 1
ATOM 2784 N N . VAL A 1 347 ? 30.596 -2.223 -25.658 1.00 88.25 347 VAL A N 1
ATOM 2785 C CA . VAL A 1 347 ? 29.794 -2.217 -24.435 1.00 88.25 347 VAL A CA 1
ATOM 2786 C C . VAL A 1 347 ? 28.953 -3.473 -24.436 1.00 88.25 347 VAL A C 1
ATOM 2788 O O . VAL A 1 347 ? 28.307 -3.790 -25.433 1.00 88.25 347 VAL A O 1
ATOM 2791 N N . ARG A 1 348 ? 28.953 -4.178 -23.305 1.00 90.88 348 ARG A N 1
ATOM 2792 C CA . ARG A 1 348 ? 28.103 -5.348 -23.098 1.00 90.88 348 ARG A CA 1
ATOM 2793 C C . ARG A 1 348 ? 26.627 -4.919 -23.166 1.00 90.88 348 ARG A C 1
ATOM 2795 O O . ARG A 1 348 ? 26.236 -4.076 -22.355 1.00 90.88 348 ARG A O 1
ATOM 2802 N N . PRO A 1 349 ? 25.814 -5.489 -24.074 1.00 88.19 349 PRO A N 1
ATOM 2803 C CA . PRO A 1 349 ? 24.376 -5.261 -24.076 1.00 88.19 349 PRO A CA 1
ATOM 2804 C C . PRO A 1 349 ? 23.753 -5.726 -22.760 1.00 88.19 349 PRO A C 1
ATOM 2806 O O . PRO A 1 349 ? 24.146 -6.757 -22.209 1.00 88.19 349 PRO A O 1
ATOM 2809 N N . VAL A 1 350 ? 22.786 -4.960 -22.271 1.00 87.00 350 VAL A N 1
ATOM 2810 C CA . VAL A 1 350 ? 21.994 -5.318 -21.091 1.00 87.00 350 VAL A CA 1
ATOM 2811 C C . VAL A 1 350 ? 20.809 -6.168 -21.548 1.00 87.00 350 VAL A C 1
ATOM 2813 O O . VAL A 1 350 ? 20.249 -5.920 -22.615 1.00 87.00 350 VAL A O 1
ATOM 2816 N N . GLY A 1 351 ? 20.449 -7.190 -20.770 1.00 86.94 351 GLY A N 1
ATOM 2817 C CA . GLY A 1 351 ? 19.256 -8.001 -21.037 1.00 86.94 351 GLY A CA 1
ATOM 2818 C C . GLY A 1 351 ? 17.968 -7.284 -20.622 1.00 86.94 351 GLY A C 1
ATOM 2819 O O . GLY A 1 351 ? 17.983 -6.435 -19.733 1.00 86.94 351 GLY A O 1
ATOM 2820 N N . VAL A 1 352 ? 16.827 -7.647 -21.215 1.00 86.81 352 VAL A N 1
ATOM 2821 C CA . VAL A 1 352 ? 15.524 -7.020 -20.902 1.00 86.81 352 VAL A CA 1
ATOM 2822 C C . VAL A 1 352 ? 15.181 -7.165 -19.416 1.00 86.81 352 VAL A C 1
ATOM 2824 O O . VAL A 1 352 ? 14.787 -6.193 -18.775 1.00 86.81 352 VAL A O 1
ATOM 2827 N N . CYS A 1 353 ? 15.390 -8.358 -18.850 1.00 87.19 353 CYS A N 1
ATOM 2828 C CA . CYS A 1 353 ? 15.154 -8.626 -17.430 1.00 87.19 353 CYS A CA 1
ATOM 2829 C C . CYS A 1 353 ? 16.047 -7.783 -16.513 1.00 87.19 353 CYS A C 1
ATOM 2831 O O . CYS A 1 353 ? 15.557 -7.264 -15.516 1.00 87.19 353 CYS A O 1
ATOM 2833 N N . GLU A 1 354 ? 17.329 -7.634 -16.859 1.00 85.62 354 GLU A N 1
ATOM 2834 C CA . GLU A 1 354 ? 18.302 -6.845 -16.091 1.00 85.62 354 GLU A CA 1
ATOM 2835 C C . GLU A 1 354 ? 17.897 -5.364 -16.088 1.00 85.62 354 GLU A C 1
ATOM 2837 O O . GLU A 1 354 ? 17.722 -4.775 -15.025 1.00 85.62 354 GLU A O 1
ATOM 2842 N N . LEU A 1 355 ? 17.600 -4.800 -17.267 1.00 83.44 355 LEU A N 1
ATOM 2843 C CA . LEU A 1 355 ? 17.152 -3.412 -17.396 1.00 83.44 355 LEU A CA 1
ATOM 2844 C C . LEU A 1 355 ? 15.878 -3.130 -16.587 1.00 83.44 355 LEU A C 1
ATOM 2846 O O . LEU A 1 355 ? 15.779 -2.111 -15.903 1.00 83.44 355 LEU A O 1
ATOM 2850 N N . VAL A 1 356 ? 14.883 -4.017 -16.680 1.00 83.31 356 VAL A N 1
ATOM 2851 C CA . VAL A 1 356 ? 13.606 -3.825 -15.983 1.00 83.31 356 VAL A CA 1
ATOM 2852 C C . VAL A 1 356 ? 13.741 -4.065 -14.484 1.00 83.31 356 VAL A C 1
ATOM 2854 O O . VAL A 1 356 ? 13.123 -3.332 -13.714 1.00 83.31 356 VAL A O 1
ATOM 2857 N N . SER A 1 357 ? 14.560 -5.024 -14.048 1.00 84.62 357 SER A N 1
ATOM 2858 C CA . SER A 1 357 ? 14.845 -5.231 -12.626 1.00 84.62 357 SER A CA 1
ATOM 2859 C C . SER A 1 357 ? 15.483 -3.990 -12.005 1.00 84.62 357 SER A C 1
ATOM 2861 O O . SER A 1 357 ? 14.984 -3.498 -10.992 1.00 84.62 357 SER A O 1
ATOM 2863 N N . ASP A 1 358 ? 16.517 -3.437 -12.646 1.00 80.56 358 ASP A N 1
ATOM 2864 C CA . ASP A 1 358 ? 17.189 -2.214 -12.195 1.00 80.56 358 ASP A CA 1
ATOM 2865 C C . ASP A 1 358 ? 16.202 -1.048 -12.103 1.00 80.56 358 ASP A C 1
ATOM 2867 O O . ASP A 1 358 ? 16.141 -0.336 -11.094 1.00 80.56 358 ASP A O 1
ATOM 2871 N N . TRP A 1 359 ? 15.368 -0.889 -13.134 1.00 79.38 359 TRP A N 1
ATOM 2872 C CA . TRP A 1 359 ? 14.343 0.145 -13.166 1.00 79.38 359 TRP A CA 1
ATOM 2873 C C . TRP A 1 359 ? 13.319 -0.020 -12.029 1.00 79.38 359 TRP A C 1
ATOM 2875 O O . TRP A 1 359 ? 13.063 0.936 -11.293 1.00 79.38 359 TRP A O 1
ATOM 2885 N N . ILE A 1 360 ? 12.768 -1.223 -11.823 1.00 81.44 360 ILE A N 1
ATOM 2886 C CA . ILE A 1 360 ? 11.819 -1.507 -10.733 1.00 81.44 360 ILE A CA 1
ATOM 2887 C C . ILE A 1 360 ? 12.476 -1.241 -9.380 1.00 81.44 360 ILE A C 1
ATOM 2889 O O . ILE A 1 360 ? 11.874 -0.609 -8.511 1.00 81.44 360 ILE A O 1
ATOM 2893 N N . PHE A 1 361 ? 13.714 -1.685 -9.185 1.00 80.62 361 PHE A N 1
ATOM 2894 C CA . PHE A 1 361 ? 14.400 -1.529 -7.912 1.00 80.62 361 PHE A CA 1
ATOM 2895 C C . PHE A 1 361 ? 14.616 -0.051 -7.561 1.00 80.62 361 PHE A C 1
ATOM 2897 O O . PHE A 1 361 ? 14.310 0.391 -6.450 1.00 80.62 361 PHE A O 1
ATOM 2904 N N . VAL A 1 362 ? 15.085 0.743 -8.524 1.00 74.75 362 VAL A N 1
ATOM 2905 C CA . VAL A 1 362 ? 15.357 2.171 -8.326 1.00 74.75 362 VAL A CA 1
ATOM 2906 C C . VAL A 1 362 ? 14.071 2.988 -8.201 1.00 74.75 362 VAL A C 1
ATOM 2908 O O . VAL A 1 362 ? 13.966 3.832 -7.309 1.00 74.75 362 VAL A O 1
ATOM 2911 N N . HIS A 1 363 ? 13.091 2.758 -9.075 1.00 72.94 363 HIS A N 1
ATOM 2912 C CA . HIS A 1 363 ? 11.934 3.647 -9.205 1.00 72.94 363 HIS A CA 1
ATOM 2913 C C . HIS A 1 363 ? 10.705 3.195 -8.428 1.00 72.94 363 HIS A C 1
ATOM 2915 O O . HIS A 1 363 ? 9.878 4.040 -8.085 1.00 72.94 363 HIS A O 1
ATOM 2921 N N . VAL A 1 364 ? 10.591 1.904 -8.128 1.00 77.69 364 VAL A N 1
ATOM 2922 C CA . VAL A 1 364 ? 9.456 1.348 -7.390 1.00 77.69 364 VAL A CA 1
ATOM 2923 C C . VAL A 1 364 ? 9.899 0.944 -5.992 1.00 77.69 364 VAL A C 1
ATOM 2925 O O . VAL A 1 364 ? 9.443 1.551 -5.031 1.00 77.69 364 VAL A O 1
ATOM 2928 N N . VAL A 1 365 ? 10.829 -0.005 -5.855 1.00 83.50 365 VAL A N 1
ATOM 2929 C CA . VAL A 1 365 ? 11.182 -0.607 -4.554 1.00 83.50 365 VAL A CA 1
ATOM 2930 C C . 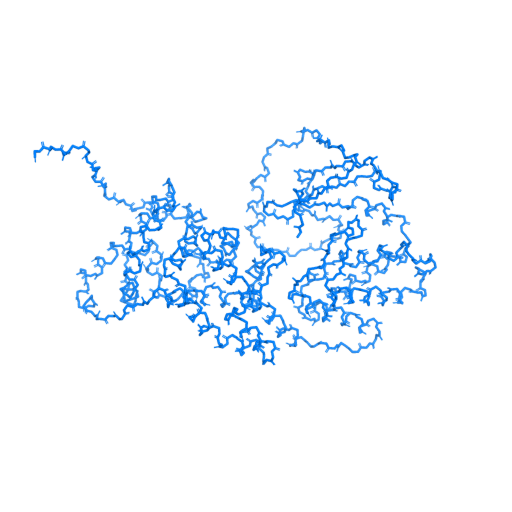VAL A 1 365 ? 11.722 0.437 -3.583 1.00 83.50 365 VAL A C 1
ATOM 2932 O O . VAL A 1 365 ? 11.132 0.653 -2.527 1.00 83.50 365 VAL A O 1
ATOM 2935 N N . LYS A 1 366 ? 12.798 1.148 -3.951 1.00 80.38 366 LYS A N 1
ATOM 2936 C CA . LYS A 1 366 ? 13.398 2.170 -3.074 1.00 80.38 366 LYS A CA 1
ATOM 2937 C C . LYS A 1 366 ? 12.394 3.252 -2.682 1.00 80.38 366 LYS A C 1
ATOM 2939 O O . LYS A 1 366 ? 12.360 3.655 -1.526 1.00 80.38 366 LYS A O 1
ATOM 2944 N N . LYS A 1 367 ? 11.554 3.690 -3.626 1.00 77.94 367 LYS A N 1
ATOM 2945 C CA . LYS A 1 367 ? 10.536 4.720 -3.380 1.00 77.94 367 LYS A CA 1
ATOM 2946 C C . LYS A 1 367 ? 9.377 4.223 -2.519 1.00 77.94 367 LYS A C 1
ATOM 2948 O O . LYS A 1 367 ? 8.813 5.027 -1.793 1.00 77.94 367 LYS A O 1
ATOM 2953 N N . TYR A 1 368 ? 8.994 2.954 -2.627 1.00 81.19 368 TYR A N 1
ATOM 2954 C CA . TYR A 1 368 ? 7.868 2.380 -1.886 1.00 81.19 368 TYR A CA 1
ATOM 2955 C C . TYR A 1 368 ? 8.227 2.154 -0.416 1.00 81.19 368 TYR A C 1
ATOM 2957 O O . TYR A 1 368 ? 7.409 2.351 0.483 1.00 81.19 368 TYR A O 1
ATOM 2965 N N . ILE A 1 369 ? 9.471 1.741 -0.176 1.00 82.88 369 ILE A N 1
ATOM 2966 C CA . ILE A 1 369 ? 9.989 1.468 1.164 1.00 82.88 369 ILE A CA 1
ATOM 2967 C C . ILE A 1 369 ? 10.323 2.767 1.910 1.00 82.88 369 ILE A C 1
ATOM 2969 O O . ILE A 1 369 ? 10.141 2.827 3.126 1.00 82.88 369 ILE A O 1
ATOM 2973 N N . ASP A 1 370 ? 10.696 3.832 1.195 1.00 81.06 370 ASP A N 1
ATOM 2974 C CA . ASP A 1 370 ? 10.977 5.155 1.764 1.00 81.06 370 ASP A CA 1
ATOM 2975 C C . ASP A 1 370 ? 9.860 5.638 2.713 1.00 81.06 370 ASP A C 1
ATOM 2977 O O . ASP A 1 370 ? 8.664 5.573 2.415 1.00 81.06 370 ASP A O 1
ATOM 2981 N N . ASN A 1 371 ? 10.246 6.080 3.907 1.00 68.94 371 ASN A N 1
ATOM 2982 C CA . ASN A 1 371 ? 9.322 6.506 4.954 1.00 68.94 371 ASN A CA 1
ATOM 2983 C C . ASN A 1 371 ? 8.662 7.843 4.698 1.00 68.94 371 ASN A C 1
ATOM 2985 O O . ASN A 1 371 ? 7.518 8.029 5.122 1.00 68.94 371 ASN A O 1
ATOM 2989 N N . ASP A 1 372 ? 9.333 8.698 3.944 1.00 66.69 372 ASP A N 1
ATOM 2990 C CA . ASP A 1 372 ? 8.813 10.010 3.593 1.00 66.69 372 ASP A CA 1
ATOM 2991 C C . ASP A 1 372 ? 7.813 9.908 2.431 1.00 66.69 372 ASP A C 1
ATOM 2993 O O . ASP A 1 372 ? 6.961 10.778 2.238 1.00 66.69 372 ASP A O 1
ATOM 2997 N N . ASN A 1 373 ? 7.844 8.796 1.686 1.00 63.28 373 ASN A N 1
ATOM 2998 C CA . ASN A 1 373 ? 6.955 8.561 0.561 1.00 63.28 373 ASN A CA 1
ATOM 2999 C C . ASN A 1 373 ? 5.705 7.780 0.970 1.00 63.28 373 ASN A C 1
ATOM 3001 O O . ASN A 1 373 ? 5.674 6.552 1.062 1.00 63.28 373 ASN A O 1
ATOM 3005 N N . THR A 1 374 ? 4.632 8.522 1.200 1.00 59.81 374 THR A N 1
ATOM 3006 C CA . THR A 1 374 ? 3.396 7.963 1.750 1.00 59.81 374 THR A CA 1
ATOM 3007 C C . THR A 1 374 ? 2.257 7.845 0.747 1.00 59.81 374 THR A C 1
ATOM 3009 O O . THR A 1 374 ? 1.193 7.320 1.078 1.00 59.81 374 THR A O 1
ATOM 3012 N N . THR A 1 375 ? 2.481 8.326 -0.472 1.00 61.28 375 THR A N 1
ATOM 3013 C CA . THR A 1 375 ? 1.543 8.238 -1.589 1.00 61.28 375 THR A CA 1
ATOM 3014 C C . THR A 1 375 ? 1.671 6.876 -2.258 1.00 61.28 375 THR A C 1
ATOM 3016 O O . THR A 1 375 ? 0.674 6.174 -2.416 1.00 61.28 375 THR A O 1
ATOM 3019 N N . LEU A 1 376 ? 2.898 6.424 -2.539 1.00 59.75 376 LEU A N 1
ATOM 3020 C CA . LEU A 1 376 ? 3.128 5.171 -3.257 1.00 59.75 376 LEU A CA 1
ATOM 3021 C C . LEU A 1 376 ? 2.658 3.932 -2.478 1.00 59.75 376 LEU A C 1
ATOM 3023 O O . LEU A 1 376 ? 2.122 3.009 -3.090 1.00 59.75 376 LEU A O 1
ATOM 3027 N N . SER A 1 377 ? 2.742 3.947 -1.143 1.00 60.12 377 SER A N 1
ATOM 3028 C CA . SER A 1 377 ? 2.245 2.855 -0.293 1.00 60.12 377 SER A CA 1
ATOM 3029 C C . SER A 1 377 ? 0.725 2.670 -0.348 1.00 60.12 377 SER A C 1
ATOM 3031 O O . SER A 1 377 ? 0.217 1.588 -0.067 1.00 60.12 377 SER A O 1
ATOM 3033 N N . SER A 1 378 ? -0.025 3.697 -0.765 1.00 70.69 378 SER A N 1
ATOM 3034 C CA . SER A 1 378 ? -1.474 3.583 -0.947 1.00 70.69 378 SER A CA 1
ATOM 3035 C C . SER A 1 378 ? -1.867 2.791 -2.200 1.00 70.69 378 SER A C 1
ATOM 3037 O O . SER A 1 378 ? -3.003 2.332 -2.286 1.00 70.69 378 SER A O 1
ATOM 3039 N N . THR A 1 379 ? -0.933 2.567 -3.133 1.00 73.75 379 THR A N 1
ATOM 3040 C CA . THR A 1 379 ? -1.177 1.848 -4.397 1.00 73.75 379 THR A CA 1
ATOM 3041 C C . THR A 1 379 ? -1.649 0.413 -4.164 1.00 73.75 379 THR A C 1
ATOM 3043 O O . THR A 1 379 ? -2.496 -0.079 -4.904 1.00 73.75 379 THR A O 1
ATOM 3046 N N . HIS A 1 380 ? -1.168 -0.243 -3.103 1.00 82.44 380 HIS A N 1
ATOM 3047 C CA . HIS A 1 380 ? -1.605 -1.594 -2.730 1.00 82.44 380 HIS A CA 1
ATOM 3048 C C . HIS A 1 380 ? -3.119 -1.692 -2.492 1.00 82.44 380 HIS A C 1
ATOM 3050 O O . HIS A 1 380 ? -3.712 -2.725 -2.773 1.00 82.44 380 HIS A O 1
ATOM 3056 N N . LYS A 1 381 ? -3.783 -0.597 -2.096 1.00 78.94 381 LYS A N 1
ATOM 3057 C CA . LYS A 1 381 ? -5.238 -0.571 -1.861 1.00 78.94 381 LYS A CA 1
ATOM 3058 C C . LYS A 1 381 ? -6.081 -0.778 -3.125 1.00 78.94 381 LYS A C 1
ATOM 3060 O O . LYS A 1 381 ? -7.285 -0.959 -3.002 1.00 78.94 381 LYS A O 1
ATOM 3065 N N . ILE A 1 382 ? -5.473 -0.718 -4.313 1.00 79.81 382 ILE A N 1
ATOM 3066 C CA . ILE A 1 382 ? -6.135 -1.011 -5.597 1.00 79.81 382 ILE A CA 1
ATOM 3067 C C . ILE A 1 382 ? -6.201 -2.511 -5.868 1.00 79.81 382 ILE A C 1
ATOM 3069 O O . ILE A 1 382 ? -6.994 -2.948 -6.704 1.00 79.81 382 ILE A O 1
ATOM 3073 N N . LEU A 1 383 ? -5.356 -3.303 -5.206 1.00 83.12 383 LEU A N 1
ATOM 3074 C CA . LEU A 1 383 ? -5.414 -4.743 -5.372 1.00 83.12 383 LEU A CA 1
ATOM 3075 C C . LEU A 1 383 ? -6.782 -5.260 -4.911 1.00 83.12 383 LEU A C 1
ATOM 3077 O O . LEU A 1 383 ? -7.332 -4.740 -3.934 1.00 83.12 383 LEU A O 1
ATOM 3081 N N . PRO A 1 384 ? -7.330 -6.283 -5.591 1.00 81.00 384 PRO A N 1
ATOM 3082 C CA . PRO A 1 384 ? -8.534 -6.944 -5.117 1.00 81.00 384 PRO A CA 1
ATOM 3083 C C . PRO A 1 384 ? -8.358 -7.377 -3.650 1.00 81.00 384 PRO A C 1
ATOM 3085 O O . PRO A 1 384 ? -7.299 -7.916 -3.321 1.00 81.00 384 PRO A O 1
ATOM 3088 N N . PRO A 1 385 ? -9.343 -7.155 -2.760 1.00 71.94 385 PRO A N 1
ATOM 3089 C CA . PRO A 1 385 ? -9.219 -7.477 -1.334 1.00 71.94 385 PRO A CA 1
ATOM 3090 C C . PRO A 1 385 ? -8.860 -8.941 -1.038 1.00 71.94 385 PRO A C 1
ATOM 3092 O O . PRO A 1 385 ? -8.286 -9.246 0.004 1.00 71.94 385 PRO A O 1
ATOM 3095 N N . GLU A 1 386 ? -9.233 -9.844 -1.937 1.00 76.25 386 GLU A N 1
ATOM 3096 C CA . GLU A 1 386 ? -8.963 -11.277 -1.889 1.00 76.25 386 GLU A CA 1
ATOM 3097 C C . GLU A 1 386 ? -7.603 -11.675 -2.476 1.00 76.25 386 GLU A C 1
ATOM 3099 O O . GLU A 1 386 ? -7.210 -12.838 -2.366 1.00 76.25 386 GLU A O 1
ATOM 3104 N N . PHE A 1 387 ? -6.884 -10.745 -3.108 1.00 85.31 387 PHE A N 1
ATOM 3105 C CA . PHE A 1 387 ? -5.580 -11.039 -3.677 1.00 85.31 387 PHE A CA 1
ATOM 3106 C C . PHE A 1 387 ? -4.565 -11.297 -2.562 1.00 85.31 387 PHE A C 1
ATOM 3108 O O . PHE A 1 387 ? -4.377 -10.494 -1.651 1.00 85.31 387 PHE A O 1
ATOM 3115 N N . CYS A 1 388 ? -3.888 -12.431 -2.660 1.00 83.50 388 CYS A N 1
ATOM 3116 C CA . CYS A 1 388 ? -2.762 -12.814 -1.823 1.00 83.50 388 CYS A CA 1
ATOM 3117 C C . CYS A 1 388 ? -1.662 -13.352 -2.739 1.00 83.50 388 CYS A C 1
ATOM 3119 O O . CYS A 1 388 ? -1.927 -13.717 -3.890 1.00 83.50 388 CYS A O 1
ATOM 3121 N N . LEU A 1 389 ? -0.433 -13.432 -2.228 1.00 89.44 389 LEU A N 1
ATOM 3122 C CA . LEU A 1 389 ? 0.644 -14.101 -2.954 1.00 89.44 389 LEU A CA 1
ATOM 3123 C C . LEU A 1 389 ? 0.230 -15.541 -3.312 1.00 89.44 389 LEU A C 1
ATOM 3125 O O . LEU A 1 389 ? -0.184 -16.284 -2.421 1.00 89.44 389 LEU A O 1
ATOM 3129 N N . PRO A 1 390 ? 0.339 -15.950 -4.589 1.00 89.00 390 PRO A N 1
ATOM 3130 C CA . PRO A 1 390 ? 0.090 -17.324 -4.989 1.00 89.00 390 PRO A CA 1
ATOM 3131 C C . PRO A 1 390 ? 1.085 -18.287 -4.343 1.00 89.00 390 PRO A C 1
ATOM 3133 O O . PRO A 1 390 ? 2.272 -17.969 -4.196 1.00 89.00 390 PRO A O 1
ATOM 3136 N N . ASP A 1 391 ? 0.616 -19.501 -4.061 1.00 85.88 391 ASP A N 1
ATOM 3137 C CA . ASP A 1 391 ? 1.472 -20.587 -3.594 1.00 85.88 391 ASP A CA 1
ATOM 3138 C C . ASP A 1 391 ? 2.636 -20.811 -4.568 1.00 85.88 391 ASP A C 1
ATOM 3140 O O . ASP A 1 391 ? 2.462 -20.931 -5.784 1.00 85.88 391 ASP A O 1
ATOM 3144 N N . GLY A 1 392 ? 3.853 -20.858 -4.025 1.00 85.31 392 GLY A N 1
ATOM 3145 C CA . GLY A 1 392 ? 5.069 -21.024 -4.818 1.00 85.31 392 GLY A CA 1
ATOM 3146 C C . GLY A 1 392 ? 5.586 -19.748 -5.489 1.00 85.31 392 GLY A C 1
ATOM 3147 O O . GLY A 1 392 ? 6.562 -19.833 -6.241 1.00 85.31 392 GLY A O 1
ATOM 3148 N N . SER A 1 393 ? 5.005 -18.570 -5.215 1.00 90.81 393 SER A N 1
ATOM 3149 C CA . SER A 1 393 ? 5.606 -17.301 -5.639 1.00 90.81 393 SER A CA 1
ATOM 3150 C C . SER A 1 393 ? 7.038 -17.180 -5.090 1.00 90.81 393 SER A C 1
ATOM 3152 O O . SER A 1 393 ? 7.255 -17.310 -3.882 1.00 90.81 393 SER A O 1
ATOM 3154 N N . PRO A 1 394 ? 8.040 -16.875 -5.937 1.00 91.06 394 PRO A N 1
ATOM 3155 C CA . PRO A 1 394 ? 9.400 -16.591 -5.485 1.00 91.06 394 PRO A CA 1
ATOM 3156 C C . PRO A 1 394 ? 9.485 -15.447 -4.470 1.00 91.06 394 PRO A C 1
ATOM 3158 O O . PRO A 1 394 ? 10.418 -15.426 -3.666 1.00 91.06 394 PRO A O 1
ATOM 3161 N N . PHE A 1 395 ? 8.521 -14.519 -4.483 1.00 95.06 395 PHE A N 1
ATOM 3162 C CA . PHE A 1 395 ? 8.478 -13.418 -3.528 1.00 95.06 395 PHE A CA 1
ATOM 3163 C C . PHE A 1 395 ? 8.158 -13.867 -2.096 1.00 95.06 395 PHE A C 1
ATOM 3165 O O . PHE A 1 395 ? 8.496 -13.144 -1.159 1.00 95.06 395 PHE A O 1
ATOM 3172 N N . GLN A 1 396 ? 7.608 -15.072 -1.899 1.00 94.94 396 GLN A N 1
ATOM 3173 C CA . GLN A 1 396 ? 7.363 -15.624 -0.564 1.00 94.94 396 GLN A CA 1
ATOM 3174 C C . GLN A 1 396 ? 8.647 -15.680 0.275 1.00 94.94 396 GLN A C 1
ATOM 3176 O O . GLN A 1 396 ? 8.630 -15.349 1.454 1.00 94.94 396 GLN A O 1
ATOM 3181 N N . ALA A 1 397 ? 9.796 -15.975 -0.344 1.00 95.75 397 ALA A N 1
ATOM 3182 C CA . ALA A 1 397 ? 11.077 -15.995 0.362 1.00 95.75 397 ALA A CA 1
ATOM 3183 C C . ALA A 1 397 ? 11.459 -14.625 0.958 1.00 95.75 397 ALA A C 1
ATOM 3185 O O . ALA A 1 397 ? 12.090 -14.569 2.012 1.00 95.75 397 ALA A O 1
ATOM 3186 N N . ILE A 1 398 ? 11.079 -13.522 0.299 1.00 96.50 398 ILE A N 1
ATOM 3187 C CA . ILE A 1 398 ? 11.275 -12.167 0.836 1.00 96.50 398 ILE A CA 1
ATOM 3188 C C . ILE A 1 398 ? 10.351 -11.947 2.029 1.00 96.50 398 ILE A C 1
ATOM 3190 O O . ILE A 1 398 ? 10.813 -11.428 3.041 1.00 96.50 398 ILE A O 1
ATOM 3194 N N . ALA A 1 399 ? 9.079 -12.344 1.917 1.00 94.94 399 ALA A N 1
ATOM 3195 C CA . ALA A 1 399 ? 8.110 -12.234 3.004 1.00 94.94 399 ALA A CA 1
ATOM 3196 C C . ALA A 1 399 ? 8.598 -12.974 4.254 1.00 94.94 399 ALA A C 1
ATOM 3198 O O . ALA A 1 399 ? 8.686 -12.379 5.325 1.00 94.94 399 ALA A O 1
ATOM 3199 N N . ASP A 1 400 ? 8.986 -14.239 4.095 1.00 95.75 400 ASP A N 1
ATOM 3200 C CA . ASP A 1 400 ? 9.419 -15.099 5.194 1.00 95.75 400 ASP A CA 1
ATOM 3201 C C . ASP A 1 400 ? 10.652 -14.520 5.896 1.00 95.75 400 ASP A C 1
ATOM 3203 O O . ASP A 1 400 ? 10.671 -14.394 7.118 1.00 95.75 400 ASP A O 1
ATOM 3207 N N . ILE A 1 401 ? 11.666 -14.095 5.133 1.00 97.50 401 ILE A N 1
ATOM 3208 C CA . ILE A 1 401 ? 12.885 -13.503 5.701 1.00 97.50 401 ILE A CA 1
ATOM 3209 C C . ILE A 1 401 ? 12.592 -12.150 6.351 1.00 97.50 401 ILE A C 1
ATOM 3211 O O . ILE A 1 401 ? 13.117 -11.882 7.430 1.00 97.50 401 ILE A O 1
ATOM 3215 N N . ALA A 1 402 ? 11.753 -11.311 5.738 1.00 96.44 402 ALA A N 1
ATOM 3216 C CA . ALA A 1 402 ? 11.380 -10.022 6.311 1.00 96.44 402 ALA A CA 1
ATOM 3217 C C . ALA A 1 402 ? 10.663 -10.183 7.658 1.00 96.44 402 ALA A C 1
ATOM 3219 O O . ALA A 1 402 ? 10.895 -9.399 8.575 1.00 96.44 402 ALA A O 1
ATOM 3220 N N . LEU A 1 403 ? 9.808 -11.201 7.776 1.00 94.69 403 LEU A N 1
ATOM 3221 C CA . LEU A 1 403 ? 9.037 -11.488 8.982 1.00 94.69 403 LEU A CA 1
ATOM 3222 C C . LEU A 1 403 ? 9.858 -12.178 10.079 1.00 94.69 403 LEU A C 1
ATOM 3224 O O . LEU A 1 403 ? 9.649 -11.873 11.251 1.00 94.69 403 LEU A O 1
ATOM 3228 N N . ASP A 1 404 ? 10.766 -13.085 9.712 1.00 96.06 404 ASP A N 1
ATOM 3229 C CA . ASP A 1 404 ? 11.584 -13.872 10.648 1.00 96.06 404 ASP A CA 1
ATOM 3230 C C . ASP A 1 404 ? 12.844 -13.124 11.110 1.00 96.06 404 ASP A C 1
ATOM 3232 O O . ASP A 1 404 ? 13.195 -13.141 12.288 1.00 96.06 404 ASP A O 1
ATOM 3236 N N . LYS A 1 405 ? 13.535 -12.454 10.180 1.00 96.44 405 LYS A N 1
ATOM 3237 C CA . LYS A 1 405 ? 14.877 -11.888 10.409 1.00 96.44 405 LYS A CA 1
ATOM 3238 C C . LYS A 1 405 ? 14.928 -10.370 10.385 1.00 96.44 405 LYS A C 1
ATOM 3240 O O . LYS A 1 405 ? 15.889 -9.812 10.904 1.00 96.44 405 LYS A O 1
ATOM 3245 N N . GLY A 1 406 ? 13.913 -9.725 9.819 1.00 95.81 406 GLY A N 1
ATOM 3246 C CA . GLY A 1 406 ? 13.824 -8.275 9.725 1.00 95.81 406 GLY A CA 1
ATOM 3247 C C . GLY A 1 406 ? 13.755 -7.755 8.291 1.00 95.81 406 GLY A C 1
ATOM 3248 O O . GLY A 1 406 ? 14.172 -8.388 7.316 1.00 95.81 406 GLY A O 1
ATOM 3249 N N . SER A 1 407 ? 13.205 -6.552 8.164 1.00 95.38 407 SER A N 1
ATOM 3250 C CA . SER A 1 407 ? 12.926 -5.869 6.905 1.00 95.38 407 SER A CA 1
ATOM 3251 C C . SER A 1 407 ? 14.183 -5.658 6.057 1.00 95.38 407 SER A C 1
ATOM 3253 O O . SER A 1 407 ? 14.137 -5.800 4.833 1.00 95.38 407 SER A O 1
ATOM 3255 N N . LYS A 1 408 ? 15.327 -5.380 6.693 1.00 95.50 408 LYS A N 1
ATOM 3256 C CA . LYS A 1 408 ? 16.615 -5.170 6.014 1.00 95.50 408 LYS A CA 1
ATOM 3257 C C . LYS A 1 408 ? 17.098 -6.438 5.319 1.00 95.50 408 LYS A C 1
ATOM 3259 O O . LYS A 1 408 ? 17.530 -6.383 4.171 1.00 95.50 408 LYS A O 1
ATOM 3264 N N . GLU A 1 409 ? 16.992 -7.574 5.990 1.00 96.56 409 GLU A N 1
ATOM 3265 C CA . GLU A 1 409 ? 17.383 -8.891 5.503 1.00 96.56 409 GLU A CA 1
ATOM 3266 C C . GLU A 1 409 ? 16.477 -9.326 4.347 1.00 96.56 409 GLU A C 1
ATOM 3268 O O . GLU A 1 409 ? 16.966 -9.848 3.342 1.00 96.56 409 GLU A O 1
ATOM 3273 N N . GLY A 1 410 ? 15.172 -9.047 4.446 1.00 95.69 410 GLY A N 1
ATOM 3274 C CA . GLY A 1 410 ? 14.222 -9.272 3.355 1.00 95.69 410 GLY A CA 1
ATOM 3275 C C . GLY A 1 410 ? 14.551 -8.426 2.120 1.00 95.69 410 GLY A C 1
ATOM 3276 O O . GLY A 1 410 ? 14.582 -8.934 0.998 1.00 95.69 410 GLY A O 1
ATOM 3277 N N . LEU A 1 411 ? 14.875 -7.144 2.314 1.00 93.31 411 LEU A N 1
ATOM 3278 C CA . LEU A 1 411 ? 15.261 -6.244 1.222 1.00 93.31 411 LEU A CA 1
ATOM 3279 C C . LEU A 1 411 ? 16.602 -6.615 0.584 1.00 93.31 411 LEU A C 1
ATOM 3281 O O . LEU A 1 411 ? 16.754 -6.468 -0.629 1.00 93.31 411 LEU A O 1
ATOM 3285 N N . ALA A 1 412 ? 17.552 -7.141 1.360 1.00 94.75 412 ALA A N 1
ATOM 3286 C CA . ALA A 1 412 ? 18.870 -7.532 0.863 1.00 94.75 412 ALA A CA 1
ATOM 3287 C C . ALA A 1 412 ? 18.810 -8.626 -0.218 1.00 94.75 412 ALA A C 1
ATOM 3289 O O . ALA A 1 412 ? 19.696 -8.706 -1.067 1.00 94.75 412 ALA A O 1
ATOM 3290 N N . ILE A 1 413 ? 17.765 -9.461 -0.216 1.00 95.06 413 ILE A N 1
ATOM 3291 C CA . ILE A 1 413 ? 17.573 -10.506 -1.232 1.00 95.06 413 ILE A CA 1
ATOM 3292 C C . ILE A 1 413 ? 16.618 -10.099 -2.360 1.00 95.06 413 ILE A C 1
ATOM 3294 O O . ILE A 1 413 ? 16.455 -10.861 -3.316 1.00 95.06 413 ILE A O 1
ATOM 3298 N N . PHE A 1 414 ? 15.994 -8.921 -2.271 1.00 93.88 414 PHE A N 1
ATOM 3299 C CA . PHE A 1 414 ? 14.899 -8.517 -3.150 1.00 93.88 414 PHE A CA 1
ATOM 3300 C C . PHE A 1 414 ? 15.316 -8.500 -4.620 1.00 93.88 414 PHE A C 1
ATOM 3302 O O . PHE A 1 414 ? 14.673 -9.128 -5.455 1.00 93.88 414 PHE A O 1
ATOM 3309 N N . GLU A 1 415 ? 16.425 -7.829 -4.931 1.00 90.31 415 GLU A N 1
ATOM 3310 C CA . GLU A 1 415 ? 16.940 -7.692 -6.297 1.00 90.31 415 GLU A CA 1
ATOM 3311 C C . GLU A 1 415 ? 17.249 -9.059 -6.928 1.00 90.31 415 GLU A C 1
ATOM 3313 O O . GLU A 1 415 ? 16.891 -9.333 -8.073 1.00 90.31 415 GLU A O 1
ATOM 3318 N N . LYS A 1 416 ? 17.846 -9.971 -6.154 1.00 92.38 416 LYS A N 1
ATOM 3319 C CA . LYS A 1 416 ? 18.140 -11.339 -6.600 1.00 92.38 416 LYS A CA 1
ATOM 3320 C C . LYS A 1 416 ? 16.862 -12.121 -6.909 1.00 92.38 416 LYS A C 1
ATOM 3322 O O . LYS A 1 416 ? 16.806 -12.836 -7.911 1.00 92.38 416 LYS A O 1
ATOM 3327 N N . VAL A 1 417 ? 15.851 -12.022 -6.045 1.00 94.38 417 VAL A N 1
ATOM 3328 C CA . VAL A 1 417 ? 14.564 -12.708 -6.233 1.00 94.38 417 VAL A CA 1
ATOM 3329 C C . VAL A 1 417 ? 13.801 -12.119 -7.416 1.00 94.38 417 VAL A C 1
ATOM 3331 O O . VAL A 1 417 ? 13.306 -12.888 -8.237 1.00 94.38 417 VAL A O 1
ATOM 3334 N N . LEU A 1 418 ? 13.769 -10.792 -7.555 1.00 92.12 418 LEU A N 1
ATOM 3335 C CA . LEU A 1 418 ? 13.143 -10.104 -8.683 1.00 92.12 418 LEU A CA 1
ATOM 3336 C C . LEU A 1 418 ? 13.776 -10.530 -10.011 1.00 92.12 418 LEU A C 1
ATOM 3338 O O . LEU A 1 418 ? 13.062 -10.949 -10.918 1.00 92.12 418 LEU A O 1
ATOM 3342 N N . ASN A 1 419 ? 15.108 -10.525 -10.101 1.00 89.75 419 ASN A N 1
ATOM 3343 C CA . ASN A 1 419 ? 15.828 -10.990 -11.287 1.00 89.75 419 ASN A CA 1
ATOM 3344 C C . ASN A 1 419 ? 15.482 -12.444 -11.641 1.00 89.75 419 ASN A C 1
ATOM 3346 O O . ASN A 1 419 ? 15.217 -12.763 -12.803 1.00 89.75 419 ASN A O 1
ATOM 3350 N N . LYS A 1 420 ? 15.434 -13.334 -10.641 1.00 90.81 420 LYS A N 1
ATOM 3351 C CA . LYS A 1 420 ? 15.041 -14.736 -10.842 1.00 90.81 420 LYS A CA 1
ATOM 3352 C C . LYS A 1 420 ? 13.590 -14.858 -11.319 1.00 90.81 420 LYS A C 1
ATOM 3354 O O . LYS A 1 420 ? 13.317 -15.660 -12.207 1.00 90.81 420 LYS A O 1
ATOM 3359 N N . TYR A 1 421 ? 12.680 -14.076 -10.739 1.00 91.12 421 TYR A N 1
ATOM 3360 C CA . TYR A 1 421 ? 11.267 -14.055 -11.109 1.00 91.12 421 TYR A CA 1
ATOM 3361 C C . TYR A 1 421 ? 11.082 -13.597 -12.559 1.00 91.12 421 TYR A C 1
ATOM 3363 O O . TYR A 1 421 ? 10.462 -14.306 -13.349 1.00 91.12 421 TYR A O 1
ATOM 3371 N N . LEU A 1 422 ? 11.689 -12.464 -12.929 1.00 90.06 422 LEU A N 1
ATOM 3372 C CA . LEU A 1 422 ? 11.642 -11.912 -14.285 1.00 90.06 422 LEU A CA 1
ATOM 3373 C C . LEU A 1 422 ? 12.263 -12.856 -15.316 1.00 90.06 422 LEU A C 1
ATOM 3375 O O . LEU A 1 422 ? 11.703 -13.028 -16.388 1.00 90.06 422 LEU A O 1
ATOM 3379 N N . SER A 1 423 ? 13.356 -13.544 -14.977 1.00 88.50 423 SER A N 1
ATOM 3380 C CA . SER A 1 423 ? 13.985 -14.530 -15.872 1.00 88.50 423 SER A CA 1
ATOM 3381 C C . SER A 1 423 ? 13.068 -15.711 -16.222 1.00 88.50 423 SER A C 1
ATOM 3383 O O . SER A 1 423 ? 13.291 -16.382 -17.226 1.00 88.50 423 SER A O 1
ATOM 3385 N N . GLY A 1 424 ? 12.043 -15.982 -15.405 1.00 88.31 424 GLY A N 1
ATOM 3386 C CA . GLY A 1 424 ? 11.016 -16.988 -15.687 1.00 88.31 424 GLY A CA 1
ATOM 3387 C C . GLY A 1 424 ? 9.855 -16.479 -16.549 1.00 88.31 424 GLY A C 1
ATOM 3388 O O . GLY A 1 424 ? 8.949 -17.253 -16.857 1.00 88.31 424 GLY A O 1
ATOM 3389 N N . ILE A 1 425 ? 9.842 -15.195 -16.914 1.00 87.50 425 ILE A N 1
ATOM 3390 C CA . ILE A 1 425 ? 8.794 -14.566 -17.718 1.00 87.50 425 ILE A CA 1
ATOM 3391 C C . ILE A 1 425 ? 9.328 -14.337 -19.138 1.00 87.50 425 ILE A C 1
ATOM 3393 O O . ILE A 1 425 ? 10.406 -13.766 -19.294 1.00 87.50 425 ILE A O 1
ATOM 3397 N N . PRO A 1 426 ? 8.583 -14.725 -20.191 1.00 89.69 426 PRO A N 1
ATOM 3398 C CA . PRO A 1 426 ? 8.941 -14.375 -21.562 1.00 89.69 426 PRO A CA 1
ATOM 3399 C C . PRO A 1 426 ? 9.174 -12.867 -21.733 1.00 89.69 426 PRO A C 1
ATOM 3401 O O . PRO A 1 426 ? 8.323 -12.062 -21.345 1.00 89.69 426 PRO A O 1
ATOM 3404 N N . GLU A 1 427 ? 10.290 -12.482 -22.362 1.00 88.81 427 GLU A N 1
ATOM 3405 C CA . GLU A 1 427 ? 10.716 -11.076 -22.476 1.00 88.81 427 GLU A CA 1
ATOM 3406 C C . GLU A 1 427 ? 9.640 -10.166 -23.078 1.00 88.81 427 GLU A C 1
ATOM 3408 O O . GLU A 1 427 ? 9.502 -9.018 -22.665 1.00 88.81 427 GLU A O 1
ATOM 3413 N N . ILE A 1 428 ? 8.822 -10.684 -23.999 1.00 86.38 428 ILE A N 1
ATOM 3414 C CA . ILE A 1 428 ? 7.717 -9.933 -24.602 1.00 86.38 428 ILE A CA 1
ATOM 3415 C C . ILE A 1 428 ? 6.715 -9.417 -23.559 1.00 86.38 428 ILE A C 1
ATOM 3417 O O . ILE A 1 428 ? 6.254 -8.284 -23.665 1.00 86.38 428 ILE A O 1
ATOM 3421 N N . PHE A 1 429 ? 6.407 -10.190 -22.512 1.00 86.44 429 PHE A N 1
ATOM 3422 C CA . PHE A 1 429 ? 5.491 -9.744 -21.456 1.00 86.44 429 PHE A CA 1
ATOM 3423 C C . PHE A 1 429 ? 6.128 -8.680 -20.564 1.00 86.44 429 PHE A C 1
ATOM 3425 O O . PHE A 1 429 ? 5.443 -7.757 -20.125 1.00 86.44 429 PHE A O 1
ATOM 3432 N N . ILE A 1 430 ? 7.440 -8.777 -20.341 1.00 85.50 430 ILE A N 1
ATOM 3433 C CA . ILE A 1 430 ? 8.212 -7.770 -19.610 1.00 85.50 430 ILE A CA 1
ATOM 3434 C C . ILE A 1 430 ? 8.225 -6.457 -20.403 1.00 85.50 430 ILE A C 1
ATOM 3436 O O . ILE A 1 430 ? 7.901 -5.407 -19.853 1.00 85.50 430 ILE A O 1
ATOM 3440 N N . MET A 1 431 ? 8.495 -6.516 -21.712 1.00 84.94 431 MET A N 1
ATOM 3441 C CA . MET A 1 431 ? 8.439 -5.344 -22.591 1.00 84.94 431 MET A CA 1
ATOM 3442 C C . MET A 1 431 ? 7.042 -4.718 -22.612 1.00 84.94 431 MET A C 1
ATOM 3444 O O . MET A 1 431 ? 6.920 -3.501 -22.503 1.00 84.94 431 MET A O 1
ATOM 3448 N N . MET A 1 432 ? 5.981 -5.528 -22.688 1.00 82.38 432 MET A N 1
ATOM 3449 C CA . MET A 1 432 ? 4.601 -5.033 -22.638 1.00 82.38 432 MET A CA 1
ATOM 3450 C C . MET A 1 432 ? 4.277 -4.332 -21.311 1.00 82.38 432 MET A C 1
ATOM 3452 O O . MET A 1 432 ? 3.594 -3.309 -21.328 1.00 82.38 432 MET A O 1
ATOM 3456 N N . ALA A 1 433 ? 4.804 -4.815 -20.178 1.00 80.38 433 ALA A N 1
ATOM 3457 C CA . ALA A 1 433 ? 4.701 -4.128 -18.886 1.00 80.38 433 ALA A CA 1
ATOM 3458 C C . ALA A 1 433 ? 5.256 -2.701 -18.974 1.00 80.38 433 ALA A C 1
ATOM 3460 O O . ALA A 1 433 ? 4.589 -1.732 -18.610 1.00 80.38 433 ALA A O 1
ATOM 3461 N N . THR A 1 434 ? 6.467 -2.579 -19.521 1.00 79.19 434 THR A N 1
ATOM 3462 C CA . THR A 1 434 ? 7.149 -1.300 -19.715 1.00 79.19 434 THR A CA 1
ATOM 3463 C C . THR A 1 434 ? 6.397 -0.407 -20.702 1.00 79.19 434 THR A C 1
ATOM 3465 O O . THR A 1 434 ? 6.309 0.797 -20.476 1.00 79.19 434 THR A O 1
ATOM 3468 N N . VAL A 1 435 ? 5.803 -0.970 -21.763 1.00 80.31 435 VAL A N 1
ATOM 3469 C CA . VAL A 1 435 ? 4.984 -0.214 -22.729 1.00 80.31 435 VAL A CA 1
ATOM 3470 C C . VAL A 1 435 ? 3.754 0.367 -22.045 1.00 80.31 435 VAL A C 1
ATOM 3472 O O . VAL A 1 435 ? 3.463 1.546 -22.233 1.00 80.31 435 VAL A O 1
ATOM 3475 N N . TYR A 1 436 ? 3.037 -0.430 -21.248 1.00 78.81 436 TYR A N 1
ATOM 3476 C CA . TYR A 1 436 ? 1.863 0.053 -20.524 1.00 78.81 436 TYR A CA 1
ATOM 3477 C C . TYR A 1 436 ? 2.222 1.131 -19.520 1.00 78.81 436 TYR A C 1
ATOM 3479 O O . TYR A 1 436 ? 1.526 2.140 -19.463 1.00 78.81 436 TYR A O 1
ATOM 3487 N N . PHE A 1 437 ? 3.332 0.957 -18.802 1.00 76.00 437 PHE A N 1
ATOM 3488 C CA . PHE A 1 437 ? 3.839 1.997 -17.928 1.00 76.00 437 PHE A CA 1
ATOM 3489 C C . PHE A 1 437 ? 4.109 3.278 -18.739 1.00 76.00 437 PHE A C 1
ATOM 3491 O O . PHE A 1 437 ? 3.445 4.291 -18.561 1.00 76.00 437 PHE A O 1
ATOM 3498 N N . ILE A 1 438 ? 4.998 3.228 -19.732 1.00 75.44 438 ILE A N 1
ATOM 3499 C CA . ILE A 1 438 ? 5.396 4.411 -20.511 1.00 75.44 438 ILE A CA 1
ATOM 3500 C C . ILE A 1 438 ? 4.206 5.087 -21.214 1.00 75.44 438 ILE A C 1
ATOM 3502 O O . ILE A 1 438 ? 4.169 6.314 -21.298 1.00 75.44 438 ILE A O 1
ATOM 3506 N N . LYS A 1 439 ? 3.208 4.329 -21.677 1.00 76.62 439 LYS A N 1
ATOM 3507 C CA . LYS A 1 439 ? 1.978 4.883 -22.260 1.00 76.62 439 LYS A CA 1
ATOM 3508 C C . LYS A 1 439 ? 1.267 5.838 -21.302 1.00 76.62 439 LYS A C 1
ATOM 3510 O O . LYS A 1 439 ? 0.891 6.933 -21.721 1.00 76.62 439 LYS A O 1
ATOM 3515 N N . GLU A 1 440 ? 1.091 5.444 -20.045 1.00 73.56 440 GLU A N 1
ATOM 3516 C CA . GLU A 1 440 ? 0.467 6.306 -19.039 1.00 73.56 440 GLU A CA 1
ATOM 3517 C C . GLU A 1 440 ? 1.336 7.554 -18.784 1.00 73.56 440 GLU A C 1
ATOM 3519 O O . GLU A 1 440 ? 0.792 8.653 -18.660 1.00 73.56 440 GLU A O 1
ATOM 3524 N N . THR A 1 441 ? 2.675 7.453 -18.849 1.00 70.31 441 THR A N 1
ATOM 3525 C CA . THR A 1 441 ? 3.560 8.637 -18.826 1.00 70.31 441 THR A CA 1
ATOM 3526 C C . THR A 1 441 ? 3.215 9.624 -19.938 1.00 70.31 441 THR A C 1
ATOM 3528 O O . THR A 1 441 ? 3.083 10.821 -19.675 1.00 70.31 441 THR A O 1
ATOM 3531 N N . PHE A 1 442 ? 3.083 9.144 -21.182 1.00 70.56 442 PHE A N 1
ATOM 3532 C CA . PHE A 1 442 ? 2.759 9.988 -22.336 1.00 70.56 442 PHE A CA 1
ATOM 3533 C C . PHE A 1 442 ? 1.374 10.619 -22.200 1.00 70.56 442 PHE A C 1
ATOM 3535 O O . PHE A 1 442 ? 1.226 11.806 -22.486 1.00 70.56 442 PHE A O 1
ATOM 3542 N N . LEU A 1 443 ? 0.388 9.855 -21.725 1.00 71.81 443 LEU A N 1
ATOM 3543 C CA . LEU A 1 443 ? -0.973 10.338 -21.504 1.00 71.81 443 LEU A CA 1
ATOM 3544 C C . LEU A 1 443 ? -1.004 11.467 -20.464 1.00 71.81 443 LEU A C 1
ATOM 3546 O O . LEU A 1 443 ? -1.552 12.538 -20.722 1.00 71.81 443 LEU A O 1
ATOM 3550 N N . HIS A 1 444 ? -0.372 11.260 -19.308 1.00 69.69 444 HIS A N 1
ATOM 3551 C CA . HIS A 1 444 ? -0.391 12.226 -18.210 1.00 69.69 444 HIS A CA 1
ATOM 3552 C C . HIS A 1 444 ? 0.555 13.418 -18.426 1.00 69.69 444 HIS A C 1
ATOM 3554 O O . HIS A 1 444 ? 0.288 14.512 -17.930 1.00 69.69 444 HIS A O 1
ATOM 3560 N N . SER A 1 445 ? 1.630 13.246 -19.204 1.00 68.75 445 SER A N 1
ATOM 3561 C CA . SER A 1 445 ? 2.610 14.306 -19.501 1.00 68.75 445 SER A CA 1
ATOM 3562 C C . SER A 1 445 ? 2.381 14.990 -20.851 1.00 68.75 445 SER A C 1
ATOM 3564 O O . SER A 1 445 ? 3.222 15.782 -21.278 1.00 68.75 445 SER A O 1
ATOM 3566 N N . LYS A 1 446 ? 1.264 14.703 -21.529 1.00 73.62 446 LYS A N 1
ATOM 3567 C CA . LYS A 1 446 ? 0.979 15.110 -22.913 1.00 73.62 446 LYS A CA 1
ATOM 3568 C C . LYS A 1 446 ? 1.265 16.584 -23.196 1.00 73.62 446 LYS A C 1
ATOM 3570 O O . LYS A 1 446 ? 2.040 16.896 -24.095 1.00 73.62 446 LYS A O 1
ATOM 3575 N N . GLU A 1 447 ? 0.700 17.489 -22.400 1.00 74.56 447 GLU A N 1
ATOM 3576 C CA . GLU A 1 447 ? 0.855 18.938 -22.598 1.00 74.56 447 GLU A CA 1
ATOM 3577 C C . GLU A 1 447 ? 2.295 19.417 -22.376 1.00 74.56 447 GLU A C 1
ATOM 3579 O O . GLU A 1 447 ? 2.797 20.277 -23.102 1.00 74.56 447 GLU A O 1
ATOM 3584 N N . ALA A 1 448 ? 2.986 18.845 -21.387 1.00 69.56 448 ALA A N 1
ATOM 3585 C CA . ALA A 1 448 ? 4.384 19.164 -21.124 1.00 69.56 448 ALA A CA 1
ATOM 3586 C C . ALA A 1 448 ? 5.287 18.651 -22.256 1.00 69.56 448 ALA A C 1
ATOM 3588 O O . ALA A 1 448 ? 6.153 19.382 -22.737 1.00 69.56 448 ALA A O 1
ATOM 3589 N N . LEU A 1 449 ? 5.055 17.418 -22.712 1.00 70.19 449 LEU A N 1
ATOM 3590 C CA . LEU A 1 449 ? 5.780 16.810 -23.825 1.00 70.19 449 LEU A CA 1
ATOM 3591 C C . LEU A 1 449 ? 5.529 17.551 -25.134 1.00 70.19 449 LEU A C 1
ATOM 3593 O O . LEU A 1 449 ? 6.483 17.762 -25.870 1.00 70.19 449 LEU A O 1
ATOM 3597 N N . LYS A 1 450 ? 4.300 18.007 -25.398 1.00 75.25 450 LYS A N 1
ATOM 3598 C CA . LYS A 1 450 ? 3.965 18.822 -26.573 1.00 75.25 450 LYS A CA 1
ATOM 3599 C C . LYS A 1 450 ? 4.826 20.078 -26.629 1.00 75.25 450 LYS A C 1
ATOM 3601 O O . LYS A 1 450 ? 5.621 20.222 -27.548 1.00 75.25 450 LYS A O 1
ATOM 3606 N N . ARG A 1 451 ? 4.807 20.893 -25.568 1.00 75.69 451 ARG A N 1
ATOM 3607 C CA . ARG A 1 451 ? 5.647 22.102 -25.481 1.00 75.69 451 ARG A CA 1
ATOM 3608 C C . ARG A 1 451 ? 7.132 21.801 -25.662 1.00 75.69 451 ARG A C 1
ATOM 3610 O O . ARG A 1 451 ? 7.835 22.545 -26.335 1.00 75.69 451 ARG A O 1
ATOM 3617 N N . LYS A 1 452 ? 7.620 20.716 -25.052 1.00 72.50 452 LYS A N 1
ATOM 3618 C CA . LYS A 1 452 ? 9.034 20.342 -25.140 1.00 72.50 452 LYS A CA 1
ATOM 3619 C C . LYS A 1 452 ? 9.421 19.790 -26.518 1.00 72.50 452 LYS A C 1
ATOM 3621 O O . LYS A 1 452 ? 10.550 20.002 -26.936 1.00 72.50 452 LYS A O 1
ATOM 3626 N N . LEU A 1 453 ? 8.520 19.106 -27.222 1.00 74.50 453 LEU A N 1
ATOM 3627 C CA . LEU A 1 453 ? 8.765 18.451 -28.514 1.00 74.50 453 LEU A CA 1
ATOM 3628 C C . LEU A 1 453 ? 8.276 19.274 -29.719 1.00 74.50 453 LEU A C 1
ATOM 3630 O O . LEU A 1 453 ? 8.441 18.835 -30.858 1.00 74.50 453 LEU A O 1
ATOM 3634 N N . ASP A 1 454 ? 7.686 20.452 -29.508 1.00 77.25 454 ASP A N 1
ATOM 3635 C CA . ASP A 1 454 ? 7.155 21.299 -30.587 1.00 77.25 454 ASP A CA 1
ATOM 3636 C C . ASP A 1 454 ? 8.234 21.700 -31.599 1.00 77.25 454 ASP A C 1
ATOM 3638 O O . ASP A 1 454 ? 7.965 21.748 -32.796 1.00 77.25 454 ASP A O 1
ATOM 3642 N N . HIS A 1 455 ? 9.475 21.886 -31.142 1.00 73.00 455 HIS A N 1
ATOM 3643 C CA . HIS A 1 455 ? 10.618 22.214 -31.998 1.00 73.00 455 HIS A CA 1
ATOM 3644 C C . HIS A 1 455 ? 11.080 21.049 -32.896 1.00 73.00 455 HIS A C 1
ATOM 3646 O O . HIS A 1 455 ? 11.817 21.269 -33.856 1.00 73.00 455 HIS A O 1
ATOM 3652 N N . ILE A 1 456 ? 10.662 19.811 -32.605 1.00 75.31 456 ILE A N 1
ATOM 3653 C CA . ILE A 1 456 ? 11.019 18.636 -33.402 1.00 75.31 456 ILE A CA 1
ATOM 3654 C C . ILE A 1 456 ? 10.005 18.475 -34.528 1.00 75.31 456 ILE A C 1
ATOM 3656 O O . ILE A 1 456 ? 8.826 18.169 -34.307 1.00 75.31 456 ILE A O 1
ATOM 3660 N N . THR A 1 457 ? 10.505 18.634 -35.751 1.00 72.81 457 THR A N 1
ATOM 3661 C CA . THR A 1 457 ? 9.786 18.319 -36.984 1.00 72.81 457 THR A CA 1
ATOM 3662 C C . THR A 1 457 ? 10.330 17.001 -37.516 1.00 72.81 457 THR A C 1
ATOM 3664 O O . THR A 1 457 ? 11.515 16.904 -37.826 1.00 72.81 457 THR A O 1
ATOM 3667 N N . ILE A 1 458 ? 9.481 15.977 -37.589 1.00 71.25 458 ILE A N 1
ATOM 3668 C CA . ILE A 1 458 ? 9.838 14.726 -38.263 1.00 71.25 458 ILE A CA 1
ATOM 3669 C C . ILE A 1 458 ? 9.746 15.023 -39.765 1.00 71.25 458 ILE A C 1
ATOM 3671 O O . ILE A 1 458 ? 8.675 15.452 -40.199 1.00 71.25 458 ILE A O 1
ATOM 3675 N N . PRO A 1 459 ? 10.820 14.840 -40.556 1.00 67.75 459 PRO A N 1
ATOM 3676 C CA . PRO A 1 459 ? 10.729 14.946 -42.008 1.00 67.75 459 PRO A CA 1
ATOM 3677 C C . PRO A 1 459 ? 9.610 14.021 -42.482 1.00 67.75 459 PRO A C 1
ATOM 3679 O O . PRO A 1 459 ? 9.593 12.861 -42.065 1.00 67.75 459 PRO A O 1
ATOM 3682 N N . GLU A 1 460 ? 8.662 14.531 -43.274 1.00 52.12 460 GLU A N 1
ATOM 3683 C CA . GLU A 1 460 ? 7.495 13.763 -43.719 1.00 52.12 460 GLU A CA 1
ATOM 3684 C C . GLU A 1 460 ? 7.929 12.358 -44.154 1.00 52.12 460 GLU A C 1
ATOM 3686 O O . GLU A 1 460 ? 8.759 12.199 -45.055 1.00 52.12 460 GLU A O 1
ATOM 3691 N N . GLN A 1 461 ? 7.390 11.322 -43.497 1.00 47.56 461 GLN A N 1
ATOM 3692 C CA . GLN A 1 461 ? 7.417 9.992 -44.088 1.00 47.56 461 GLN A CA 1
ATOM 3693 C C . GLN A 1 461 ? 6.725 10.155 -45.433 1.00 47.56 461 GLN A C 1
ATOM 3695 O O . GLN A 1 461 ? 5.528 10.448 -45.460 1.00 47.56 461 GLN A O 1
ATOM 3700 N N . LYS A 1 462 ? 7.480 10.018 -46.533 1.00 29.64 462 LYS A N 1
ATOM 3701 C CA . LYS A 1 462 ? 6.888 9.890 -47.864 1.00 29.64 462 LYS A CA 1
ATOM 3702 C C . LYS A 1 462 ? 5.707 8.929 -47.713 1.00 29.64 462 LYS A C 1
ATOM 3704 O O . LYS A 1 462 ? 5.931 7.820 -47.214 1.00 29.64 462 LYS A O 1
ATOM 3709 N N . PRO A 1 463 ? 4.476 9.332 -48.065 1.00 28.97 463 PRO A N 1
ATOM 3710 C CA . PRO A 1 463 ? 3.384 8.382 -48.083 1.00 28.97 463 PRO A CA 1
ATOM 3711 C C . PRO A 1 463 ? 3.845 7.229 -48.968 1.00 28.97 463 PRO A C 1
ATOM 3713 O O . PRO A 1 463 ? 4.368 7.461 -50.060 1.00 28.97 463 PRO A O 1
ATOM 3716 N N . ILE A 1 464 ? 3.724 5.999 -48.473 1.00 34.75 464 ILE A N 1
ATOM 3717 C CA . ILE A 1 464 ? 3.834 4.830 -49.338 1.00 34.75 464 ILE A CA 1
ATOM 3718 C C . ILE A 1 464 ? 2.717 5.023 -50.362 1.00 34.75 464 ILE A C 1
ATOM 3720 O O . ILE A 1 464 ? 1.538 4.876 -50.035 1.00 34.75 464 ILE A O 1
ATOM 3724 N N . SER A 1 465 ? 3.073 5.471 -51.566 1.00 28.80 465 SER A N 1
ATOM 3725 C CA . SER A 1 465 ? 2.132 5.559 -52.664 1.00 28.80 465 SER A CA 1
ATOM 3726 C C . SER A 1 465 ? 1.669 4.138 -52.942 1.00 28.80 465 SER A C 1
ATOM 3728 O O . SER A 1 465 ? 2.463 3.259 -53.267 1.00 28.80 465 SER A O 1
ATOM 3730 N N . CYS A 1 466 ? 0.370 3.899 -52.796 1.00 32.53 466 CYS A N 1
ATOM 3731 C CA . CYS A 1 466 ? -0.288 2.719 -53.346 1.00 32.53 466 CYS A CA 1
ATOM 3732 C C . CYS A 1 466 ? -0.373 2.856 -54.877 1.00 32.53 466 CYS A C 1
ATOM 3734 O O . CYS A 1 466 ? -1.461 2.997 -55.410 1.00 32.53 466 CYS A O 1
ATOM 3736 N N . VAL A 1 467 ? 0.779 2.913 -55.544 1.00 40.66 467 VAL A N 1
ATOM 3737 C CA . VAL A 1 467 ? 1.055 2.801 -56.988 1.00 40.66 467 VAL A CA 1
ATOM 3738 C C . VAL A 1 467 ? 2.578 2.571 -56.977 1.00 40.66 467 VAL A C 1
ATOM 3740 O O . VAL A 1 467 ? 3.289 3.442 -56.486 1.00 40.66 467 VAL A O 1
ATOM 3743 N N . GLU A 1 468 ? 3.170 1.410 -57.241 1.00 34.47 468 GLU A N 1
ATOM 3744 C CA . GLU A 1 468 ? 2.981 0.445 -58.321 1.00 34.47 468 GLU A CA 1
ATOM 3745 C C . GLU A 1 468 ? 3.127 -0.982 -57.749 1.00 34.47 468 GLU A C 1
ATOM 3747 O O . GLU A 1 468 ? 4.209 -1.412 -57.352 1.00 34.47 468 GLU A O 1
ATOM 3752 N N . LEU A 1 469 ? 2.022 -1.726 -57.688 1.00 33.19 469 LEU A N 1
ATOM 3753 C CA . LEU A 1 469 ? 2.057 -3.169 -57.913 1.00 33.19 469 LEU A CA 1
ATOM 3754 C C . LEU A 1 469 ? 1.614 -3.347 -59.363 1.00 33.19 469 LEU A C 1
ATOM 3756 O O . LEU A 1 469 ? 0.462 -3.689 -59.621 1.00 33.19 469 LEU A O 1
ATOM 3760 N N . ASP A 1 470 ? 2.515 -3.037 -60.293 1.00 31.75 470 ASP A N 1
ATOM 3761 C CA . ASP A 1 470 ? 2.415 -3.611 -61.627 1.00 31.75 470 ASP A CA 1
ATOM 3762 C C . ASP A 1 470 ? 2.819 -5.078 -61.488 1.00 31.75 470 ASP A C 1
ATOM 3764 O O . ASP A 1 470 ? 3.969 -5.427 -61.218 1.00 31.75 470 ASP A O 1
ATOM 3768 N N . LEU A 1 471 ? 1.792 -5.919 -61.552 1.00 36.28 471 LEU A N 1
ATOM 3769 C CA . LEU A 1 471 ? 1.918 -7.332 -61.843 1.00 36.28 471 LEU A CA 1
ATOM 3770 C C . LEU A 1 471 ? 2.368 -7.457 -63.299 1.00 36.28 471 LEU A C 1
ATOM 3772 O O . LEU A 1 471 ? 1.582 -7.159 -64.195 1.00 36.28 471 LEU A O 1
ATOM 3776 N N . ASP A 1 472 ? 3.589 -7.944 -63.486 1.00 34.53 472 ASP A N 1
ATOM 3777 C CA . ASP A 1 472 ? 3.902 -8.964 -64.488 1.00 34.53 472 ASP A CA 1
ATOM 3778 C C . ASP A 1 472 ? 4.650 -10.114 -63.798 1.00 34.53 472 ASP A C 1
ATOM 3780 O O . ASP A 1 472 ? 5.615 -9.835 -63.042 1.00 34.53 472 ASP A O 1
#

Organism: NCBI:txid46732

Sequence (472 aa):
MESISDVETPEGLSIYRAPQDESEGRLWLLYRGILCDSGEENASGVTYSETHGPSTTLDIHWKGGTTYYNLKKTGFHVVPAGFDEWRISFSKAEKEILATSPDGFKACYKVLKVLRDDVSMNLGLRTSLLPSYLFKTVLLSQLFTKDVHAWEKEFRSQMIIDVLELVLQAIKQEKLPSFFIPSSLLLSKAHENRLRECLVEDMLNEVKGSKMANSLMDVEEKKQQVKILQLIELLEYIFSCLKVGKNPTNVWKMMFANIDSVPGSRTALEKFDVSWIDIIDVTVTELRPAAYRNLKKIWNILEAFVPLLLASPQGEEKQLAQKYQFSISEKKKKFEAEQPHLSKEEVRPVGVCELVSDWIFVHVVKKYIDNDNTTLSSTHKILPPEFCLPDGSPFQAIADIALDKGSKEGLAIFEKVLNKYLSGIPEIFIMMATVYFIKETFLHSKEALKRKLDHITIPEQKPISCVELDLD

Foldseek 3Di:
DDAPVPDDDDPQWDFDFDDDPPDDDDPVVVVVVVVDDDDDDDDDDDPDPVPDDPVFKGFTAGCDDDDAPLCNVRPWIWGDDDPPGIDIGPVSSLVVCVVPADVLLVVLLVVLLVLLVVLCVQLVHDSVLPDSQLLSQLSVVCSVVPDPCCSDPVNSLVVNLVSLVVSLVCLVVQADAGNVGRVDGPGFPALSSVLVNLSSQQSNCVSVVHDRPDHSVNSLQSVLLRLLQLLLLLVLVCLVCLVVVHHPLLLLLLLVVQFPPQLPDPVCVVQDPPLCNCLPQLLNQAHDLSVLLVCVQCVVVCVVLLVVLLVPDDDLLNVLSVLSVVSNVNNNVVCCVVPVPSVPDDHHHDDLLRVLLVVCCRGPVVLSSDPVRPSSSCSSVSPDSPRHDDPPQLLVVLSVCCVPPTSVRSSVCVSVSSSVNSVPDDSVSSSNSVSSNVSSSSVVCVVVSCVSSVPRDDDDPPPPPPDDPPDD

InterPro domains:
  IPR024810 MAB21L/Cyclic GMP-AMP synthase-like receptor [SM01265] (3-205)
  IPR046906 Mab-21-like, HhH/H2TH-like domain [PF20266] (106-198)

Secondary structure (DSSP, 8-state):
---GGGS-PPTTB---PPP-TT--S--HHHHHHHTS-------------TT--GGG-EEE-B---SS-HHHHHH-EEEEE-SSS-EEEE-HHHHHHHHHHS-HHHHHHHHHHHHHHHHHHHHTT--GGGS-HHHHHHHHHHHHHHS-GGGGSGGGHHHHHHHHHHHHHHHHHTT--B-SS-TTSBSS-S-TTHHHHHHHHHHHHHHHTTPPPS--HHHHHHHHHHHHHHHHHHHHHHHHHHHHTT---HHHHHHHHHHS--STT-HHHHHHS-HHHHHHH-TT--S--HHHHHHHHHHHHHHHHHHHHHHHS--HHHHHHHHHHHHHHHHHHHHHHHH-HHHHT---PPPPHHHHHHHHHIIIIIHHHH-SS--SGGGGGGGS-TT--PPTT-TTHHHHHHHHHT-HHHHHHTHHHHHHHHHHTS-HHHHHHHHHHHHHHHHHHTHHHHHHHHTT-PPP------S------